Protein AF-A0A5J6WU95-F1 (afdb_monomer_lite)

InterPro domains:
  IPR020008 GlyGly-CTERM domain [TIGR03501] (547-567)
  IPR022562 Protein of unknown function DUF3466 [PF11949] (239-567)

Structure (mmCIF, N/CA/C/O backbone):
data_AF-A0A5J6WU95-F1
#
_entry.id   AF-A0A5J6WU95-F1
#
loop_
_atom_site.group_PDB
_atom_site.id
_atom_site.type_symbol
_atom_site.label_atom_id
_atom_site.label_alt_id
_atom_site.label_comp_id
_atom_site.label_asym_id
_atom_site.label_entity_id
_atom_site.label_seq_id
_atom_site.pdbx_PDB_ins_code
_atom_site.Cartn_x
_atom_site.Cartn_y
_atom_site.Cartn_z
_atom_site.occupancy
_atom_site.B_iso_or_equiv
_atom_site.auth_seq_id
_atom_site.auth_comp_id
_atom_site.auth_asym_id
_atom_site.auth_atom_id
_atom_site.pdbx_PDB_model_num
ATOM 1 N N . MET A 1 1 ? 29.292 -48.142 -57.812 1.00 42.19 1 MET A N 1
ATOM 2 C CA . MET A 1 1 ? 28.504 -47.772 -56.615 1.00 42.19 1 MET A CA 1
ATOM 3 C C . MET A 1 1 ? 29.332 -46.806 -55.778 1.00 42.19 1 MET A C 1
ATOM 5 O O . MET A 1 1 ? 30.226 -47.290 -55.110 1.00 42.19 1 MET A O 1
ATOM 9 N N . ASN A 1 2 ? 29.168 -45.477 -55.911 1.00 42.12 2 ASN A N 1
ATOM 10 C CA . ASN A 1 2 ? 29.930 -44.501 -55.095 1.00 42.12 2 ASN A CA 1
ATOM 11 C C . ASN A 1 2 ? 29.476 -43.021 -55.220 1.00 42.12 2 ASN A C 1
ATOM 13 O O . ASN A 1 2 ? 30.318 -42.137 -55.302 1.00 42.12 2 ASN A O 1
ATOM 17 N N . LYS A 1 3 ? 28.169 -42.704 -55.268 1.00 41.72 3 LYS A N 1
ATOM 18 C CA . LYS A 1 3 ? 27.701 -41.291 -55.313 1.00 41.72 3 LYS A CA 1
ATOM 19 C C . LYS A 1 3 ? 26.340 -41.020 -54.642 1.00 41.72 3 LYS A C 1
ATOM 21 O O . LYS A 1 3 ? 25.579 -40.197 -55.131 1.00 41.72 3 LYS A O 1
ATOM 26 N N . GLN A 1 4 ? 26.004 -41.691 -53.538 1.00 47.44 4 GLN A N 1
ATOM 27 C CA . GLN A 1 4 ? 24.741 -41.405 -52.822 1.00 47.44 4 GLN A CA 1
ATOM 28 C C . GLN A 1 4 ? 24.858 -41.199 -51.303 1.00 47.44 4 GLN A C 1
ATOM 30 O O . GLN A 1 4 ? 23.860 -40.893 -50.668 1.00 47.44 4 GLN A O 1
ATOM 35 N N . PHE A 1 5 ? 26.058 -41.253 -50.715 1.00 42.78 5 PHE A N 1
ATOM 36 C CA . PHE A 1 5 ? 26.224 -41.108 -49.258 1.00 42.78 5 PHE A CA 1
ATOM 37 C C . PHE A 1 5 ? 26.750 -39.745 -48.779 1.00 42.78 5 PHE A C 1
ATOM 39 O O . PHE A 1 5 ? 26.875 -39.534 -47.579 1.00 42.78 5 PHE A O 1
ATOM 46 N N . THR A 1 6 ? 27.009 -38.788 -49.673 1.00 45.12 6 THR A N 1
ATOM 47 C CA . THR A 1 6 ? 27.610 -37.494 -49.284 1.00 45.12 6 THR A CA 1
ATOM 48 C C . THR A 1 6 ? 26.589 -36.367 -49.082 1.00 45.12 6 THR A C 1
ATOM 50 O O . THR A 1 6 ? 26.927 -35.354 -48.483 1.00 45.12 6 THR A O 1
ATOM 53 N N . LEU A 1 7 ? 25.332 -36.530 -49.517 1.00 41.00 7 LEU A N 1
ATOM 54 C CA . LEU A 1 7 ? 24.309 -35.483 -49.353 1.00 41.00 7 LEU A CA 1
ATOM 55 C C . LEU A 1 7 ? 23.604 -35.530 -47.984 1.00 41.00 7 LEU A C 1
ATOM 57 O O . LEU A 1 7 ? 23.129 -34.504 -47.514 1.00 41.00 7 LEU A O 1
ATOM 61 N N . LEU A 1 8 ? 23.574 -36.690 -47.316 1.00 37.97 8 LEU A N 1
ATOM 62 C CA . LEU A 1 8 ? 22.889 -36.853 -46.027 1.00 37.97 8 LEU A CA 1
ATOM 63 C C . LEU A 1 8 ? 23.750 -36.401 -44.829 1.00 37.97 8 LEU A C 1
ATOM 65 O O . LEU A 1 8 ? 23.214 -35.981 -43.813 1.00 37.97 8 LEU A O 1
ATOM 69 N N . ALA A 1 9 ? 25.082 -36.407 -44.962 1.00 41.19 9 ALA A N 1
ATOM 70 C CA . ALA A 1 9 ? 26.002 -35.948 -43.913 1.00 41.19 9 ALA A CA 1
ATOM 71 C C . ALA A 1 9 ? 26.181 -34.414 -43.874 1.00 41.19 9 ALA A C 1
ATOM 73 O O . ALA A 1 9 ? 26.547 -33.864 -42.840 1.00 41.19 9 ALA A O 1
ATOM 74 N N . LEU A 1 10 ? 25.875 -33.710 -44.970 1.00 38.88 10 LEU A N 1
ATOM 75 C CA . LEU A 1 10 ? 25.912 -32.240 -45.046 1.00 38.88 10 LEU A CA 1
ATOM 76 C C . LEU A 1 10 ? 24.616 -31.567 -44.557 1.00 38.88 10 LEU A C 1
ATOM 78 O O . LEU A 1 10 ? 24.631 -30.379 -44.259 1.00 38.88 10 LEU A O 1
ATOM 82 N N . LEU A 1 11 ? 23.523 -32.322 -44.406 1.00 38.78 11 LEU A N 1
ATOM 83 C CA . LEU A 1 11 ? 22.258 -31.839 -43.832 1.00 38.78 11 LEU A CA 1
ATOM 84 C C . LEU A 1 11 ? 22.190 -31.963 -42.299 1.00 38.78 11 LEU A C 1
ATOM 86 O O . LEU A 1 11 ? 21.323 -31.354 -41.684 1.00 38.78 11 LEU A O 1
ATOM 90 N N . ILE A 1 12 ? 23.122 -32.691 -41.674 1.00 44.25 12 ILE A N 1
ATOM 91 C CA . ILE A 1 12 ? 23.209 -32.833 -40.207 1.00 44.25 12 ILE A CA 1
ATOM 92 C C . ILE A 1 12 ? 24.156 -31.778 -39.597 1.00 44.25 12 ILE A C 1
ATOM 94 O O . ILE A 1 12 ? 24.019 -31.418 -38.435 1.00 44.25 12 ILE A O 1
ATOM 98 N N . GLY A 1 13 ? 25.073 -31.206 -40.388 1.00 38.44 13 GLY A N 1
ATOM 99 C CA . GLY A 1 13 ? 25.975 -30.126 -39.955 1.00 38.44 13 GLY A CA 1
ATOM 100 C C . GLY A 1 13 ? 25.385 -28.711 -40.034 1.00 38.44 13 GLY A C 1
ATOM 101 O O . GLY A 1 13 ? 26.055 -27.756 -39.653 1.00 38.44 13 GLY A O 1
ATOM 102 N N . ALA A 1 14 ? 24.152 -28.573 -40.535 1.00 39.41 14 ALA A N 1
ATOM 103 C CA . ALA A 1 14 ? 23.441 -27.304 -40.698 1.00 39.41 14 ALA A CA 1
ATOM 104 C C . ALA A 1 14 ? 22.141 -27.231 -39.878 1.00 39.41 14 ALA A C 1
ATOM 106 O O . ALA A 1 14 ? 21.322 -26.343 -40.110 1.00 39.41 14 ALA A O 1
ATOM 107 N N . SER A 1 15 ? 21.970 -28.091 -38.865 1.00 40.69 15 SER A N 1
ATOM 108 C CA . SER A 1 15 ? 21.146 -27.717 -37.714 1.00 40.69 15 SER A CA 1
ATOM 109 C C . SER A 1 15 ? 21.925 -26.674 -36.907 1.00 40.69 15 SER A C 1
ATOM 111 O O . SER A 1 15 ? 22.449 -26.944 -35.824 1.00 40.69 15 SER A O 1
ATOM 113 N N . LEU A 1 16 ? 22.032 -25.467 -37.476 1.00 42.69 16 LEU A N 1
ATOM 114 C CA . LEU A 1 16 ? 22.088 -24.243 -36.687 1.00 42.69 16 LEU A CA 1
ATOM 115 C C . LEU A 1 16 ? 21.081 -24.431 -35.556 1.00 42.69 16 LEU A C 1
ATOM 117 O O . LEU A 1 16 ? 19.983 -24.927 -35.809 1.00 42.69 16 LEU A O 1
ATOM 121 N N . GLN A 1 17 ? 21.488 -24.128 -34.328 1.00 47.59 17 GLN A N 1
ATOM 122 C CA . GLN A 1 17 ? 20.632 -24.180 -33.150 1.00 47.59 17 GLN A CA 1
ATOM 123 C C . GLN A 1 17 ? 19.411 -23.280 -33.385 1.00 47.59 17 GLN A C 1
ATOM 125 O O . GLN A 1 17 ? 19.404 -22.117 -33.001 1.00 47.59 17 GLN A O 1
ATOM 130 N N . ALA A 1 18 ? 18.391 -23.805 -34.061 1.00 44.78 18 ALA A N 1
ATOM 131 C CA . ALA A 1 18 ? 17.072 -23.223 -34.130 1.00 44.78 18 ALA A CA 1
ATOM 132 C C . ALA A 1 18 ? 16.474 -23.486 -32.753 1.00 44.78 18 ALA A C 1
ATOM 134 O O . ALA A 1 18 ? 15.843 -24.513 -32.502 1.00 44.78 18 ALA A O 1
ATOM 135 N N . GLN A 1 19 ? 16.812 -22.611 -31.811 1.00 59.09 19 GLN A N 1
ATOM 136 C CA . GLN A 1 19 ? 16.093 -22.537 -30.561 1.00 59.09 19 GLN A CA 1
ATOM 137 C C . GLN A 1 19 ? 14.704 -22.020 -30.926 1.00 59.09 19 GLN A C 1
ATOM 139 O O . GLN A 1 19 ? 14.594 -20.963 -31.535 1.00 59.09 19 GLN A O 1
ATOM 144 N N . ALA A 1 20 ? 13.655 -22.777 -30.607 1.00 66.12 20 ALA A N 1
ATOM 145 C CA . ALA A 1 20 ? 12.297 -22.279 -30.780 1.00 66.12 20 ALA A CA 1
ATOM 146 C C . ALA A 1 20 ? 12.138 -20.960 -30.011 1.00 66.12 20 ALA A C 1
ATOM 148 O O . ALA A 1 20 ? 12.686 -20.834 -28.906 1.00 66.12 20 ALA A O 1
ATOM 149 N N . ALA A 1 21 ? 11.406 -20.004 -30.591 1.00 78.75 21 ALA A N 1
ATOM 150 C CA . ALA A 1 21 ? 11.033 -18.778 -29.909 1.00 78.75 21 ALA A CA 1
ATOM 151 C C . ALA A 1 21 ? 10.539 -19.093 -28.494 1.00 78.75 21 ALA A C 1
ATOM 153 O O . ALA A 1 21 ? 9.781 -20.034 -28.251 1.00 78.75 21 ALA A O 1
ATOM 154 N N . GLN A 1 22 ? 11.044 -18.316 -27.550 1.00 85.19 22 GLN A N 1
ATOM 155 C CA . GLN A 1 22 ? 10.749 -18.478 -26.147 1.00 85.19 22 GLN A CA 1
ATOM 156 C C . GLN A 1 22 ? 9.877 -17.313 -25.714 1.00 85.19 22 GLN A C 1
ATOM 158 O O . GLN A 1 22 ? 10.321 -16.164 -25.746 1.00 85.19 22 GLN A O 1
ATOM 163 N N . ASP A 1 23 ? 8.667 -17.620 -25.271 1.00 89.94 23 ASP A N 1
ATOM 164 C CA . ASP A 1 23 ? 7.753 -16.615 -24.750 1.00 89.94 23 ASP A CA 1
ATOM 165 C C . ASP A 1 23 ? 8.216 -16.067 -23.384 1.00 89.94 23 ASP A C 1
ATOM 167 O O . ASP A 1 23 ? 8.949 -16.747 -22.646 1.00 89.94 23 ASP A O 1
ATOM 171 N N . PRO A 1 24 ? 7.829 -14.822 -23.046 1.00 94.00 24 PRO A N 1
ATOM 172 C CA . PRO A 1 24 ? 8.043 -14.268 -21.713 1.00 94.00 24 PRO A CA 1
ATOM 173 C C . PRO A 1 24 ? 7.275 -15.060 -20.646 1.00 94.00 24 PRO A C 1
ATOM 175 O O . PRO A 1 24 ? 6.311 -15.765 -20.948 1.00 94.00 24 PRO A O 1
ATOM 178 N N . PHE A 1 25 ? 7.675 -14.925 -19.376 1.00 96.50 25 PHE A N 1
ATOM 179 C CA . PHE A 1 25 ? 6.909 -15.522 -18.278 1.00 96.50 25 PHE A CA 1
ATOM 180 C C . PHE A 1 25 ? 5.579 -14.807 -18.067 1.00 96.50 25 PHE A C 1
ATOM 182 O O . PHE A 1 25 ? 4.571 -15.457 -17.823 1.00 96.50 25 PHE A O 1
ATOM 189 N N . PHE A 1 26 ? 5.579 -13.476 -18.136 1.00 96.75 26 PHE A N 1
ATOM 190 C CA . PHE A 1 26 ? 4.377 -12.672 -17.976 1.00 96.75 26 PHE A CA 1
ATOM 191 C C . PHE A 1 26 ? 3.936 -12.082 -19.309 1.00 96.75 26 PHE A C 1
ATOM 193 O O . PHE A 1 26 ? 4.715 -11.441 -20.016 1.00 96.75 26 PHE A O 1
ATOM 200 N N . THR A 1 27 ? 2.649 -12.234 -19.600 1.00 95.00 27 THR A N 1
ATOM 201 C CA . THR A 1 27 ? 1.968 -11.456 -20.638 1.00 95.00 27 THR A CA 1
ATOM 202 C C . THR A 1 27 ? 1.384 -10.189 -20.022 1.00 95.00 27 THR A C 1
ATOM 204 O O . THR A 1 27 ? 0.921 -10.208 -18.882 1.00 95.00 27 THR A O 1
ATOM 207 N N . ILE A 1 28 ? 1.422 -9.078 -20.758 1.00 95.25 28 ILE A N 1
ATOM 208 C CA . ILE A 1 28 ? 0.926 -7.778 -20.293 1.00 95.25 28 ILE A CA 1
ATOM 209 C C . ILE A 1 28 ? -0.403 -7.475 -20.974 1.00 95.25 28 ILE A C 1
ATOM 211 O O . ILE A 1 28 ? -0.502 -7.511 -22.201 1.00 95.25 28 ILE A O 1
ATOM 215 N N . THR A 1 29 ? -1.402 -7.133 -20.168 1.00 93.38 29 THR A N 1
ATOM 216 C CA . THR A 1 29 ? -2.641 -6.497 -20.622 1.00 93.38 29 THR A CA 1
ATOM 217 C C . THR A 1 29 ? -2.743 -5.136 -19.950 1.00 93.38 29 THR A C 1
ATOM 219 O O . THR A 1 29 ? -2.647 -5.045 -18.727 1.00 93.38 29 THR A O 1
ATOM 222 N N . GLU A 1 30 ? -2.888 -4.077 -20.740 1.00 91.62 30 GLU A N 1
ATOM 223 C CA . GLU A 1 30 ? -3.185 -2.749 -20.205 1.00 91.62 30 GLU A CA 1
ATOM 224 C C . GLU A 1 30 ? -4.632 -2.689 -19.742 1.00 91.62 30 GLU A C 1
ATOM 226 O O . GLU A 1 30 ? -5.528 -3.175 -20.434 1.00 91.62 30 GLU A O 1
ATOM 231 N N . ASP A 1 31 ? -4.846 -2.076 -18.583 1.00 83.62 31 ASP A N 1
ATOM 232 C CA . ASP A 1 31 ? -6.186 -1.701 -18.171 1.00 83.62 31 ASP A CA 1
ATOM 233 C C . ASP A 1 31 ? -6.717 -0.635 -19.133 1.00 83.62 31 ASP A C 1
ATOM 235 O O . ASP A 1 31 ? -6.028 0.340 -19.447 1.00 83.62 31 ASP A O 1
ATOM 239 N N . SER A 1 32 ? -7.956 -0.790 -19.589 1.00 68.12 32 SER A N 1
ATOM 240 C CA . SER A 1 32 ? -8.625 0.202 -20.434 1.00 68.12 32 SER A CA 1
ATOM 241 C C . SER A 1 32 ? -9.152 1.397 -19.633 1.00 68.12 32 SER A C 1
ATOM 243 O O . SER A 1 32 ? -10.058 2.086 -20.104 1.00 68.12 32 SER A O 1
ATOM 245 N N . ALA A 1 33 ? -8.635 1.614 -18.417 1.00 63.84 33 ALA A N 1
ATOM 246 C CA . ALA A 1 33 ? -9.028 2.692 -17.526 1.00 63.84 33 ALA A CA 1
ATOM 247 C C . ALA A 1 33 ? -9.092 4.018 -18.296 1.00 63.84 33 ALA A C 1
ATOM 249 O O . ALA A 1 33 ? -8.127 4.443 -18.936 1.00 63.84 33 ALA A O 1
ATOM 250 N N . GLY A 1 34 ? -10.279 4.632 -18.288 1.00 59.97 34 GLY A N 1
ATOM 251 C CA . GLY A 1 34 ? -10.512 5.914 -18.942 1.00 59.97 34 GLY A CA 1
ATOM 252 C C . GLY A 1 34 ? -9.574 6.993 -18.402 1.00 59.97 34 GLY A C 1
ATOM 253 O O . GLY A 1 34 ? -8.997 6.864 -17.324 1.00 59.97 34 GLY A O 1
ATOM 254 N N . SER A 1 35 ? -9.414 8.081 -19.153 1.00 67.00 35 SER A N 1
ATOM 255 C CA . SER A 1 35 ? -8.710 9.255 -18.638 1.00 67.00 35 SER A CA 1
ATOM 256 C C . SER A 1 35 ? -9.425 9.783 -17.393 1.00 67.00 35 SER A C 1
ATOM 258 O O . SER A 1 35 ? -10.655 9.822 -17.373 1.00 67.00 35 SER A O 1
ATOM 260 N N . ALA A 1 36 ? -8.659 10.198 -16.382 1.00 68.44 36 ALA A N 1
ATOM 261 C CA . ALA A 1 36 ? -9.210 10.867 -15.211 1.00 68.44 36 ALA A CA 1
ATOM 262 C C . ALA A 1 36 ? -10.081 12.067 -15.608 1.00 68.44 36 ALA A C 1
ATOM 264 O O . ALA A 1 36 ? -9.833 12.733 -16.621 1.00 68.44 36 ALA A O 1
ATOM 265 N N . SER A 1 37 ? -11.095 12.350 -14.791 1.00 62.78 37 SER A N 1
ATOM 266 C CA . SER A 1 37 ? -12.013 13.474 -15.007 1.00 62.78 37 SER A CA 1
ATOM 267 C C . SER A 1 37 ? -11.312 14.838 -14.933 1.00 62.78 37 SER A C 1
ATOM 269 O O . SER A 1 37 ? -11.730 15.807 -15.575 1.00 62.78 37 SER A O 1
ATOM 271 N N . LYS A 1 38 ? -10.223 14.905 -14.164 1.00 60.62 38 LYS A N 1
ATOM 272 C CA . LYS A 1 38 ? -9.339 16.060 -13.971 1.00 60.62 38 LYS A CA 1
ATOM 273 C C . LYS A 1 38 ? -7.948 15.703 -14.505 1.00 60.62 38 LYS A C 1
ATOM 275 O O . LYS A 1 38 ? -7.667 14.536 -14.748 1.00 60.62 38 LYS A O 1
ATOM 280 N N . GLY A 1 39 ? -7.062 16.683 -14.701 1.00 60.88 39 GLY A N 1
ATOM 281 C CA . GLY A 1 39 ? -5.678 16.482 -15.178 1.00 60.88 39 GLY A CA 1
ATOM 282 C C . GLY A 1 39 ? -4.759 15.711 -14.212 1.00 60.88 39 GLY A C 1
ATOM 283 O O . GLY A 1 39 ? -3.584 16.040 -14.107 1.00 60.88 39 GLY A O 1
ATOM 284 N N . TYR A 1 40 ? -5.307 14.736 -13.489 1.00 73.50 40 TYR A N 1
ATOM 285 C CA . TYR A 1 40 ? -4.668 13.904 -12.490 1.00 73.50 40 TYR A CA 1
ATOM 286 C C . TYR A 1 40 ? -3.554 13.040 -13.090 1.00 73.50 40 TYR A C 1
ATOM 288 O O . TYR A 1 40 ? -3.674 12.496 -14.192 1.00 73.50 40 TYR A O 1
ATOM 296 N N . GLU A 1 41 ? -2.484 12.864 -12.317 1.00 82.25 41 GLU A N 1
ATOM 297 C CA . GLU A 1 41 ? -1.395 11.948 -12.637 1.00 82.25 41 GLU A CA 1
ATOM 298 C C . GLU A 1 41 ? -1.829 10.485 -12.428 1.00 82.25 41 GLU A C 1
ATOM 300 O O . GLU A 1 41 ? -2.692 10.181 -11.600 1.00 82.25 41 GLU A O 1
ATOM 305 N N . GLY A 1 42 ? -1.233 9.566 -13.190 1.00 85.06 42 GLY A N 1
ATOM 306 C CA . GLY A 1 42 ? -1.619 8.153 -13.259 1.00 85.06 42 GLY A CA 1
ATOM 307 C C . GLY A 1 42 ? -1.904 7.723 -14.702 1.00 85.06 42 GLY A C 1
ATOM 308 O O . GLY A 1 42 ? -1.522 8.440 -15.632 1.00 85.06 42 GLY A O 1
ATOM 309 N N . PRO A 1 43 ? -2.571 6.577 -14.925 1.00 91.19 43 PRO A N 1
ATOM 310 C CA . PRO A 1 43 ? -3.170 5.666 -13.938 1.00 91.19 43 PRO A CA 1
ATOM 311 C C . PRO A 1 43 ? -2.153 4.819 -13.151 1.00 91.19 43 PRO A C 1
ATOM 313 O O . PRO A 1 43 ? -1.274 4.184 -13.739 1.00 91.19 43 PRO A O 1
ATOM 316 N N . TRP A 1 44 ? -2.319 4.741 -11.829 1.00 93.06 44 TRP A N 1
ATOM 317 C CA . TRP A 1 44 ? -1.540 3.897 -10.918 1.00 93.06 44 TRP A CA 1
ATOM 318 C C . TRP A 1 44 ? -2.301 2.611 -10.567 1.00 93.06 44 TRP A C 1
ATOM 320 O O . TRP A 1 44 ? -3.405 2.683 -10.029 1.00 93.06 44 TRP A O 1
ATOM 330 N N . ALA A 1 45 ? -1.704 1.437 -10.783 1.00 94.31 45 ALA A N 1
ATOM 331 C CA . ALA A 1 45 ? -2.318 0.178 -10.370 1.00 94.31 45 ALA A CA 1
ATOM 332 C C . ALA A 1 45 ? -2.098 -0.002 -8.868 1.00 94.31 45 ALA A C 1
ATOM 334 O O . ALA A 1 45 ? -0.950 -0.096 -8.433 1.00 94.31 45 ALA A O 1
ATOM 335 N N . ILE A 1 46 ? -3.168 -0.052 -8.078 1.00 92.88 46 ILE A N 1
ATOM 336 C CA . ILE A 1 46 ? -3.096 -0.123 -6.610 1.00 92.88 46 ILE A CA 1
ATOM 337 C C . ILE A 1 46 ? -3.594 -1.454 -6.038 1.00 92.88 46 ILE A C 1
ATOM 339 O O . ILE A 1 46 ? -3.386 -1.713 -4.858 1.00 92.88 46 ILE A O 1
ATOM 343 N N . GLY A 1 47 ? -4.193 -2.325 -6.853 1.00 93.38 47 GLY A N 1
ATOM 344 C CA . GLY A 1 47 ? -4.643 -3.640 -6.400 1.00 93.38 47 GLY A CA 1
ATOM 345 C C . GLY A 1 47 ? -5.148 -4.542 -7.523 1.00 93.38 47 GLY A C 1
ATOM 346 O O . GLY A 1 47 ? -5.318 -4.108 -8.662 1.00 93.38 47 GLY A O 1
ATOM 347 N N . ILE A 1 48 ? -5.378 -5.809 -7.185 1.00 95.12 48 ILE A N 1
ATOM 348 C CA . ILE A 1 48 ? -6.006 -6.822 -8.040 1.00 95.12 48 ILE A CA 1
ATOM 349 C C . ILE A 1 48 ? -6.945 -7.672 -7.180 1.00 95.12 48 ILE A C 1
ATOM 351 O O . ILE A 1 48 ? -6.642 -7.896 -6.006 1.00 95.12 48 ILE A O 1
ATOM 355 N N . SER A 1 49 ? -8.063 -8.133 -7.739 1.00 94.62 49 SER A N 1
ATOM 356 C CA . SER A 1 49 ? -8.940 -9.095 -7.062 1.00 94.62 49 SER A CA 1
ATOM 357 C C . SER A 1 49 ? -8.212 -10.419 -6.814 1.00 94.62 49 SER A C 1
ATOM 359 O O . SER A 1 49 ? -7.257 -10.773 -7.520 1.00 94.62 49 SER A O 1
ATOM 361 N N . LYS A 1 50 ? -8.675 -11.199 -5.832 1.00 93.88 50 LYS A N 1
ATOM 362 C CA . LYS A 1 50 ? -8.067 -12.505 -5.526 1.00 93.88 50 LYS A CA 1
ATOM 363 C C . LYS A 1 50 ? -8.113 -13.467 -6.717 1.00 93.88 50 LYS A C 1
ATOM 365 O O . LYS A 1 50 ? -7.176 -14.244 -6.895 1.00 93.88 50 LYS A O 1
ATOM 370 N N . GLN A 1 51 ? -9.169 -13.399 -7.530 1.00 93.38 51 GLN A N 1
ATOM 371 C CA . GLN A 1 51 ? -9.327 -14.197 -8.754 1.00 93.38 51 GLN A CA 1
ATOM 372 C C . GLN A 1 51 ? -8.524 -13.657 -9.948 1.00 93.38 51 GLN A C 1
ATOM 374 O O . GLN A 1 51 ? -8.459 -14.305 -10.990 1.00 93.38 51 GLN A O 1
ATOM 379 N N . GLY A 1 52 ? -7.909 -12.479 -9.819 1.00 92.38 52 GLY A N 1
ATOM 380 C CA . GLY A 1 52 ? -7.104 -11.879 -10.877 1.00 92.38 52 GLY A CA 1
ATOM 381 C C . GLY A 1 52 ? -7.922 -11.278 -12.023 1.00 92.38 52 GLY A C 1
ATOM 382 O O . GLY A 1 52 ? -7.342 -10.865 -13.024 1.00 92.38 52 GLY A O 1
ATOM 383 N N . ASP A 1 53 ? -9.249 -11.240 -11.933 1.00 89.25 53 ASP A N 1
ATOM 384 C CA . ASP A 1 53 ? -10.152 -10.793 -13.000 1.00 89.25 53 ASP A CA 1
ATOM 385 C C . ASP A 1 53 ? -10.334 -9.267 -13.066 1.00 89.25 53 ASP A C 1
ATOM 387 O O . ASP A 1 53 ? -10.724 -8.752 -14.113 1.00 89.25 53 ASP A O 1
ATOM 391 N N . ALA A 1 54 ? -9.988 -8.540 -12.000 1.00 90.69 54 ALA A N 1
ATOM 392 C CA . ALA A 1 54 ? -10.180 -7.098 -11.908 1.00 90.69 54 ALA A CA 1
ATOM 393 C C . ALA A 1 54 ? -8.944 -6.380 -11.363 1.00 90.69 54 ALA A C 1
ATOM 395 O O . ALA A 1 54 ? -8.362 -6.787 -10.357 1.00 90.69 54 ALA A O 1
ATOM 396 N N . LEU A 1 55 ? -8.567 -5.284 -12.023 1.00 92.56 55 LEU A N 1
ATOM 397 C CA . LEU A 1 55 ? -7.551 -4.348 -11.555 1.00 92.56 55 LEU A CA 1
ATOM 398 C C . LEU A 1 55 ? -8.215 -3.170 -10.848 1.00 92.56 55 LEU A C 1
ATOM 400 O O . LEU A 1 55 ? -9.267 -2.691 -11.270 1.00 92.56 55 LEU A O 1
ATOM 404 N N . LEU A 1 56 ? -7.561 -2.679 -9.801 1.00 92.62 56 LEU A N 1
ATOM 405 C CA . LEU A 1 56 ? -7.920 -1.427 -9.156 1.00 92.62 56 LEU A CA 1
ATOM 406 C C . LEU A 1 56 ? -6.918 -0.344 -9.554 1.00 92.62 56 LEU A C 1
ATOM 408 O O . LEU A 1 56 ? -5.724 -0.448 -9.255 1.00 92.62 56 LEU A O 1
ATOM 412 N N . THR A 1 57 ? -7.434 0.699 -10.193 1.00 93.31 57 THR A N 1
ATOM 413 C CA . THR A 1 57 ? -6.657 1.809 -10.742 1.00 93.31 57 THR A CA 1
ATOM 414 C C . THR A 1 57 ? -6.963 3.106 -9.992 1.00 93.31 57 THR A C 1
ATOM 416 O O . THR A 1 57 ? -8.106 3.370 -9.611 1.00 93.31 57 THR A O 1
ATOM 419 N N . LEU A 1 58 ? -5.930 3.918 -9.762 1.00 92.38 58 LEU A N 1
ATOM 420 C CA . LEU A 1 58 ? -5.991 5.183 -9.036 1.00 92.38 58 LEU A CA 1
ATOM 421 C C . LEU A 1 58 ? -5.331 6.306 -9.835 1.00 92.38 58 LEU A C 1
ATOM 423 O O . LEU A 1 58 ? -4.229 6.145 -10.353 1.00 92.38 58 LEU A O 1
ATOM 427 N N . HIS A 1 59 ? -5.954 7.473 -9.839 1.00 92.06 59 HIS A N 1
ATOM 428 C CA . HIS A 1 59 ? -5.357 8.732 -10.258 1.00 92.06 59 HIS A CA 1
ATOM 429 C C . HIS A 1 59 ? -5.193 9.671 -9.063 1.00 92.06 59 HIS A C 1
ATOM 431 O O . HIS A 1 59 ? -5.972 9.617 -8.109 1.00 92.06 59 HIS A O 1
ATOM 437 N N . THR A 1 60 ? -4.175 10.526 -9.111 1.00 89.44 60 THR A N 1
ATOM 438 C CA . THR A 1 60 ? -3.833 11.472 -8.040 1.00 89.44 60 THR A CA 1
ATOM 439 C C . THR A 1 60 ? -3.767 12.896 -8.572 1.00 89.44 60 THR A C 1
ATOM 441 O O . THR A 1 60 ? -3.103 13.150 -9.573 1.00 89.44 60 THR A O 1
ATOM 444 N N . ASP A 1 61 ? -4.387 13.846 -7.874 1.00 87.38 61 ASP A N 1
ATOM 445 C CA . ASP A 1 61 ? -4.350 15.267 -8.259 1.00 87.38 61 ASP A CA 1
ATOM 446 C C . ASP A 1 61 ? -2.992 15.928 -8.081 1.00 87.38 61 ASP A C 1
ATOM 448 O O . ASP A 1 61 ? -2.695 16.971 -8.657 1.00 87.38 61 ASP A O 1
ATOM 452 N N . ASN A 1 62 ? -2.172 15.342 -7.224 1.00 85.50 62 ASN A N 1
ATOM 453 C CA . ASN A 1 62 ? -0.928 15.931 -6.795 1.00 85.50 62 ASN A CA 1
ATOM 454 C C . ASN A 1 62 ? 0.144 14.862 -6.622 1.00 85.50 62 ASN A C 1
ATOM 456 O O . ASN A 1 62 ? -0.121 13.752 -6.162 1.00 85.50 62 ASN A O 1
ATOM 460 N N . ASP A 1 63 ? 1.380 15.242 -6.930 1.00 83.69 63 ASP A N 1
ATOM 461 C CA . ASP A 1 63 ? 2.561 14.412 -6.701 1.00 83.69 63 ASP A CA 1
ATOM 462 C C . ASP A 1 63 ? 3.188 14.708 -5.329 1.00 83.69 63 ASP A C 1
ATOM 464 O O . ASP A 1 63 ? 4.318 15.193 -5.208 1.00 83.69 63 ASP A O 1
ATOM 468 N N . ALA A 1 64 ? 2.430 14.456 -4.257 1.00 87.12 64 ALA A N 1
ATOM 469 C CA . ALA A 1 64 ? 2.972 14.543 -2.899 1.00 87.12 64 ALA A CA 1
ATOM 470 C C . ALA A 1 64 ? 3.994 13.423 -2.617 1.00 87.12 64 ALA A C 1
ATOM 472 O O . ALA A 1 64 ? 4.932 13.613 -1.836 1.00 87.12 64 ALA A O 1
ATOM 473 N N . GLY A 1 65 ? 3.845 12.272 -3.288 1.00 89.75 65 GLY A N 1
ATOM 474 C CA . GLY A 1 65 ? 4.750 11.122 -3.208 1.00 89.75 65 GLY A CA 1
ATOM 475 C C . GLY A 1 65 ? 6.206 11.490 -3.434 1.00 89.75 65 GLY A C 1
ATOM 476 O O . GLY A 1 65 ? 7.052 11.196 -2.582 1.00 89.75 65 GLY A O 1
ATOM 477 N N . SER A 1 66 ? 6.497 12.201 -4.522 1.00 87.62 66 SER A N 1
ATOM 478 C CA . SER A 1 66 ? 7.873 12.552 -4.867 1.00 87.62 66 SER A CA 1
ATOM 479 C C . SER A 1 66 ? 8.567 13.435 -3.828 1.00 87.62 66 SER A C 1
ATOM 481 O O . SER A 1 66 ? 9.761 13.243 -3.583 1.00 87.62 66 SER A O 1
ATOM 483 N N . TYR A 1 67 ? 7.852 14.346 -3.161 1.00 88.31 67 TYR A N 1
ATOM 484 C CA . TYR A 1 67 ? 8.429 15.177 -2.094 1.00 88.31 67 TYR A CA 1
ATOM 485 C C . TYR A 1 67 ? 8.852 14.359 -0.872 1.00 88.31 67 TYR A C 1
ATOM 487 O O . TYR A 1 67 ? 9.902 14.619 -0.287 1.00 88.31 67 TYR A O 1
ATOM 495 N N . PHE A 1 68 ? 8.057 13.352 -0.502 1.00 89.94 68 PHE A N 1
ATOM 496 C CA . PHE A 1 68 ? 8.339 12.478 0.640 1.00 89.94 68 PHE A CA 1
ATOM 497 C C . PHE A 1 68 ? 9.198 11.257 0.275 1.00 89.94 68 PHE A C 1
ATOM 499 O O . PHE A 1 68 ? 9.385 10.368 1.107 1.00 89.94 68 PHE A O 1
ATOM 506 N N . SER A 1 69 ? 9.707 11.186 -0.963 1.00 89.44 69 SER A N 1
ATOM 507 C CA . SER A 1 69 ? 10.404 10.008 -1.498 1.00 89.44 69 SER A CA 1
ATOM 508 C C . SER A 1 69 ? 9.580 8.717 -1.334 1.00 89.44 69 SER A C 1
ATOM 510 O O . SER A 1 69 ? 10.096 7.657 -0.968 1.00 89.44 69 SER A O 1
ATOM 512 N N . ARG A 1 70 ? 8.271 8.817 -1.594 1.00 91.00 70 ARG A N 1
ATOM 513 C CA . ARG A 1 70 ? 7.291 7.722 -1.601 1.00 91.00 70 ARG A CA 1
ATOM 514 C C . ARG A 1 70 ? 6.765 7.470 -3.010 1.00 91.00 70 ARG A C 1
ATOM 516 O O . ARG A 1 70 ? 7.026 8.236 -3.932 1.00 91.00 70 ARG A O 1
ATOM 523 N N . ALA A 1 71 ? 6.028 6.374 -3.174 1.00 91.25 71 ALA A N 1
ATOM 524 C CA . ALA A 1 71 ? 5.306 6.128 -4.413 1.00 91.25 71 ALA A CA 1
ATOM 525 C C . ALA A 1 71 ? 4.254 7.239 -4.649 1.00 91.25 71 ALA A C 1
ATOM 527 O O . ALA A 1 71 ? 3.650 7.689 -3.670 1.00 91.25 71 ALA A O 1
ATOM 528 N N . PRO A 1 72 ? 3.998 7.660 -5.903 1.00 88.38 72 PRO A N 1
ATOM 529 C CA . PRO A 1 72 ? 3.038 8.731 -6.210 1.00 88.38 72 PRO A CA 1
ATOM 530 C C . PRO A 1 72 ? 1.619 8.478 -5.675 1.00 88.38 72 PRO A C 1
ATOM 532 O O . PRO A 1 72 ? 0.930 9.399 -5.255 1.00 88.38 72 PRO A O 1
ATOM 535 N N . PHE A 1 73 ? 1.215 7.210 -5.601 1.00 88.56 73 PHE A N 1
ATOM 536 C CA . PHE A 1 73 ? -0.094 6.760 -5.117 1.00 88.56 73 PHE A CA 1
ATOM 537 C C . PHE A 1 73 ? -0.146 6.469 -3.603 1.00 88.56 73 PHE A C 1
ATOM 539 O O . PHE A 1 73 ? -1.131 5.910 -3.119 1.00 88.56 73 PHE A O 1
ATOM 546 N N . ALA A 1 74 ? 0.902 6.789 -2.833 1.00 88.12 74 ALA A N 1
ATOM 547 C CA . ALA A 1 74 ? 0.959 6.459 -1.408 1.00 88.12 74 ALA A CA 1
ATOM 548 C C . ALA A 1 74 ? -0.204 7.081 -0.615 1.00 88.12 74 ALA A C 1
ATOM 550 O O . ALA A 1 74 ? -0.590 8.230 -0.835 1.00 88.12 74 ALA A O 1
ATOM 551 N N . ASN A 1 75 ? -0.762 6.339 0.348 1.00 85.56 75 ASN A N 1
ATOM 552 C CA . ASN A 1 75 ? -1.813 6.853 1.221 1.00 85.56 75 ASN A CA 1
ATOM 553 C C . ASN A 1 75 ? -1.232 7.726 2.344 1.00 85.56 75 ASN A C 1
ATOM 555 O O . ASN A 1 75 ? -0.416 7.261 3.135 1.00 85.56 75 ASN A O 1
ATOM 559 N N . PHE A 1 76 ? -1.648 8.993 2.426 1.00 85.31 76 PHE A N 1
ATOM 560 C CA . PHE A 1 76 ? -1.155 9.948 3.430 1.00 85.31 76 PHE A CA 1
ATOM 561 C C . PHE A 1 76 ? -2.198 10.302 4.494 1.00 85.31 76 PHE A C 1
ATOM 563 O O . PHE A 1 76 ? -2.013 11.254 5.246 1.00 85.31 76 PHE A O 1
ATOM 570 N N . LEU A 1 77 ? -3.308 9.564 4.566 1.00 84.69 77 LEU A N 1
ATOM 571 C CA . LEU A 1 77 ? -4.372 9.878 5.516 1.00 84.69 77 LEU A CA 1
ATOM 572 C C . LEU A 1 77 ? -4.003 9.511 6.955 1.00 84.69 77 LEU A C 1
ATOM 574 O O . LEU A 1 77 ? -4.136 10.340 7.846 1.00 84.69 77 LEU A O 1
ATOM 578 N N . VAL A 1 78 ? -3.535 8.282 7.172 1.00 85.31 78 VAL A N 1
ATOM 579 C CA . VAL A 1 78 ? -3.299 7.686 8.506 1.00 85.31 78 VAL A CA 1
ATOM 580 C C . VAL A 1 78 ? -1.889 7.146 8.686 1.00 85.31 78 VAL A C 1
ATOM 582 O O . VAL A 1 78 ? -1.373 7.110 9.804 1.00 85.31 78 VAL A O 1
ATOM 585 N N . ASP A 1 79 ? -1.241 6.785 7.582 1.00 89.62 79 ASP A N 1
ATOM 586 C CA . ASP A 1 79 ? 0.095 6.209 7.551 1.00 89.62 79 ASP A CA 1
ATOM 587 C C . ASP A 1 79 ? 1.147 7.303 7.729 1.00 89.62 79 ASP A C 1
ATOM 589 O O . ASP A 1 79 ? 1.863 7.686 6.803 1.00 89.62 79 ASP A O 1
ATOM 593 N N . ARG A 1 80 ? 1.237 7.839 8.948 1.00 86.56 80 ARG A N 1
ATOM 594 C CA . ARG A 1 80 ? 2.121 8.959 9.289 1.00 86.56 80 ARG A CA 1
ATOM 595 C C . ARG A 1 80 ? 3.567 8.728 8.848 1.00 86.56 80 ARG A C 1
ATOM 597 O O . ARG A 1 80 ? 4.224 9.651 8.376 1.00 86.56 80 ARG A O 1
ATOM 604 N N . PHE A 1 81 ? 4.049 7.490 8.924 1.00 89.00 81 PHE A N 1
ATOM 605 C CA . PHE A 1 81 ? 5.390 7.111 8.471 1.00 89.00 81 PHE A CA 1
ATOM 606 C C . PHE A 1 81 ? 5.657 7.391 6.979 1.00 89.00 81 PHE A C 1
ATOM 608 O O . PHE A 1 81 ? 6.825 7.473 6.586 1.00 89.00 81 PHE A O 1
ATOM 615 N N . ASN A 1 82 ? 4.625 7.568 6.146 1.00 89.19 82 ASN A N 1
ATOM 616 C CA . ASN A 1 82 ? 4.786 7.911 4.736 1.00 89.19 82 ASN A CA 1
ATOM 617 C C . ASN A 1 82 ? 5.276 9.350 4.535 1.00 89.19 82 ASN A C 1
ATOM 619 O O . ASN A 1 82 ? 6.096 9.568 3.648 1.00 89.19 82 ASN A O 1
ATOM 623 N N . PHE A 1 83 ? 4.841 10.301 5.365 1.00 87.50 83 PHE A N 1
ATOM 624 C CA . PHE A 1 83 ? 5.080 11.737 5.153 1.00 87.50 83 PHE A CA 1
ATOM 625 C C . PHE A 1 83 ? 5.805 12.441 6.311 1.00 87.50 83 PHE A C 1
ATOM 627 O O . PHE A 1 83 ? 6.417 13.491 6.124 1.00 87.50 83 PHE A O 1
ATOM 634 N N . GLU A 1 84 ? 5.775 11.877 7.518 1.00 87.56 84 GLU A N 1
ATOM 635 C CA . GLU A 1 84 ? 6.369 12.468 8.724 1.00 87.56 84 GLU A CA 1
ATOM 636 C C . GLU A 1 84 ? 7.859 12.823 8.613 1.00 87.56 84 GLU A C 1
ATOM 638 O O . GLU A 1 84 ? 8.233 13.864 9.157 1.00 87.56 84 GLU A O 1
ATOM 643 N N . PRO A 1 85 ? 8.711 12.061 7.895 1.00 85.81 85 PRO A N 1
ATOM 644 C CA . PRO A 1 85 ? 10.113 12.435 7.718 1.00 85.81 85 PRO A CA 1
ATOM 645 C C . PRO A 1 85 ? 10.334 13.759 6.970 1.00 85.81 85 PRO A C 1
ATOM 647 O O . PRO A 1 85 ? 11.436 14.305 7.047 1.00 85.81 85 PRO A O 1
ATOM 650 N N . GLY A 1 86 ? 9.322 14.266 6.256 1.00 88.38 86 GLY A N 1
ATOM 651 C CA . GLY A 1 86 ? 9.456 15.412 5.361 1.00 88.38 86 GLY A CA 1
ATOM 652 C C . GLY A 1 86 ? 10.324 15.106 4.136 1.00 88.38 86 GLY A C 1
ATOM 653 O O . GLY A 1 86 ? 10.616 13.950 3.829 1.00 88.38 86 GLY A O 1
ATOM 654 N N . CYS A 1 87 ? 10.744 16.157 3.431 1.00 89.38 87 CYS A N 1
ATOM 655 C CA . CYS A 1 87 ? 11.617 16.018 2.271 1.00 89.38 87 CYS A CA 1
ATOM 656 C C . CYS A 1 87 ? 13.082 15.832 2.684 1.00 89.38 87 CYS A C 1
ATOM 658 O O . CYS A 1 87 ? 13.648 16.642 3.419 1.00 89.38 87 CYS A O 1
ATOM 660 N N . LEU A 1 88 ? 13.705 14.762 2.181 1.00 90.00 88 LEU A N 1
ATOM 661 C CA . LEU A 1 88 ? 15.124 14.445 2.398 1.00 90.00 88 LEU A CA 1
ATOM 662 C C . LEU A 1 88 ? 16.013 14.849 1.209 1.00 90.00 88 LEU A C 1
ATOM 664 O O . LEU A 1 88 ? 17.226 14.642 1.244 1.00 90.00 88 LEU A O 1
ATOM 668 N N . LEU A 1 89 ? 15.421 15.394 0.147 1.00 89.75 89 LEU A N 1
ATOM 669 C CA . LEU A 1 89 ? 16.089 15.725 -1.110 1.00 89.75 89 LEU A CA 1
ATOM 670 C C . LEU A 1 89 ? 16.913 17.020 -1.000 1.00 89.75 89 LEU A C 1
ATOM 672 O O . LEU A 1 89 ? 17.014 17.636 0.062 1.00 89.75 89 LEU A O 1
ATOM 676 N N . ALA A 1 90 ? 17.568 17.420 -2.091 1.00 89.69 90 ALA A N 1
ATOM 677 C CA . ALA A 1 90 ? 18.221 18.726 -2.158 1.00 89.69 90 ALA A CA 1
ATOM 678 C C . ALA A 1 90 ? 17.203 19.845 -1.897 1.00 89.69 90 ALA A C 1
ATOM 680 O O . ALA A 1 90 ? 16.068 19.763 -2.354 1.00 89.69 90 ALA A O 1
ATOM 681 N N . SER A 1 91 ? 17.610 20.920 -1.215 1.00 88.69 91 SER A N 1
ATOM 682 C CA . SER A 1 91 ? 16.697 22.016 -0.865 1.00 88.69 91 SER A CA 1
ATOM 683 C C . SER A 1 91 ? 16.017 22.638 -2.087 1.00 88.69 91 SER A C 1
ATOM 685 O O . SER A 1 91 ? 14.825 22.898 -2.038 1.00 88.69 91 SER A O 1
ATOM 687 N N . SER A 1 92 ? 16.721 22.786 -3.214 1.00 87.69 92 SER A N 1
ATOM 688 C CA . SER A 1 92 ? 16.113 23.236 -4.476 1.00 87.69 92 SER A CA 1
ATOM 689 C C . SER A 1 92 ? 15.036 22.281 -4.998 1.00 87.69 92 SER A C 1
ATOM 691 O O . SER A 1 92 ? 14.029 22.728 -5.537 1.00 87.69 92 SER A O 1
ATOM 693 N N . VAL A 1 93 ? 15.222 20.972 -4.810 1.00 87.88 93 VAL A N 1
ATOM 694 C CA . VAL A 1 93 ? 14.245 19.945 -5.191 1.00 87.88 93 VAL A CA 1
ATOM 695 C C . VAL A 1 93 ? 13.048 19.991 -4.245 1.00 87.88 93 VAL A C 1
ATOM 697 O O . VAL A 1 93 ? 11.916 20.069 -4.711 1.00 87.88 93 VAL A O 1
ATOM 700 N N . CYS A 1 94 ? 13.275 20.029 -2.930 1.00 87.88 94 CYS A N 1
ATOM 701 C CA . CYS A 1 94 ? 12.199 20.159 -1.945 1.00 87.88 94 CYS A CA 1
ATOM 702 C C . CYS A 1 94 ? 11.357 21.422 -2.179 1.00 87.88 94 CYS A C 1
ATOM 704 O O . CYS A 1 94 ? 10.132 21.331 -2.185 1.00 87.88 94 CYS A O 1
ATOM 706 N N . ASN A 1 95 ? 12.001 22.565 -2.435 1.00 86.00 95 ASN A N 1
ATOM 707 C CA . ASN A 1 95 ? 11.314 23.824 -2.722 1.00 86.00 95 ASN A CA 1
ATOM 708 C C . ASN A 1 95 ? 10.528 23.741 -4.036 1.00 86.00 95 ASN A C 1
ATOM 710 O O . ASN A 1 95 ? 9.390 24.180 -4.081 1.00 86.00 95 ASN A O 1
ATOM 714 N N . SER A 1 96 ? 11.054 23.088 -5.081 1.00 84.38 96 SER A N 1
ATOM 715 C CA . SER A 1 96 ? 10.313 22.936 -6.347 1.00 84.38 96 SER A CA 1
ATOM 716 C C . SER A 1 96 ? 8.997 22.155 -6.208 1.00 84.38 96 SER A C 1
ATOM 718 O O . SER A 1 96 ? 8.046 22.410 -6.943 1.00 84.38 96 SER A O 1
ATOM 720 N N . TYR A 1 97 ? 8.925 21.231 -5.246 1.00 84.00 97 TYR A N 1
ATOM 721 C CA . TYR A 1 97 ? 7.702 20.499 -4.910 1.00 84.00 97 TYR A CA 1
ATOM 722 C C . TYR A 1 97 ? 6.791 21.257 -3.924 1.00 84.00 97 TYR A C 1
ATOM 724 O O . TYR A 1 97 ? 5.612 20.920 -3.814 1.00 84.00 97 TYR A O 1
ATOM 732 N N . TRP A 1 98 ? 7.313 22.238 -3.179 1.00 84.19 98 TRP A N 1
ATOM 733 C CA . TRP A 1 98 ? 6.567 22.941 -2.129 1.00 84.19 98 TRP A CA 1
ATOM 734 C C . TRP A 1 98 ? 6.137 24.359 -2.532 1.00 84.19 98 TRP A C 1
ATOM 736 O O . TRP A 1 98 ? 4.978 24.697 -2.367 1.00 84.19 98 TRP A O 1
ATOM 746 N N . ASP A 1 99 ? 7.017 25.193 -3.078 1.00 73.81 99 ASP A N 1
ATOM 747 C CA . ASP A 1 99 ? 6.774 26.640 -3.164 1.00 73.81 99 ASP A CA 1
ATOM 748 C C . ASP A 1 99 ? 6.100 27.101 -4.478 1.00 73.81 99 ASP A C 1
ATOM 750 O O . ASP A 1 99 ? 5.402 28.110 -4.470 1.00 73.81 99 ASP A O 1
ATOM 754 N N . ASP A 1 100 ? 6.250 26.377 -5.599 1.00 56.88 100 ASP A N 1
ATOM 755 C CA . ASP A 1 100 ? 6.175 27.034 -6.922 1.00 56.88 100 ASP A CA 1
ATOM 756 C C . ASP A 1 100 ? 5.297 26.366 -8.006 1.00 56.88 100 ASP A C 1
ATOM 758 O O . ASP A 1 100 ? 5.403 26.735 -9.181 1.00 56.88 100 ASP A O 1
ATOM 762 N N . GLN A 1 101 ? 4.458 25.364 -7.705 1.00 61.72 101 GLN A N 1
ATOM 763 C CA . GLN A 1 101 ? 3.777 24.597 -8.768 1.00 61.72 101 GLN A CA 1
ATOM 764 C C . GLN A 1 101 ? 2.389 24.052 -8.379 1.00 61.72 101 GLN A C 1
ATOM 766 O O . GLN A 1 101 ? 2.199 23.475 -7.306 1.00 61.72 101 GLN A O 1
ATOM 771 N N . VAL A 1 102 ? 1.439 24.161 -9.315 1.00 67.56 102 VAL A N 1
ATOM 772 C CA . VAL A 1 102 ? 0.138 23.463 -9.286 1.00 67.56 102 VAL A CA 1
ATOM 773 C C . VAL A 1 102 ? 0.383 21.942 -9.314 1.00 67.56 102 VAL A C 1
ATOM 775 O O . VAL A 1 102 ? 1.372 21.493 -9.894 1.00 67.56 102 VAL A O 1
ATOM 778 N N . HIS A 1 103 ? -0.493 21.148 -8.687 1.00 72.19 103 HIS A N 1
ATOM 779 C CA . HIS A 1 103 ? -0.417 19.674 -8.653 1.00 72.19 103 HIS A CA 1
ATOM 780 C C . HIS A 1 103 ? 0.817 19.092 -7.925 1.00 72.19 103 HIS A C 1
ATOM 782 O O . HIS A 1 103 ? 1.258 17.976 -8.201 1.00 72.19 103 HIS A O 1
ATOM 788 N N . ARG A 1 104 ? 1.392 19.824 -6.959 1.00 83.94 104 ARG A N 1
ATOM 789 C CA . ARG A 1 104 ? 2.490 19.343 -6.091 1.00 83.94 104 ARG A CA 1
ATOM 790 C C . ARG A 1 104 ? 2.088 19.249 -4.616 1.00 83.94 104 ARG A C 1
ATOM 792 O O . ARG A 1 104 ? 0.917 19.372 -4.266 1.00 83.94 104 ARG A O 1
ATOM 799 N N . THR A 1 105 ? 3.060 19.028 -3.733 1.00 85.88 105 THR A N 1
ATOM 800 C CA . THR A 1 105 ? 2.856 18.764 -2.299 1.00 85.88 105 THR A CA 1
ATOM 801 C C . THR A 1 105 ? 2.194 19.909 -1.544 1.00 85.88 105 THR A C 1
ATOM 803 O O . THR A 1 105 ? 1.428 19.664 -0.613 1.00 85.88 105 THR A O 1
ATOM 806 N N . TYR A 1 106 ? 2.453 21.163 -1.912 1.00 84.25 106 TYR A N 1
ATOM 807 C CA . TYR A 1 106 ? 1.729 22.269 -1.287 1.00 84.25 106 TYR A CA 1
ATOM 808 C C . TYR A 1 106 ? 0.251 22.255 -1.667 1.00 84.25 106 TYR A C 1
ATOM 810 O O . TYR A 1 106 ? -0.592 22.330 -0.777 1.00 84.25 106 TYR A O 1
ATOM 818 N N . GLN A 1 107 ? -0.071 22.035 -2.946 1.00 84.62 107 GLN A N 1
ATOM 819 C CA . GLN A 1 107 ? -1.457 21.883 -3.390 1.00 84.62 107 GLN A CA 1
ATOM 820 C C . GLN A 1 107 ? -2.132 20.694 -2.693 1.00 84.62 107 GLN A C 1
ATOM 822 O O . GLN A 1 107 ? -3.204 20.863 -2.123 1.00 84.62 107 GLN A O 1
ATOM 827 N N . TRP A 1 108 ? -1.445 19.549 -2.577 1.00 87.81 108 TRP A N 1
ATOM 828 C CA . TRP A 1 108 ? -1.899 18.428 -1.745 1.00 87.81 108 TRP A CA 1
ATOM 829 C C . TRP A 1 108 ? -2.266 18.867 -0.322 1.00 87.81 108 TRP A C 1
ATOM 831 O O . TRP A 1 108 ? -3.310 18.492 0.213 1.00 87.81 108 TRP A O 1
ATOM 841 N N . ARG A 1 109 ? -1.416 19.666 0.324 1.00 86.44 109 ARG A N 1
ATOM 842 C CA . ARG A 1 109 ? -1.682 20.121 1.688 1.00 86.44 109 ARG A CA 1
ATOM 843 C C . ARG A 1 109 ? -2.893 21.056 1.745 1.00 86.44 109 ARG A C 1
ATOM 845 O O . ARG A 1 109 ? -3.694 20.938 2.673 1.00 86.44 109 ARG A O 1
ATOM 852 N N . ILE A 1 110 ? -3.023 21.961 0.780 1.00 83.56 110 ILE A N 1
ATOM 853 C CA . ILE A 1 110 ? -4.158 22.882 0.666 1.00 83.56 110 ILE A CA 1
ATOM 854 C C . ILE A 1 110 ? -5.461 22.116 0.428 1.00 83.56 110 ILE A C 1
ATOM 856 O O . ILE A 1 110 ? -6.431 22.340 1.148 1.00 83.56 110 ILE A O 1
ATOM 860 N N . ASP A 1 111 ? -5.481 21.169 -0.505 1.00 84.44 111 ASP A N 1
ATOM 861 C CA . ASP A 1 111 ? -6.675 20.381 -0.819 1.00 84.44 111 ASP A CA 1
ATOM 862 C C . ASP A 1 111 ? -7.085 19.499 0.356 1.00 84.44 111 ASP A C 1
ATOM 864 O O . ASP A 1 111 ? -8.263 19.429 0.690 1.00 84.44 111 ASP A O 1
ATOM 868 N N . ASN A 1 112 ? -6.119 18.901 1.060 1.00 85.56 112 ASN A N 1
ATOM 869 C CA . ASN A 1 112 ? -6.401 18.124 2.265 1.00 85.56 112 ASN A CA 1
AT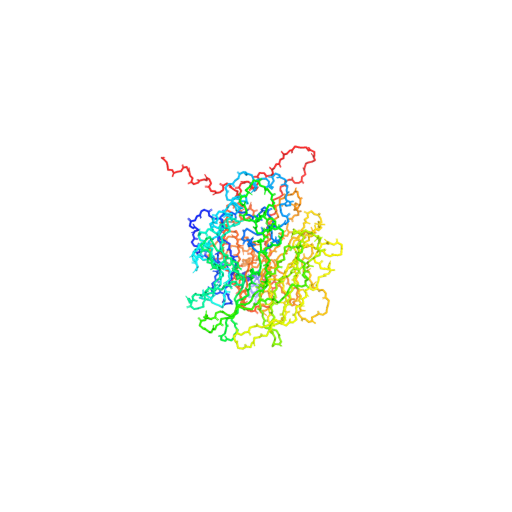OM 870 C C . ASN A 1 112 ? -7.084 18.964 3.360 1.00 85.56 112 ASN A C 1
ATOM 872 O O . ASN A 1 112 ? -7.952 18.449 4.065 1.00 85.56 112 ASN A O 1
ATOM 876 N N . LEU A 1 113 ? -6.700 20.241 3.490 1.00 83.19 113 LEU A N 1
ATOM 877 C CA . LEU A 1 113 ? -7.319 21.191 4.416 1.00 83.19 113 LEU A CA 1
ATOM 878 C C . LEU A 1 113 ? -8.675 21.698 3.926 1.00 83.19 113 LEU A C 1
ATOM 880 O O . LEU A 1 113 ? -9.556 21.912 4.742 1.00 83.19 113 LEU A O 1
ATOM 884 N N . ASN A 1 114 ? -8.843 21.910 2.625 1.00 83.19 114 ASN A N 1
ATOM 885 C CA . ASN A 1 114 ? -10.061 22.493 2.059 1.00 83.19 114 ASN A CA 1
ATOM 886 C C . ASN A 1 114 ? -11.109 21.446 1.646 1.00 83.19 114 ASN A C 1
ATOM 888 O O . ASN A 1 114 ? -12.188 21.821 1.189 1.00 83.19 114 ASN A O 1
ATOM 892 N N . GLY A 1 115 ? -10.781 20.155 1.750 1.00 81.94 115 GLY A N 1
ATOM 893 C CA . GLY A 1 115 ? -11.628 19.058 1.277 1.00 81.94 115 GLY A CA 1
ATOM 894 C C . GLY A 1 115 ? -11.671 18.937 -0.236 1.00 81.94 115 GLY A C 1
ATOM 895 O O . GLY A 1 115 ? -12.662 18.464 -0.788 1.00 81.94 115 GLY A O 1
ATOM 896 N N . GLY A 1 116 ? -10.617 19.383 -0.919 1.00 86.75 116 GLY A N 1
ATOM 897 C CA . GLY A 1 116 ? -10.428 19.077 -2.328 1.00 86.75 116 GLY A CA 1
ATOM 898 C C . GLY A 1 116 ? -10.191 17.580 -2.484 1.00 86.75 116 GLY A C 1
ATOM 899 O O . GLY A 1 116 ? -9.325 17.022 -1.809 1.00 86.75 116 GLY A O 1
ATOM 900 N N . SER A 1 117 ? -10.966 16.922 -3.350 1.00 88.19 117 SER A N 1
ATOM 901 C CA . SER A 1 117 ? -10.712 15.518 -3.663 1.00 88.19 117 SER A CA 1
ATOM 902 C C . SER A 1 117 ? -9.371 15.378 -4.375 1.00 88.19 117 SER A C 1
ATOM 904 O O . SER A 1 117 ? -9.116 16.037 -5.387 1.00 88.19 117 SER A O 1
ATOM 906 N N . GLN A 1 118 ? -8.524 14.510 -3.835 1.00 87.94 118 GLN A N 1
ATOM 907 C CA . GLN A 1 118 ? -7.138 14.340 -4.261 1.00 87.94 118 GLN A CA 1
ATOM 908 C C . GLN A 1 118 ? -6.945 13.104 -5.130 1.00 87.94 118 GLN A C 1
ATOM 910 O O . GLN A 1 118 ? -5.831 12.846 -5.594 1.00 87.94 118 GLN A O 1
ATOM 915 N N . ARG A 1 119 ? -7.987 12.280 -5.255 1.00 91.69 119 ARG A N 1
ATOM 916 C CA . ARG A 1 119 ? -7.896 10.932 -5.797 1.00 91.69 119 ARG A CA 1
ATOM 917 C C . ARG A 1 119 ? -9.177 10.523 -6.493 1.00 91.69 119 ARG A C 1
ATOM 919 O O . ARG A 1 119 ? -10.262 10.860 -6.032 1.00 91.69 119 ARG A O 1
ATOM 926 N N . GLU A 1 120 ? -9.019 9.734 -7.544 1.00 92.62 120 GLU A N 1
ATOM 927 C CA . GLU A 1 120 ? -10.119 9.192 -8.339 1.00 92.62 120 GLU A CA 1
ATOM 928 C C . GLU A 1 120 ? -9.788 7.762 -8.769 1.00 92.62 120 GLU A C 1
ATOM 930 O O . GLU A 1 120 ? -8.672 7.495 -9.222 1.00 92.62 120 GLU A O 1
ATOM 935 N N . ASN A 1 121 ? -10.745 6.841 -8.637 1.00 92.25 121 ASN A N 1
ATOM 936 C CA . ASN A 1 121 ? -10.662 5.566 -9.347 1.00 92.25 121 ASN A CA 1
ATOM 937 C C . ASN A 1 121 ? -11.188 5.721 -10.774 1.00 92.25 121 ASN A C 1
ATOM 939 O O . ASN A 1 121 ? -12.141 6.461 -11.012 1.00 92.25 121 ASN A O 1
ATOM 943 N N . THR A 1 122 ? -10.593 4.982 -11.705 1.00 86.50 122 THR A N 1
ATOM 944 C CA . THR A 1 122 ? -11.060 4.844 -13.090 1.00 86.50 122 THR A CA 1
ATOM 945 C C . THR A 1 122 ? -11.056 3.368 -13.498 1.00 86.50 122 THR A C 1
ATOM 947 O O . THR A 1 122 ? -10.452 2.524 -12.833 1.00 86.50 122 THR A O 1
ATOM 950 N N . GLY A 1 123 ? -11.735 3.037 -14.601 1.00 78.69 123 GLY A N 1
ATOM 951 C CA . GLY A 1 123 ? -11.848 1.658 -15.088 1.00 78.69 123 GLY A CA 1
ATOM 952 C C . GLY A 1 123 ? -13.078 0.952 -14.523 1.00 78.69 123 GLY A C 1
ATOM 953 O O . GLY A 1 123 ? -14.192 1.434 -14.719 1.00 78.69 123 GLY A O 1
ATOM 954 N N . ALA A 1 124 ? -12.884 -0.189 -13.851 1.00 72.56 124 ALA A N 1
ATOM 955 C CA . ALA A 1 124 ? -13.974 -0.980 -13.260 1.00 72.56 124 ALA A CA 1
ATOM 956 C C . ALA A 1 124 ? -14.766 -0.212 -12.183 1.00 72.56 124 ALA A C 1
ATOM 958 O O . ALA A 1 124 ? -15.938 -0.499 -11.952 1.00 72.56 124 ALA A O 1
ATOM 959 N N . PHE A 1 125 ? -14.139 0.796 -11.575 1.00 83.94 125 PHE A N 1
ATOM 960 C CA . PHE A 1 125 ? -14.759 1.718 -10.632 1.00 83.94 125 PHE A CA 1
ATOM 961 C C . PHE A 1 125 ? -14.490 3.144 -11.088 1.00 83.94 125 PHE A C 1
ATOM 963 O O . PHE A 1 125 ? -13.395 3.450 -11.556 1.00 83.94 125 PHE A O 1
ATOM 970 N N . SER A 1 126 ? -15.472 4.024 -10.922 1.00 86.44 126 SER A N 1
ATOM 971 C CA . SER A 1 126 ? -15.329 5.447 -11.217 1.00 86.44 126 SER A CA 1
ATOM 972 C C . SER A 1 126 ? -15.908 6.275 -10.082 1.00 86.44 126 SER A C 1
ATOM 974 O O . SER A 1 126 ? -17.093 6.133 -9.776 1.00 86.44 126 SER A O 1
ATOM 976 N N . GLY A 1 127 ? -15.090 7.133 -9.483 1.00 89.56 127 GLY A N 1
ATOM 977 C CA . GLY A 1 127 ? -15.513 8.011 -8.397 1.00 89.56 127 GLY A CA 1
ATOM 978 C C . GLY A 1 127 ? -14.331 8.708 -7.742 1.00 89.56 127 GLY A C 1
ATOM 979 O O . GLY A 1 127 ? -13.234 8.141 -7.659 1.00 89.56 127 GLY A O 1
ATOM 980 N N . ASP A 1 128 ? -14.555 9.943 -7.299 1.00 92.06 128 ASP A N 1
ATOM 981 C CA . ASP A 1 128 ? -13.594 10.677 -6.479 1.00 92.06 128 ASP A CA 1
ATOM 982 C C . ASP A 1 128 ? -13.831 10.424 -4.977 1.00 92.06 128 ASP A C 1
ATOM 984 O O . ASP A 1 128 ? -14.704 9.648 -4.582 1.00 92.06 128 ASP A O 1
ATOM 988 N N . GLU A 1 129 ? -13.032 11.032 -4.101 1.00 92.25 129 GLU A N 1
ATOM 989 C CA . GLU A 1 129 ? -13.178 10.826 -2.650 1.00 92.25 129 GLU A CA 1
ATOM 990 C C . GLU A 1 129 ? -14.568 11.205 -2.106 1.00 92.25 129 GLU A C 1
ATOM 992 O O . GLU A 1 129 ? -14.959 10.664 -1.074 1.00 92.25 129 GLU A O 1
ATOM 997 N N . ASN A 1 130 ? -15.321 12.098 -2.757 1.00 91.56 130 ASN A N 1
ATOM 998 C CA . ASN A 1 130 ? -16.682 12.450 -2.338 1.00 91.56 130 ASN A CA 1
ATOM 999 C C . ASN A 1 130 ? -17.701 11.381 -2.756 1.00 91.56 130 ASN A C 1
ATOM 1001 O O . ASN A 1 130 ? -18.605 11.060 -1.981 1.00 91.56 130 ASN A O 1
ATOM 1005 N N . ASP A 1 131 ? -17.550 10.822 -3.960 1.00 91.62 131 ASP A N 1
ATOM 1006 C CA . ASP A 1 131 ? -18.409 9.741 -4.465 1.00 91.62 131 ASP A CA 1
ATOM 1007 C C . ASP A 1 131 ? -18.143 8.426 -3.712 1.00 91.62 131 ASP A C 1
ATOM 1009 O O . ASP A 1 131 ? -19.061 7.664 -3.375 1.00 91.62 131 ASP A O 1
ATOM 1013 N N . GLY A 1 132 ? -16.868 8.203 -3.397 1.00 93.69 132 GLY A N 1
ATOM 1014 C CA . GLY A 1 132 ? -16.326 7.028 -2.741 1.00 93.69 132 GLY A CA 1
ATOM 1015 C C . GLY A 1 132 ? -15.190 6.433 -3.548 1.00 93.69 132 GLY A C 1
ATOM 1016 O O . GLY A 1 132 ? -15.369 6.060 -4.703 1.00 93.69 132 GLY A O 1
ATOM 1017 N N . ILE A 1 133 ? -14.036 6.296 -2.901 1.00 94.25 133 ILE A N 1
ATOM 1018 C CA . ILE A 1 133 ? -12.853 5.703 -3.508 1.00 94.25 133 ILE A CA 1
ATOM 1019 C C . ILE A 1 133 ? -12.605 4.310 -2.944 1.00 94.25 133 ILE A C 1
ATOM 1021 O O . ILE A 1 133 ? -12.586 4.112 -1.729 1.00 94.25 133 ILE A O 1
ATOM 1025 N N . VAL A 1 134 ? -12.418 3.346 -3.832 1.00 95.50 134 VAL A N 1
ATOM 1026 C CA . VAL A 1 134 ? -12.064 1.962 -3.540 1.00 95.50 134 VAL A CA 1
ATOM 1027 C C . VAL A 1 134 ? -10.564 1.875 -3.257 1.00 95.50 134 VAL A C 1
ATOM 1029 O O . VAL A 1 134 ? -9.733 2.367 -4.025 1.00 95.50 134 VAL A O 1
ATOM 1032 N N . THR A 1 135 ? -10.216 1.249 -2.133 1.00 94.50 135 THR A N 1
ATOM 1033 C CA . THR A 1 135 ? -8.833 1.076 -1.664 1.00 94.50 135 THR A CA 1
ATOM 1034 C C . THR A 1 135 ? -8.345 -0.362 -1.779 1.00 94.50 135 THR A C 1
ATOM 1036 O O . THR A 1 135 ? -7.141 -0.570 -1.911 1.00 94.50 135 THR A O 1
ATOM 1039 N N . ALA A 1 136 ? -9.250 -1.344 -1.763 1.00 95.25 136 ALA A N 1
ATOM 1040 C CA . ALA A 1 136 ? -8.912 -2.748 -1.961 1.00 95.25 136 ALA A CA 1
ATOM 1041 C C . ALA A 1 136 ? -10.086 -3.545 -2.542 1.00 95.25 136 ALA A C 1
ATOM 1043 O O . ALA A 1 136 ? -11.254 -3.242 -2.287 1.00 95.25 136 ALA A O 1
ATOM 1044 N N . LEU A 1 137 ? -9.741 -4.592 -3.290 1.00 95.25 137 LEU A N 1
ATOM 1045 C CA . LEU A 1 137 ? -10.674 -5.584 -3.819 1.00 95.25 137 LEU A CA 1
ATOM 1046 C C . LEU A 1 137 ? -10.673 -6.833 -2.932 1.00 95.25 137 LEU A C 1
ATOM 1048 O O . LEU A 1 137 ? -9.673 -7.143 -2.281 1.00 95.25 137 LEU A O 1
ATOM 1052 N N . GLY A 1 138 ? -11.802 -7.530 -2.916 1.00 94.44 138 GLY A N 1
ATOM 1053 C CA . GLY A 1 138 ? -11.975 -8.846 -2.324 1.00 94.44 138 GLY A CA 1
ATOM 1054 C C . GLY A 1 138 ? -11.722 -9.951 -3.350 1.00 94.44 138 GLY A C 1
ATOM 1055 O O . GLY A 1 138 ? -10.778 -9.901 -4.145 1.00 94.44 138 GLY A O 1
ATOM 1056 N N . ASP A 1 139 ? -12.574 -10.976 -3.327 1.00 92.12 139 ASP A N 1
ATOM 1057 C CA . ASP A 1 139 ? -12.411 -12.133 -4.208 1.00 92.12 139 ASP A CA 1
ATOM 1058 C C . ASP A 1 139 ? -12.680 -11.796 -5.681 1.00 92.12 139 ASP A C 1
ATOM 1060 O O . ASP A 1 139 ? -11.971 -12.290 -6.559 1.00 92.12 139 ASP A O 1
ATOM 1064 N N . THR A 1 140 ? -13.673 -10.940 -5.930 1.00 90.88 140 THR A N 1
ATOM 1065 C CA . THR A 1 140 ? -14.150 -10.515 -7.256 1.00 90.88 140 THR A CA 1
ATOM 1066 C C . THR A 1 140 ? -14.152 -8.986 -7.367 1.00 90.88 140 THR A C 1
ATOM 1068 O O . THR A 1 140 ? -13.792 -8.290 -6.418 1.00 90.88 140 THR A O 1
ATOM 1071 N N . SER A 1 141 ? -14.575 -8.447 -8.514 1.00 89.56 141 SER A N 1
ATOM 1072 C CA . SER A 1 141 ? -14.824 -7.005 -8.680 1.00 89.56 141 SER A CA 1
ATOM 1073 C C . SER A 1 141 ? -16.055 -6.483 -7.929 1.00 89.56 141 SER A C 1
ATOM 1075 O O . SER A 1 141 ? -16.111 -5.292 -7.650 1.00 89.56 141 SER A O 1
ATOM 1077 N N . ASP A 1 142 ? -17.018 -7.323 -7.552 1.00 91.00 142 ASP A N 1
ATOM 1078 C CA . ASP A 1 142 ? -18.224 -6.857 -6.843 1.00 91.00 142 ASP A CA 1
ATOM 1079 C C . ASP A 1 142 ? -18.030 -6.765 -5.319 1.00 91.00 142 ASP A C 1
ATOM 1081 O O . ASP A 1 142 ? -18.828 -6.132 -4.616 1.00 91.00 142 ASP A O 1
ATOM 1085 N N . ASP A 1 143 ? -16.949 -7.374 -4.824 1.00 93.44 143 ASP A N 1
ATOM 1086 C CA . ASP A 1 143 ? -16.548 -7.388 -3.423 1.00 93.44 143 ASP A CA 1
ATOM 1087 C C . ASP A 1 143 ? -15.377 -6.419 -3.234 1.00 93.44 143 ASP A C 1
ATOM 1089 O O . ASP A 1 143 ? -14.269 -6.668 -3.709 1.00 93.44 143 ASP A O 1
ATOM 1093 N N . TYR A 1 144 ? -15.597 -5.292 -2.562 1.00 95.62 144 TYR A N 1
ATOM 1094 C CA . TYR A 1 144 ? -14.573 -4.257 -2.417 1.00 95.62 144 TYR A CA 1
ATOM 1095 C C . TYR A 1 144 ? -14.783 -3.383 -1.184 1.00 95.62 144 TYR A C 1
ATOM 1097 O O . TYR A 1 144 ? -15.849 -3.353 -0.571 1.00 95.62 144 TYR A O 1
ATOM 1105 N N . VAL A 1 145 ? -13.743 -2.645 -0.808 1.00 97.44 145 VAL A N 1
ATOM 1106 C CA . VAL A 1 145 ? -13.780 -1.694 0.308 1.00 97.44 145 VAL A CA 1
ATOM 1107 C C . VAL A 1 145 ? -13.180 -0.365 -0.094 1.00 97.44 145 VAL A C 1
ATOM 1109 O O . VAL A 1 145 ? -12.297 -0.288 -0.949 1.00 97.44 145 VAL A O 1
ATOM 1112 N N . GLY A 1 146 ? -13.656 0.693 0.543 1.00 96.88 146 GLY A N 1
ATOM 1113 C CA . GLY A 1 146 ? -13.233 2.045 0.232 1.00 96.88 146 GLY A CA 1
ATOM 1114 C C . GLY A 1 146 ? -13.609 3.043 1.309 1.00 96.88 146 GLY A C 1
ATOM 1115 O O . GLY A 1 146 ? -14.051 2.669 2.393 1.00 96.88 146 GLY A O 1
ATOM 1116 N N . TYR A 1 147 ? -13.436 4.329 1.031 1.00 96.69 147 TYR A N 1
ATOM 1117 C CA . TYR A 1 147 ? -13.912 5.387 1.916 1.00 96.69 147 TYR A CA 1
ATOM 1118 C C . TYR A 1 147 ? -14.560 6.531 1.146 1.00 96.69 147 TYR A C 1
ATOM 1120 O O . TYR A 1 147 ? -14.251 6.777 -0.019 1.00 96.69 147 TYR A O 1
ATOM 1128 N N . LYS A 1 148 ? -15.454 7.243 1.832 1.00 95.62 148 LYS A N 1
ATOM 1129 C CA . LYS A 1 148 ? -16.094 8.477 1.375 1.00 95.62 148 LYS A CA 1
ATOM 1130 C C . LYS A 1 148 ? -15.666 9.632 2.258 1.00 95.62 148 LYS A C 1
ATOM 1132 O O . LYS A 1 148 ? -15.648 9.512 3.484 1.00 95.62 148 LYS A O 1
ATOM 1137 N N . MET A 1 149 ? -15.325 10.743 1.631 1.00 93.56 149 MET A N 1
ATOM 1138 C CA . MET A 1 149 ? -15.045 12.014 2.269 1.00 93.56 149 MET A CA 1
ATOM 1139 C C . MET A 1 149 ? -16.314 12.866 2.275 1.00 93.56 149 MET A C 1
ATOM 1141 O O . MET A 1 149 ? -16.995 13.008 1.264 1.00 93.56 149 MET A O 1
ATOM 1145 N N . ALA A 1 150 ? -16.636 13.456 3.422 1.00 88.88 150 ALA A N 1
ATOM 1146 C CA . ALA A 1 150 ? -17.739 14.397 3.517 1.00 88.88 150 ALA A CA 1
ATOM 1147 C C . ALA A 1 150 ? -17.410 15.704 2.780 1.00 88.88 150 ALA A C 1
ATOM 1149 O O . ALA A 1 150 ? -16.364 16.324 2.999 1.00 88.88 150 ALA A O 1
ATOM 1150 N N . THR A 1 151 ? -18.360 16.167 1.969 1.00 79.31 151 THR A N 1
ATOM 1151 C CA . THR A 1 151 ? -18.248 17.415 1.199 1.00 79.31 151 THR A CA 1
ATOM 1152 C C . THR A 1 151 ? -18.203 18.658 2.089 1.00 79.31 151 THR A C 1
ATOM 1154 O O . THR A 1 151 ? -17.559 19.647 1.748 1.00 79.31 151 THR A O 1
ATOM 1157 N N . ALA A 1 152 ? -18.860 18.620 3.252 1.00 77.50 152 ALA A N 1
ATOM 1158 C CA . ALA A 1 152 ? -18.827 19.699 4.231 1.00 77.50 152 ALA A CA 1
ATOM 1159 C C . ALA A 1 152 ? -17.785 19.416 5.329 1.00 77.50 152 ALA A C 1
ATOM 1161 O O . ALA A 1 152 ? -17.815 18.333 5.922 1.00 77.50 152 ALA A O 1
ATOM 1162 N N . PRO A 1 153 ? -16.904 20.382 5.655 1.00 75.62 153 PRO A N 1
ATOM 1163 C CA . PRO A 1 153 ? -15.980 20.223 6.765 1.00 75.62 153 PRO A CA 1
ATOM 1164 C C . PRO A 1 153 ? -16.718 20.261 8.103 1.00 75.62 153 PRO A C 1
ATOM 1166 O O . PRO A 1 153 ? -17.678 21.010 8.302 1.00 75.62 153 PRO A O 1
ATOM 1169 N N . TYR A 1 154 ? -16.185 19.508 9.051 1.00 74.94 154 TYR A N 1
ATOM 1170 C CA . TYR A 1 154 ? -16.383 19.677 10.477 1.00 74.94 154 TYR A CA 1
ATOM 1171 C C . TYR A 1 154 ? -15.648 20.935 10.958 1.00 74.94 154 TYR A C 1
ATOM 1173 O O . TYR A 1 154 ? -14.434 21.024 10.775 1.00 74.94 154 TYR A O 1
ATOM 1181 N N . LYS A 1 155 ? -16.370 21.888 11.569 1.00 65.50 155 LYS A N 1
ATOM 1182 C CA . LYS A 1 155 ? -15.879 23.255 11.818 1.00 65.50 155 LYS A CA 1
ATOM 1183 C C . LYS A 1 155 ? -15.548 23.609 13.268 1.00 65.50 155 LYS A C 1
ATOM 1185 O O . LYS A 1 155 ? -14.927 24.651 13.467 1.00 65.50 155 LYS A O 1
ATOM 1190 N N . SER A 1 156 ? -15.894 22.788 14.267 1.00 60.34 156 SER A N 1
ATOM 1191 C CA . SER A 1 156 ? -15.721 23.202 15.674 1.00 60.34 156 SER A CA 1
ATOM 1192 C C . SER A 1 156 ? -14.266 23.537 16.034 1.00 60.34 156 SER A C 1
ATOM 1194 O O . SER A 1 156 ? -14.044 24.410 16.864 1.00 60.34 156 SER A O 1
ATOM 1196 N N . ASP A 1 157 ? -13.285 22.883 15.391 1.00 60.19 157 ASP A N 1
ATOM 1197 C CA . ASP A 1 157 ? -11.853 23.008 15.716 1.00 60.19 157 ASP A CA 1
ATOM 1198 C C . ASP A 1 157 ? -10.905 22.941 14.494 1.00 60.19 157 ASP A C 1
ATOM 1200 O O . ASP A 1 157 ? -9.695 22.747 14.649 1.00 60.19 157 ASP A O 1
ATOM 1204 N N . GLY A 1 158 ? -11.418 23.099 13.267 1.00 67.62 158 GLY A N 1
ATOM 1205 C CA . GLY A 1 158 ? -10.607 23.046 12.042 1.00 67.62 158 GLY A CA 1
ATOM 1206 C C . GLY A 1 158 ? -11.425 22.923 10.755 1.00 67.62 158 GLY A C 1
ATOM 1207 O O . GLY A 1 158 ? -12.619 23.191 10.753 1.00 67.62 158 GLY A O 1
ATOM 1208 N N . TYR A 1 159 ? -10.771 22.515 9.667 1.00 78.69 159 TYR A N 1
ATOM 1209 C CA . TYR A 1 159 ? -11.394 22.183 8.378 1.00 78.69 159 TYR A CA 1
ATOM 1210 C C . TYR A 1 159 ? -11.334 20.670 8.121 1.00 78.69 159 TYR A C 1
ATOM 1212 O O . TYR A 1 159 ? -10.840 20.202 7.099 1.00 78.69 159 TYR A O 1
ATOM 1220 N N . TYR A 1 160 ? -11.746 19.865 9.102 1.00 86.62 160 TYR A N 1
ATOM 1221 C CA . TYR A 1 160 ? -11.651 18.414 8.954 1.00 86.62 160 TYR A CA 1
ATOM 1222 C C . TYR A 1 160 ? -12.782 17.877 8.080 1.00 86.62 160 TYR A C 1
ATOM 1224 O O . TYR A 1 160 ? -13.951 18.064 8.396 1.00 86.62 160 TYR A O 1
ATOM 1232 N N . HIS A 1 161 ? -12.448 17.138 7.029 1.00 88.69 161 HIS A N 1
ATOM 1233 C CA . HIS A 1 161 ? -13.427 16.415 6.224 1.00 88.69 161 HIS A CA 1
ATOM 1234 C C . HIS A 1 161 ? -13.525 14.972 6.715 1.00 88.69 161 HIS A C 1
ATOM 1236 O O . HIS A 1 161 ? -12.554 14.212 6.618 1.00 88.69 161 HIS A O 1
ATOM 1242 N N . VAL A 1 162 ? -14.694 14.627 7.268 1.00 91.19 162 VAL A N 1
ATOM 1243 C CA . VAL A 1 162 ? -15.006 13.290 7.797 1.00 91.19 162 VAL A CA 1
ATOM 1244 C C . VAL A 1 162 ? -14.734 12.248 6.726 1.00 91.19 162 VAL A C 1
ATOM 1246 O O . VAL A 1 162 ? -15.132 12.431 5.578 1.00 91.19 162 VAL A O 1
ATOM 1249 N N . ARG A 1 163 ? -14.059 11.162 7.105 1.00 93.62 163 ARG A N 1
ATOM 1250 C CA . ARG A 1 163 ? -13.791 10.033 6.212 1.00 93.62 163 ARG A CA 1
ATOM 1251 C C . ARG A 1 163 ? -14.415 8.777 6.788 1.00 93.62 163 ARG A C 1
ATOM 1253 O O . ARG A 1 163 ? -14.048 8.348 7.882 1.00 93.62 163 ARG A O 1
ATOM 1260 N N . THR A 1 164 ? -15.358 8.217 6.043 1.00 96.31 164 THR A N 1
ATOM 1261 C CA . THR A 1 164 ? -16.129 7.043 6.441 1.00 96.31 164 THR A CA 1
ATOM 1262 C C . THR A 1 164 ? -15.813 5.897 5.502 1.00 96.31 164 THR A C 1
ATOM 1264 O O . THR A 1 164 ? -16.046 5.992 4.298 1.00 96.31 164 THR A O 1
ATOM 1267 N N . ALA A 1 165 ? -15.270 4.821 6.058 1.00 97.88 165 ALA A N 1
ATOM 1268 C CA . ALA A 1 165 ? -15.074 3.571 5.347 1.00 97.88 165 ALA A CA 1
ATOM 1269 C C . ALA A 1 165 ? -16.419 2.974 4.903 1.00 97.88 165 ALA A C 1
ATOM 1271 O O . ALA A 1 165 ? -17.435 3.159 5.569 1.00 97.88 165 ALA A O 1
ATOM 1272 N N . PHE A 1 166 ? -16.412 2.215 3.815 1.00 97.75 166 PHE A N 1
ATOM 1273 C CA . PHE A 1 166 ? -17.530 1.399 3.360 1.00 97.75 166 PHE A CA 1
ATOM 1274 C C . PHE A 1 166 ? -17.024 0.046 2.846 1.00 97.75 166 PHE A C 1
ATOM 1276 O O . PHE A 1 166 ? -15.862 -0.091 2.448 1.00 97.75 166 PHE A O 1
ATOM 1283 N N . ALA A 1 167 ? -17.912 -0.941 2.834 1.00 97.75 167 ALA A N 1
ATOM 1284 C CA . ALA A 1 167 ? -17.739 -2.208 2.131 1.00 97.75 167 ALA A CA 1
ATOM 1285 C C . ALA A 1 167 ? -18.849 -2.362 1.096 1.00 97.75 167 ALA A C 1
ATOM 1287 O O . ALA A 1 167 ? -19.967 -1.916 1.337 1.00 97.75 167 ALA A O 1
ATOM 1288 N N . SER A 1 168 ? -18.538 -2.998 -0.024 1.00 95.31 168 SER A N 1
ATOM 1289 C CA . SER A 1 168 ? -19.498 -3.505 -0.993 1.00 95.31 168 SER A CA 1
ATOM 1290 C C . SER A 1 168 ? -19.323 -5.008 -1.115 1.00 95.31 168 SER A C 1
ATOM 1292 O O . SER A 1 168 ? -18.195 -5.476 -1.255 1.00 95.31 168 SER A O 1
ATOM 1294 N N . VAL A 1 169 ? -20.423 -5.749 -1.056 1.00 93.94 169 VAL A N 1
ATOM 1295 C CA . VAL A 1 169 ? -20.457 -7.194 -1.300 1.00 93.94 169 VAL A CA 1
ATOM 1296 C C . VAL A 1 169 ? -21.573 -7.464 -2.289 1.00 93.94 169 VAL A C 1
ATOM 1298 O O . VAL A 1 169 ? -22.711 -7.054 -2.053 1.00 93.94 169 VAL A O 1
ATOM 1301 N N . ALA A 1 170 ? -21.254 -8.125 -3.402 1.00 88.69 170 ALA A N 1
ATOM 1302 C CA . ALA A 1 170 ? -22.206 -8.345 -4.496 1.00 88.69 170 ALA A CA 1
ATOM 1303 C C . ALA A 1 170 ? -22.961 -7.054 -4.919 1.00 88.69 170 ALA A C 1
ATOM 1305 O O . ALA A 1 170 ? -24.156 -7.083 -5.222 1.00 88.69 170 ALA A O 1
ATOM 1306 N N . GLY A 1 171 ? -22.275 -5.904 -4.873 1.00 83.44 171 GLY A N 1
ATOM 1307 C CA . GLY A 1 171 ? -22.830 -4.580 -5.189 1.00 83.44 171 GLY A CA 1
ATOM 1308 C C . GLY A 1 171 ? -23.686 -3.918 -4.096 1.00 83.44 171 GLY A C 1
ATOM 1309 O O . GLY A 1 171 ? -24.134 -2.785 -4.288 1.00 83.44 171 GLY A O 1
ATOM 1310 N N . ASN A 1 172 ? -23.922 -4.573 -2.953 1.00 90.44 172 ASN A N 1
ATOM 1311 C CA . ASN A 1 172 ? -24.586 -3.962 -1.800 1.00 90.44 172 ASN A CA 1
ATOM 1312 C C . ASN A 1 172 ? -23.566 -3.231 -0.922 1.00 90.44 172 ASN A C 1
ATOM 1314 O O . ASN A 1 172 ? -22.662 -3.865 -0.380 1.00 90.44 172 ASN A O 1
ATOM 1318 N N . GLN A 1 173 ? -23.723 -1.913 -0.769 1.00 94.50 173 GLN A N 1
ATOM 1319 C CA . GLN A 1 173 ? -22.774 -1.073 -0.044 1.00 94.50 173 GLN A CA 1
ATOM 1320 C C . GLN A 1 173 ? -23.263 -0.728 1.370 1.00 94.50 173 GLN A C 1
ATOM 1322 O O . GLN A 1 173 ? -24.369 -0.211 1.535 1.00 94.50 173 GLN A O 1
ATOM 1327 N N . VAL A 1 174 ? -22.396 -0.892 2.373 1.00 96.56 174 VAL A N 1
ATOM 1328 C CA . VAL A 1 174 ? -22.666 -0.522 3.772 1.00 96.56 174 VAL A CA 1
ATOM 1329 C C . VAL A 1 174 ? -21.548 0.329 4.367 1.00 96.56 174 VAL A C 1
ATOM 1331 O O . VAL A 1 174 ? -20.370 0.140 4.059 1.00 96.56 174 VAL A O 1
ATOM 1334 N N . ASP A 1 175 ? -21.911 1.251 5.258 1.00 97.19 175 ASP A N 1
ATOM 1335 C CA . ASP A 1 175 ? -20.949 2.099 5.961 1.00 97.19 175 ASP A CA 1
ATOM 1336 C C . ASP A 1 175 ? -20.261 1.346 7.110 1.00 97.19 175 ASP A C 1
ATOM 1338 O O . ASP A 1 175 ? -20.887 0.670 7.929 1.00 97.19 175 ASP A O 1
ATOM 1342 N N . LEU A 1 176 ? -18.951 1.536 7.215 1.00 97.50 176 LEU A N 1
ATOM 1343 C CA . LEU A 1 176 ? -18.077 0.982 8.240 1.00 97.50 176 LEU A CA 1
ATOM 1344 C C . LEU A 1 176 ? -17.650 2.106 9.193 1.00 97.50 176 LEU A C 1
ATOM 1346 O O . LEU A 1 176 ? -16.570 2.694 9.085 1.00 97.50 176 LEU A O 1
ATOM 1350 N N . ASN A 1 177 ? -18.536 2.448 10.125 1.00 95.00 177 ASN A N 1
ATOM 1351 C CA . ASN A 1 177 ? -18.318 3.558 11.054 1.00 95.00 177 ASN A CA 1
ATOM 1352 C C . ASN A 1 177 ? -17.159 3.302 12.031 1.00 95.00 177 ASN A C 1
ATOM 1354 O O . ASN A 1 177 ? -16.844 2.157 12.372 1.00 95.00 177 ASN A O 1
ATOM 1358 N N . ALA A 1 178 ? -16.537 4.387 12.495 1.00 92.00 178 ALA A N 1
ATOM 1359 C CA . ALA A 1 178 ? -15.537 4.366 13.553 1.00 92.00 178 ALA A CA 1
ATOM 1360 C C . ALA A 1 178 ? -16.179 4.193 14.940 1.00 92.00 178 ALA A C 1
ATOM 1362 O O . ALA A 1 178 ? -17.382 4.374 15.129 1.00 92.00 178 ALA A O 1
ATOM 1363 N N . LYS A 1 179 ? -15.344 3.897 15.944 1.00 88.12 179 LYS A N 1
ATOM 1364 C CA . LYS A 1 179 ? -15.769 3.877 17.353 1.00 88.12 179 LYS A CA 1
ATOM 1365 C C . LYS A 1 179 ? -15.954 5.290 17.914 1.00 88.12 179 LYS A C 1
ATOM 1367 O O . LYS A 1 179 ? -16.841 5.518 18.731 1.00 88.12 179 LYS A O 1
ATOM 1372 N N . PHE A 1 180 ? -15.081 6.213 17.520 1.00 92.94 180 PHE A N 1
ATOM 1373 C CA . PHE A 1 180 ? -15.116 7.604 17.955 1.00 92.94 180 PHE A CA 1
ATOM 1374 C C . PHE A 1 180 ? -16.008 8.442 17.037 1.00 92.94 180 PHE A C 1
ATOM 1376 O O . PHE A 1 180 ? -15.947 8.317 15.814 1.00 92.94 180 PHE A O 1
ATOM 1383 N N . THR A 1 181 ? -16.793 9.340 17.621 1.00 91.75 181 THR A N 1
ATOM 1384 C CA . THR A 1 181 ? -17.636 10.293 16.893 1.00 91.75 181 THR A CA 1
ATOM 1385 C C . THR A 1 181 ? -17.245 11.719 17.242 1.00 91.75 181 THR A C 1
ATOM 1387 O O . THR A 1 181 ? -16.944 12.019 18.398 1.00 91.75 181 THR A O 1
ATOM 1390 N N . LEU A 1 182 ? -17.308 12.610 16.259 1.00 87.69 182 LEU A N 1
ATOM 1391 C CA . LEU A 1 182 ? -17.200 14.052 16.465 1.00 87.69 182 LEU A CA 1
ATOM 1392 C C . LEU A 1 182 ? -18.592 14.650 16.714 1.00 87.69 182 LEU A C 1
ATOM 1394 O O . LEU A 1 182 ? -19.597 14.040 16.359 1.00 87.69 182 LEU A O 1
ATOM 1398 N N . THR A 1 183 ? -18.669 15.841 17.312 1.00 85.44 183 THR A N 1
ATOM 1399 C CA . THR A 1 183 ? -19.944 16.555 17.532 1.00 85.44 183 THR A CA 1
ATOM 1400 C C . THR A 1 183 ? -19.978 17.803 16.668 1.00 85.44 183 THR A C 1
ATOM 1402 O O . THR A 1 183 ? -19.218 18.733 16.914 1.00 85.44 183 THR A O 1
ATOM 1405 N N . ASN A 1 184 ? -20.799 17.812 15.620 1.00 80.69 184 ASN A N 1
ATOM 1406 C CA . ASN A 1 184 ? -20.832 18.917 14.661 1.00 80.69 184 ASN A CA 1
ATOM 1407 C C . ASN A 1 184 ? -21.404 20.218 15.271 1.00 80.69 184 ASN A C 1
ATOM 1409 O O . ASN A 1 184 ? -21.905 20.229 16.395 1.00 80.69 184 ASN A O 1
ATOM 1413 N N . ASP A 1 185 ? -21.389 21.311 14.500 1.00 78.38 185 ASP A N 1
ATOM 1414 C CA . ASP A 1 185 ? -21.880 22.628 14.943 1.00 78.38 185 ASP A CA 1
ATOM 1415 C C . ASP A 1 185 ? -23.367 22.629 15.355 1.00 78.38 185 ASP A C 1
ATOM 1417 O O . ASP A 1 185 ? -23.797 23.486 16.127 1.00 78.38 185 ASP A O 1
ATOM 1421 N N . SER A 1 186 ? -24.164 21.670 14.865 1.00 82.12 186 SER A N 1
ATOM 1422 C CA . SER A 1 186 ? -25.565 21.482 15.263 1.00 82.12 186 SER A CA 1
ATOM 1423 C C . SER A 1 186 ? -25.737 20.580 16.492 1.00 82.12 186 SER A C 1
ATOM 1425 O O . SER A 1 186 ? -26.861 20.198 16.816 1.00 82.12 186 SER A O 1
ATOM 1427 N N . GLY A 1 187 ? -24.648 20.196 17.165 1.00 81.94 187 GLY A N 1
ATOM 1428 C CA . GLY A 1 187 ? -24.657 19.325 18.343 1.00 81.94 187 GLY A CA 1
ATOM 1429 C C . GLY A 1 187 ? -24.932 17.847 18.043 1.00 81.94 187 GLY A C 1
ATOM 1430 O O . GLY A 1 187 ? -25.198 17.076 18.960 1.00 81.94 187 GLY A O 1
ATOM 1431 N N . SER A 1 188 ? -24.907 17.438 16.773 1.00 85.25 188 SER A N 1
ATOM 1432 C CA . SER A 1 188 ? -25.163 16.061 16.337 1.00 85.25 188 SER A CA 1
ATOM 1433 C C . SER A 1 188 ? -23.866 15.263 16.228 1.00 85.25 188 SER A C 1
ATOM 1435 O O . SER A 1 188 ? -22.853 15.764 15.736 1.00 85.25 188 SER A O 1
ATOM 1437 N N . ALA A 1 189 ? -23.906 14.002 16.659 1.00 87.62 189 ALA A N 1
ATOM 1438 C CA . ALA A 1 189 ? -22.786 13.085 16.498 1.00 87.62 189 ALA A CA 1
ATOM 1439 C C . ALA A 1 189 ? -22.605 12.715 15.017 1.00 87.62 189 ALA A C 1
ATOM 1441 O O . ALA A 1 189 ? -23.561 12.331 14.345 1.00 87.62 189 ALA A O 1
ATOM 1442 N N . VAL A 1 190 ? -21.374 12.813 14.524 1.00 87.88 190 VAL A N 1
ATOM 1443 C CA . VAL A 1 190 ? -20.964 12.395 13.178 1.00 87.88 190 VAL A CA 1
ATOM 1444 C C . VAL A 1 190 ? -19.785 11.433 13.281 1.00 87.88 190 VAL A C 1
ATOM 1446 O O . VAL A 1 190 ? -19.034 11.468 14.260 1.00 87.88 190 VAL A O 1
ATOM 1449 N N . ASN A 1 191 ? -19.609 10.567 12.281 1.00 91.12 191 ASN A N 1
ATOM 1450 C CA . ASN A 1 191 ? -18.425 9.714 12.208 1.00 91.12 191 ASN A CA 1
ATOM 1451 C C . ASN A 1 191 ? -17.143 10.569 12.268 1.00 91.12 191 ASN A C 1
ATOM 1453 O O . ASN A 1 191 ? -17.139 11.729 11.853 1.00 91.12 191 ASN A O 1
ATOM 1457 N N . SER A 1 192 ? -16.063 10.008 12.809 1.00 91.25 192 SER A N 1
ATOM 1458 C CA . SER A 1 192 ? -14.755 10.667 12.815 1.00 91.25 192 SER A CA 1
ATOM 1459 C C . SER A 1 192 ? -13.926 10.214 11.611 1.00 91.25 192 SER A C 1
ATOM 1461 O O . SER A 1 192 ? -14.063 10.771 10.525 1.00 91.25 192 SER A O 1
ATOM 1463 N N . LEU A 1 193 ? -13.104 9.184 11.800 1.00 94.50 193 LEU A N 1
ATOM 1464 C CA . LEU A 1 193 ? -12.211 8.608 10.808 1.00 94.50 193 LEU A CA 1
ATOM 1465 C C . LEU A 1 193 ? -12.311 7.084 10.851 1.00 94.50 193 LEU A C 1
ATOM 1467 O O . LEU A 1 193 ? -11.967 6.468 11.863 1.00 94.50 193 LEU A O 1
ATOM 1471 N N . SER A 1 194 ? -12.712 6.483 9.738 1.00 97.38 194 SER A N 1
ATOM 1472 C CA . SER A 1 194 ? -12.554 5.055 9.470 1.00 97.38 194 SER A CA 1
ATOM 1473 C C . SER A 1 194 ? -12.020 4.858 8.056 1.00 97.38 194 SER A C 1
ATOM 1475 O O . SER A 1 194 ? -12.486 5.506 7.122 1.00 97.38 194 SER A O 1
ATOM 1477 N N . LEU A 1 195 ? -11.024 3.983 7.897 1.00 97.06 195 LEU A N 1
ATOM 1478 C CA . LEU A 1 195 ? -10.429 3.648 6.599 1.00 97.06 195 LEU A CA 1
ATOM 1479 C C . LEU A 1 195 ? -10.194 2.136 6.499 1.00 97.06 195 LEU A C 1
ATOM 1481 O O . LEU A 1 195 ? -9.610 1.566 7.428 1.00 97.06 195 LEU A O 1
ATOM 1485 N N . PRO A 1 196 ? -10.591 1.484 5.394 1.00 97.31 196 PRO A N 1
ATOM 1486 C CA . PRO A 1 196 ? -10.291 0.081 5.169 1.00 97.31 196 PRO A CA 1
ATOM 1487 C C . PRO A 1 196 ? -8.998 -0.087 4.362 1.00 97.31 196 PRO A C 1
ATOM 1489 O O . PRO A 1 196 ? -8.687 0.711 3.472 1.00 97.31 196 PRO A O 1
ATOM 1492 N N . ASN A 1 197 ? -8.268 -1.158 4.659 1.00 96.25 197 ASN A N 1
ATOM 1493 C CA . ASN A 1 197 ? -7.024 -1.528 3.983 1.00 96.25 197 ASN A CA 1
ATOM 1494 C C . ASN A 1 197 ? -7.159 -2.820 3.173 1.00 96.25 197 ASN A C 1
ATOM 1496 O O . ASN A 1 197 ? -6.483 -2.972 2.162 1.00 96.25 197 ASN A O 1
ATOM 1500 N N . SER A 1 198 ? -8.009 -3.755 3.605 1.00 96.44 198 SER A N 1
ATOM 1501 C CA . SER A 1 198 ? -8.252 -5.004 2.879 1.00 96.44 198 SER A CA 1
ATOM 1502 C C . SER A 1 198 ? -9.591 -5.629 3.244 1.00 96.44 198 SER A C 1
ATOM 1504 O O . SER A 1 198 ? -10.171 -5.339 4.293 1.00 96.44 198 SER A O 1
ATOM 1506 N N . MET A 1 199 ? -10.062 -6.509 2.365 1.00 96.25 199 MET A N 1
ATOM 1507 C CA . MET A 1 199 ? -11.231 -7.353 2.562 1.00 96.25 199 MET A CA 1
ATOM 1508 C C . MET A 1 199 ? -10.830 -8.808 2.340 1.00 96.25 199 MET A C 1
ATOM 1510 O O . MET A 1 199 ? -10.064 -9.127 1.433 1.00 96.25 199 MET A O 1
ATOM 1514 N N . THR A 1 200 ? -11.338 -9.705 3.172 1.00 94.50 200 THR A N 1
ATOM 1515 C CA . THR A 1 200 ? -11.113 -11.143 3.035 1.00 94.50 200 THR A CA 1
ATOM 1516 C C . THR A 1 200 ? -12.416 -11.869 3.290 1.00 94.50 200 THR A C 1
ATOM 1518 O O . THR A 1 200 ? -13.066 -11.649 4.314 1.00 94.50 200 THR A O 1
ATOM 1521 N N . LYS A 1 201 ? -12.793 -12.745 2.361 1.00 92.75 201 LYS A N 1
ATOM 1522 C CA . LYS A 1 201 ? -13.888 -13.679 2.570 1.00 92.75 201 LYS A CA 1
ATOM 1523 C C . LYS A 1 201 ? -13.394 -14.865 3.394 1.00 92.75 201 LYS A C 1
ATOM 1525 O O . LYS A 1 201 ? -12.371 -15.464 3.062 1.00 92.75 201 LYS A O 1
ATOM 1530 N N . LEU A 1 202 ? -14.108 -15.180 4.467 1.00 90.12 202 LEU A N 1
ATOM 1531 C CA . LEU A 1 202 ? -13.862 -16.342 5.311 1.00 90.12 202 LEU A CA 1
ATOM 1532 C C . LEU A 1 202 ? -15.184 -17.086 5.498 1.00 90.12 202 LEU A C 1
ATOM 1534 O O . LEU A 1 202 ? -16.101 -16.575 6.141 1.00 90.12 202 LEU A O 1
ATOM 1538 N N . ASP A 1 203 ? -15.283 -18.268 4.891 1.00 85.62 203 ASP A N 1
ATOM 1539 C CA . ASP A 1 203 ? -16.528 -19.023 4.738 1.00 85.62 203 ASP A CA 1
ATOM 1540 C C . ASP A 1 203 ? -17.668 -18.137 4.185 1.00 85.62 203 ASP A C 1
ATOM 1542 O O . ASP A 1 203 ? -17.544 -17.528 3.119 1.00 85.62 203 ASP A O 1
ATOM 1546 N N . ASP A 1 204 ? -18.770 -18.027 4.928 1.00 87.75 204 ASP A N 1
ATOM 1547 C CA . ASP A 1 204 ? -19.947 -17.227 4.587 1.00 87.75 204 ASP A CA 1
ATOM 1548 C C . ASP A 1 204 ? -19.849 -15.776 5.095 1.00 87.75 204 ASP A C 1
ATOM 1550 O O . ASP A 1 204 ? -20.866 -15.101 5.227 1.00 87.75 204 ASP A O 1
ATOM 1554 N N . ARG A 1 205 ? -18.657 -15.284 5.456 1.00 92.31 205 ARG A N 1
ATOM 1555 C CA . ARG A 1 205 ? -18.457 -13.958 6.067 1.00 92.31 205 ARG A CA 1
ATOM 1556 C C . ARG A 1 205 ? -17.434 -13.139 5.303 1.00 92.31 205 ARG A C 1
ATOM 1558 O O . ARG A 1 205 ? -16.519 -13.680 4.688 1.00 92.31 205 ARG A O 1
ATOM 1565 N N . TYR A 1 206 ? -17.528 -11.825 5.456 1.00 95.44 206 TYR A N 1
ATOM 1566 C CA . TYR A 1 206 ? -16.497 -10.895 5.010 1.00 95.44 206 TYR A CA 1
ATOM 1567 C C . TYR A 1 206 ? -15.865 -10.222 6.222 1.00 95.44 206 TYR A C 1
ATOM 1569 O O . TYR A 1 206 ? -16.565 -9.747 7.118 1.00 95.44 206 TYR A O 1
ATOM 1577 N N . ILE A 1 207 ? -14.537 -10.190 6.260 1.00 96.94 207 ILE A N 1
ATOM 1578 C CA . ILE A 1 207 ? -13.767 -9.479 7.276 1.00 96.94 207 ILE A CA 1
ATOM 1579 C C . ILE A 1 207 ? -13.009 -8.358 6.581 1.00 96.94 207 ILE A C 1
ATOM 1581 O O . ILE A 1 207 ? -12.227 -8.598 5.661 1.00 96.94 207 ILE A O 1
ATOM 1585 N N . VAL A 1 208 ? -13.233 -7.132 7.035 1.00 98.25 208 VAL A N 1
ATOM 1586 C CA . VAL A 1 208 ? -12.535 -5.941 6.553 1.00 98.25 208 VAL A CA 1
ATOM 1587 C C . VAL A 1 208 ? -11.524 -5.521 7.602 1.00 98.25 208 VAL A C 1
ATOM 1589 O O . VAL A 1 208 ? -11.908 -5.222 8.730 1.00 98.25 208 VAL A O 1
ATOM 1592 N N . ALA A 1 209 ? -10.243 -5.494 7.242 1.00 98.19 209 ALA A N 1
ATOM 1593 C CA . ALA A 1 209 ? -9.186 -4.954 8.088 1.00 98.19 209 ALA A CA 1
ATOM 1594 C C . ALA A 1 209 ? -8.960 -3.476 7.767 1.00 98.19 209 ALA A C 1
ATOM 1596 O O . ALA A 1 209 ? -8.989 -3.064 6.605 1.00 98.19 209 ALA A O 1
ATOM 1597 N N . GLY A 1 210 ? -8.699 -2.667 8.789 1.00 97.81 210 GLY A N 1
ATOM 1598 C CA . GLY A 1 210 ? -8.409 -1.256 8.589 1.00 97.81 210 GLY A CA 1
ATOM 1599 C C . GLY A 1 210 ? -7.996 -0.522 9.853 1.00 97.81 210 GLY A C 1
ATOM 1600 O O . GLY A 1 210 ? -7.372 -1.077 10.767 1.00 97.81 210 GLY A O 1
ATOM 1601 N N . THR A 1 211 ? -8.337 0.759 9.890 1.00 97.75 211 THR A N 1
ATOM 1602 C CA . THR A 1 211 ? -8.044 1.657 11.004 1.00 97.75 211 THR A CA 1
ATOM 1603 C C . THR A 1 211 ? -9.241 2.539 11.331 1.00 97.75 211 THR A C 1
ATOM 1605 O O . THR A 1 211 ? -10.015 2.927 10.451 1.00 97.75 211 THR A O 1
ATOM 1608 N N . VAL A 1 212 ? -9.391 2.855 12.615 1.00 97.62 212 VAL A N 1
ATOM 1609 C CA . VAL A 1 212 ? -10.404 3.788 13.115 1.00 97.62 212 VAL A CA 1
ATOM 1610 C C . VAL A 1 212 ? -9.791 4.754 14.110 1.00 97.62 212 VAL A C 1
ATOM 1612 O O . VAL A 1 212 ? -8.916 4.375 14.891 1.00 97.62 212 VAL A O 1
ATOM 1615 N N . ALA A 1 213 ? -10.295 5.984 14.144 1.00 95.81 213 ALA A N 1
ATOM 1616 C CA . ALA A 1 213 ? -10.037 6.874 15.265 1.00 95.81 213 ALA A CA 1
ATOM 1617 C C . ALA A 1 213 ? -10.724 6.350 16.535 1.00 95.81 213 ALA A C 1
ATOM 1619 O O . ALA A 1 213 ? -11.866 5.873 16.512 1.00 95.81 213 ALA A O 1
ATOM 1620 N N . VAL A 1 214 ? -10.012 6.463 17.655 1.00 94.38 214 VAL A N 1
ATOM 1621 C CA . VAL A 1 214 ? -10.535 6.160 18.996 1.00 94.38 214 VAL A CA 1
ATOM 1622 C C . VAL A 1 214 ? -10.670 7.408 19.860 1.00 94.38 214 VAL A C 1
ATOM 1624 O O . VAL A 1 214 ? -11.555 7.451 20.713 1.00 94.38 214 VAL A O 1
ATOM 1627 N N . THR A 1 215 ? -9.858 8.429 19.590 1.00 92.62 215 THR A N 1
ATOM 1628 C CA . THR A 1 215 ? -9.904 9.758 20.210 1.00 92.62 215 THR A CA 1
ATOM 1629 C C . THR A 1 215 ? -9.299 10.794 19.260 1.00 92.62 215 THR A C 1
ATOM 1631 O O . THR A 1 215 ? -8.563 10.459 18.328 1.00 92.62 215 THR A O 1
ATOM 1634 N N . ALA A 1 216 ? -9.580 12.077 19.500 1.00 88.31 216 ALA A N 1
ATOM 1635 C CA . ALA A 1 216 ? -8.737 13.143 18.961 1.00 88.31 216 ALA A CA 1
ATOM 1636 C C . ALA A 1 216 ? -7.311 13.006 19.526 1.00 88.31 216 ALA A C 1
ATOM 1638 O O . ALA A 1 216 ? -7.153 12.631 20.687 1.00 88.31 216 ALA A O 1
ATOM 1639 N N . GLY A 1 217 ? -6.294 13.299 18.713 1.00 83.56 217 GLY A N 1
ATOM 1640 C CA . GLY A 1 217 ? -4.898 13.138 19.122 1.00 83.56 217 GLY A CA 1
ATOM 1641 C C . GLY A 1 217 ? -4.464 14.140 20.199 1.00 83.56 217 GLY A C 1
ATOM 1642 O O . GLY A 1 217 ? -5.007 15.248 20.292 1.00 83.56 217 GLY A O 1
ATOM 1643 N N . SER A 1 218 ? -3.444 13.760 20.970 1.00 79.50 218 SER A N 1
ATOM 1644 C CA . SER A 1 218 ? -2.830 14.538 22.062 1.00 79.50 218 SER A CA 1
ATOM 1645 C C . SER A 1 218 ? -2.289 15.922 21.639 1.00 79.50 218 SER A C 1
ATOM 1647 O O . SER A 1 218 ? -2.137 16.215 20.453 1.00 79.50 218 SER A O 1
ATOM 1649 N N . ASP A 1 219 ? -2.056 16.819 22.610 1.00 75.50 219 ASP A N 1
ATOM 1650 C CA . ASP A 1 219 ? -1.488 18.180 22.466 1.00 75.50 219 ASP A CA 1
ATOM 1651 C C . ASP A 1 219 ? -1.980 19.011 21.265 1.00 75.50 219 ASP A C 1
ATOM 1653 O O . ASP A 1 219 ? -1.202 19.645 20.546 1.00 75.50 219 ASP A O 1
ATOM 1657 N N . SER A 1 220 ? -3.294 19.058 21.040 1.00 83.56 220 SER A N 1
ATOM 1658 C CA . SER A 1 220 ? -3.884 19.779 19.900 1.00 83.56 220 SER A CA 1
ATOM 1659 C C . SER A 1 220 ? -3.478 19.220 18.526 1.00 83.56 220 SER A C 1
ATOM 1661 O O . SER A 1 220 ? -3.583 19.942 17.537 1.00 83.56 220 SER A O 1
ATOM 1663 N N . SER A 1 221 ? -3.056 17.952 18.420 1.00 87.50 221 SER A N 1
ATOM 1664 C CA . SER A 1 221 ? -2.716 17.296 17.143 1.00 87.50 221 SER A CA 1
ATOM 1665 C C . SER A 1 221 ? -3.809 17.457 16.101 1.00 87.50 221 SER A C 1
ATOM 1667 O O . SER A 1 221 ? -3.523 17.838 14.968 1.00 87.50 221 SER A O 1
ATOM 1669 N N . PHE A 1 222 ? -5.062 17.227 16.503 1.00 88.25 222 PHE A N 1
ATOM 1670 C CA . PHE A 1 222 ? -6.224 17.415 15.641 1.00 88.25 222 PHE A CA 1
ATOM 1671 C C . PHE A 1 222 ? -6.259 18.836 15.067 1.00 88.25 222 PHE A C 1
ATOM 1673 O O . PHE A 1 222 ? -6.227 19.039 13.854 1.00 88.25 222 PHE A O 1
ATOM 1680 N N . LYS A 1 223 ? -6.209 19.836 15.951 1.00 85.50 223 LYS A N 1
ATOM 1681 C CA . LYS A 1 223 ? -6.199 21.248 15.572 1.00 85.50 223 LYS A CA 1
ATOM 1682 C C . LYS A 1 223 ? -4.966 21.624 14.748 1.00 85.50 223 LYS A C 1
ATOM 1684 O O . LYS A 1 223 ? -5.076 22.437 13.848 1.00 85.50 223 LYS A O 1
ATOM 1689 N N . ASN A 1 224 ? -3.790 21.061 14.998 1.00 86.12 224 ASN A N 1
ATOM 1690 C CA . ASN A 1 224 ? -2.594 21.380 14.213 1.00 86.12 224 ASN A CA 1
ATOM 1691 C C . ASN A 1 224 ? -2.640 20.743 12.817 1.00 86.12 224 ASN A C 1
ATOM 1693 O O . ASN A 1 224 ? -2.251 21.390 11.841 1.00 86.12 224 ASN A O 1
ATOM 1697 N N . CYS A 1 225 ? -3.176 19.523 12.706 1.00 88.12 225 CYS A N 1
ATOM 1698 C CA . CYS A 1 225 ? -3.397 18.861 11.423 1.00 88.12 225 CYS A CA 1
ATOM 1699 C C . CYS A 1 225 ? -4.466 19.591 10.586 1.00 88.12 225 CYS A C 1
ATOM 1701 O O . CYS A 1 225 ? -4.259 19.773 9.385 1.00 88.12 225 CYS A O 1
ATOM 1703 N N . TYR A 1 226 ? -5.548 20.097 11.197 1.00 86.62 226 TYR A N 1
ATOM 1704 C CA . TYR A 1 226 ? -6.707 20.659 10.473 1.00 86.62 226 TYR A CA 1
ATOM 1705 C C . TYR A 1 226 ? -6.948 22.172 10.655 1.00 86.62 226 TYR A C 1
ATOM 1707 O O . TYR A 1 226 ? -7.897 22.719 10.101 1.00 86.62 226 TYR A O 1
ATOM 1715 N N . GLY A 1 227 ? -6.098 22.883 11.398 1.00 76.81 227 GLY A N 1
ATOM 1716 C CA . GLY A 1 227 ? -6.313 24.270 11.851 1.00 76.81 227 GLY A CA 1
ATOM 1717 C C . GLY A 1 227 ? -5.993 25.377 10.847 1.00 76.81 227 GLY A C 1
ATOM 1718 O O . GLY A 1 227 ? -5.781 26.516 11.255 1.00 76.81 227 GLY A O 1
ATOM 1719 N N . GLY A 1 228 ? -5.929 25.062 9.552 1.00 59.88 228 GLY A N 1
ATOM 1720 C CA . GLY A 1 228 ? -6.026 26.052 8.473 1.00 59.88 228 GLY A CA 1
ATOM 1721 C C . GLY A 1 228 ? -4.865 27.034 8.271 1.00 59.88 228 GLY A C 1
ATOM 1722 O O . GLY A 1 228 ? -4.998 27.922 7.439 1.00 59.88 228 GLY A O 1
ATOM 1723 N N . ASN A 1 229 ? -3.731 26.919 8.976 1.00 58.38 229 ASN A N 1
ATOM 1724 C CA . ASN A 1 229 ? -2.542 27.708 8.627 1.00 58.38 229 ASN A CA 1
ATOM 1725 C C . ASN A 1 229 ? -1.730 26.976 7.546 1.00 58.38 229 ASN A C 1
ATOM 1727 O O . ASN A 1 229 ? -0.995 26.031 7.845 1.00 58.38 229 ASN A O 1
ATOM 1731 N N . SER A 1 230 ? -1.905 27.409 6.298 1.00 55.91 230 SER A N 1
ATOM 1732 C CA . SER A 1 230 ? -1.201 26.923 5.105 1.00 55.91 230 SER A CA 1
ATOM 1733 C C . SER A 1 230 ? 0.276 27.310 5.054 1.00 55.91 230 SER A C 1
ATOM 1735 O O . SER A 1 230 ? 1.053 26.649 4.371 1.00 55.91 230 SER A O 1
ATOM 1737 N N . ASP A 1 231 ? 0.674 28.352 5.784 1.00 54.78 231 ASP A N 1
ATOM 1738 C CA . ASP A 1 231 ? 1.954 29.044 5.580 1.00 54.78 231 ASP A CA 1
ATOM 1739 C C . ASP A 1 231 ? 3.082 28.470 6.453 1.00 54.78 231 ASP A C 1
ATOM 1741 O O . ASP A 1 231 ? 4.209 28.965 6.454 1.00 54.78 231 ASP A O 1
ATOM 1745 N N . LYS A 1 232 ? 2.790 27.422 7.234 1.00 55.50 232 LYS A N 1
ATOM 1746 C CA . LYS A 1 232 ? 3.756 26.767 8.123 1.00 55.50 232 LYS A CA 1
ATOM 1747 C C . LYS A 1 232 ? 4.102 25.369 7.624 1.00 55.50 232 LYS A C 1
ATOM 1749 O O . LYS A 1 232 ? 3.380 24.400 7.881 1.00 55.50 232 LYS A O 1
ATOM 1754 N N . SER A 1 233 ? 5.258 25.256 6.970 1.00 59.75 233 SER A N 1
ATOM 1755 C CA . SER A 1 233 ? 5.909 23.980 6.663 1.00 59.75 233 SER A CA 1
ATOM 1756 C C . SER A 1 233 ? 5.969 23.110 7.927 1.00 59.75 233 SER A C 1
ATOM 1758 O O . SER A 1 233 ? 6.494 23.531 8.956 1.00 59.75 233 SER A O 1
ATOM 1760 N N . GLY A 1 234 ? 5.401 21.901 7.873 1.00 63.66 234 GLY A N 1
ATOM 1761 C CA . GLY A 1 234 ? 5.517 20.908 8.949 1.00 63.66 234 GLY A CA 1
ATOM 1762 C C . GLY A 1 234 ? 4.261 20.631 9.779 1.00 63.66 234 GLY A C 1
ATOM 1763 O O . GLY A 1 234 ? 4.250 19.642 10.507 1.00 63.66 234 GLY A O 1
ATOM 1764 N N . HIS A 1 235 ? 3.167 21.391 9.645 1.00 80.94 235 HIS A N 1
ATOM 1765 C CA . HIS A 1 235 ? 1.913 21.063 10.355 1.00 80.94 235 HIS A CA 1
ATOM 1766 C C . HIS A 1 235 ? 1.308 19.711 9.931 1.00 80.94 235 HIS A C 1
ATOM 1768 O O . HIS A 1 235 ? 0.619 19.065 10.717 1.00 80.94 235 HIS A O 1
ATOM 1774 N N . PHE A 1 236 ? 1.639 19.229 8.728 1.00 84.56 236 PHE A N 1
ATOM 1775 C CA . PHE A 1 236 ? 1.278 17.882 8.281 1.00 84.56 236 PHE A CA 1
ATOM 1776 C C . PHE A 1 236 ? 1.832 16.781 9.201 1.00 84.56 236 PHE A C 1
ATOM 1778 O O . PHE A 1 236 ? 1.247 15.711 9.276 1.00 84.56 236 PHE A O 1
ATOM 1785 N N . THR A 1 237 ? 2.922 17.021 9.944 1.00 86.94 237 THR A N 1
ATOM 1786 C CA . THR A 1 237 ? 3.521 16.011 10.841 1.00 86.94 237 THR A CA 1
ATOM 1787 C C . THR A 1 237 ? 2.624 15.632 12.024 1.00 86.94 237 THR A C 1
ATOM 1789 O O . THR A 1 237 ? 2.861 14.587 12.635 1.00 86.94 237 THR A O 1
ATOM 1792 N N . TYR A 1 238 ? 1.596 16.440 12.315 1.00 88.12 238 TYR A N 1
ATOM 1793 C CA . TYR A 1 238 ? 0.551 16.163 13.305 1.00 88.12 238 TYR A CA 1
ATOM 1794 C C . TYR A 1 238 ? -0.600 15.312 12.749 1.00 88.12 238 TYR A C 1
ATOM 1796 O O . TYR A 1 238 ? -1.476 14.906 13.509 1.00 88.12 238 TYR A O 1
ATOM 1804 N N . CYS A 1 239 ? -0.634 15.043 11.443 1.00 89.12 239 CYS A N 1
ATOM 1805 C CA . CYS A 1 239 ? -1.654 14.189 10.844 1.00 89.12 239 CYS A CA 1
ATOM 1806 C C . CYS A 1 239 ? -1.380 12.700 11.154 1.00 89.12 239 CYS A C 1
ATOM 1808 O O . CYS A 1 239 ? -0.210 12.314 11.253 1.00 89.12 239 CYS A O 1
ATOM 1810 N N . PRO A 1 240 ? -2.418 11.857 11.360 1.00 90.56 240 PRO A N 1
ATOM 1811 C CA . PRO A 1 240 ? -3.849 12.082 11.080 1.00 90.56 240 PRO A CA 1
ATOM 1812 C C . PRO A 1 240 ? -4.597 13.020 12.042 1.00 90.56 240 PRO A C 1
ATOM 1814 O O . PRO A 1 240 ? -5.775 13.292 11.826 1.00 90.56 240 PRO A O 1
ATOM 1817 N N . GLY A 1 241 ? -3.970 13.497 13.119 1.00 90.62 241 GLY A N 1
ATOM 1818 C CA . GLY A 1 241 ? -4.638 14.326 14.125 1.00 90.62 241 GLY A CA 1
ATOM 1819 C C . GLY A 1 241 ? -5.556 13.534 15.063 1.00 90.62 241 GLY A C 1
ATOM 1820 O O . GLY A 1 241 ? -6.212 14.125 15.916 1.00 90.62 241 GLY A O 1
ATOM 1821 N N . PHE A 1 242 ? -5.579 12.209 14.927 1.00 92.56 242 PHE A N 1
ATOM 1822 C CA . PHE A 1 242 ? -6.332 11.271 15.750 1.00 92.56 242 PHE A CA 1
ATOM 1823 C C . PHE A 1 242 ? -5.400 10.211 16.310 1.00 92.56 242 PHE A C 1
ATOM 1825 O O . PHE A 1 242 ? -4.492 9.763 15.602 1.00 92.56 242 PHE A O 1
ATOM 1832 N N . ASP A 1 243 ? -5.695 9.753 17.521 1.00 94.00 243 ASP A N 1
ATOM 1833 C CA . ASP A 1 243 ? -5.186 8.458 17.939 1.00 94.00 243 ASP A CA 1
ATOM 1834 C C . ASP A 1 243 ? -6.017 7.381 17.238 1.00 94.00 243 ASP A C 1
ATOM 1836 O O . ASP A 1 243 ? -7.256 7.428 17.228 1.00 94.00 243 ASP A O 1
ATOM 1840 N N . THR A 1 244 ? -5.337 6.435 16.596 1.00 96.06 244 THR A N 1
ATOM 1841 C CA . THR A 1 244 ? -5.970 5.431 15.729 1.00 96.06 244 THR A CA 1
ATOM 1842 C C . THR A 1 244 ? -5.638 4.025 16.181 1.00 96.06 244 THR A C 1
ATOM 1844 O O . THR A 1 244 ? -4.512 3.756 16.579 1.00 96.06 244 THR A O 1
ATOM 1847 N N . GLN A 1 245 ? -6.601 3.113 16.080 1.00 97.00 245 GLN A N 1
ATOM 1848 C CA . GLN A 1 245 ? -6.417 1.706 16.416 1.00 97.00 245 GLN A CA 1
ATOM 1849 C C . GLN A 1 245 ? -6.649 0.800 15.210 1.00 97.00 245 GLN A C 1
ATOM 1851 O O . GLN A 1 245 ? -7.456 1.103 14.327 1.00 97.00 245 GLN A O 1
ATOM 1856 N N . ALA A 1 246 ? -5.978 -0.353 15.221 1.00 97.75 246 ALA A N 1
ATOM 1857 C CA . ALA A 1 246 ? -6.284 -1.439 14.301 1.00 97.75 246 ALA A CA 1
ATOM 1858 C C . ALA A 1 246 ? -7.736 -1.896 14.495 1.00 97.75 246 ALA A C 1
ATOM 1860 O O . ALA A 1 246 ? -8.189 -2.095 15.628 1.00 97.75 246 ALA A O 1
ATOM 1861 N N . ALA A 1 247 ? -8.458 -2.047 13.390 1.00 97.75 247 ALA A N 1
ATOM 1862 C CA . ALA A 1 247 ? -9.879 -2.353 13.386 1.00 97.75 247 ALA A CA 1
ATOM 1863 C C . ALA A 1 247 ? -10.199 -3.496 12.430 1.00 97.75 247 ALA A C 1
ATOM 1865 O O . ALA A 1 247 ? -9.576 -3.630 11.375 1.00 97.75 247 ALA A O 1
ATOM 1866 N N . PHE A 1 248 ? -11.206 -4.276 12.807 1.00 98.00 248 PHE A N 1
ATOM 1867 C CA . PHE A 1 248 ? -11.823 -5.286 11.965 1.00 98.00 248 PHE A CA 1
ATOM 1868 C C . PHE A 1 248 ? -13.335 -5.088 11.962 1.00 98.00 248 PHE A C 1
ATOM 1870 O O . PHE A 1 248 ? -13.938 -4.990 13.032 1.00 98.00 248 PHE A O 1
ATOM 1877 N N . TRP A 1 249 ? -13.946 -5.065 10.781 1.00 97.88 249 TRP A N 1
ATOM 1878 C CA . TRP A 1 249 ? -15.395 -5.165 10.629 1.00 97.88 249 TRP A CA 1
ATOM 1879 C C . TRP A 1 249 ? -15.747 -6.551 10.107 1.00 97.88 249 TRP A C 1
ATOM 1881 O O . TRP A 1 249 ? -15.187 -6.989 9.105 1.00 97.88 249 TRP A O 1
ATOM 1891 N N . VAL A 1 250 ? -16.671 -7.236 10.775 1.00 97.19 250 VAL A N 1
ATOM 1892 C CA . VAL A 1 250 ? -17.228 -8.507 10.302 1.00 97.19 250 VAL A CA 1
ATOM 1893 C C . VAL A 1 250 ? -18.605 -8.244 9.715 1.00 97.19 250 VAL A C 1
ATOM 1895 O O . VAL A 1 250 ? -19.490 -7.756 10.418 1.00 97.19 250 VAL A O 1
ATOM 1898 N N . LEU A 1 251 ? -18.788 -8.594 8.448 1.00 95.56 251 LEU A N 1
ATOM 1899 C CA . LEU A 1 251 ? -20.070 -8.545 7.754 1.00 95.56 251 LEU A CA 1
ATOM 1900 C C . LEU A 1 251 ? -20.653 -9.958 7.631 1.00 95.56 251 LEU A C 1
ATOM 1902 O O . LEU A 1 251 ? -19.938 -10.959 7.774 1.00 95.56 251 LEU A O 1
ATOM 1906 N N . ASP A 1 252 ? -21.967 -10.055 7.457 1.00 92.00 252 ASP A N 1
ATOM 1907 C CA . ASP A 1 252 ? -22.631 -11.322 7.128 1.00 92.00 252 ASP A CA 1
ATOM 1908 C C . ASP A 1 252 ? -22.441 -11.728 5.655 1.00 92.00 252 ASP A C 1
ATOM 1910 O O . ASP A 1 252 ? -21.688 -11.091 4.918 1.00 92.00 252 ASP A O 1
ATOM 1914 N N . SER A 1 253 ? -23.071 -12.829 5.238 1.00 88.62 253 SER A N 1
ATOM 1915 C CA . SER A 1 253 ? -22.932 -13.378 3.881 1.00 88.62 253 SER A CA 1
ATOM 1916 C C . SER A 1 253 ? -23.495 -12.469 2.792 1.00 88.62 253 SER A C 1
ATOM 1918 O O . SER A 1 253 ? -23.064 -12.564 1.646 1.00 88.62 253 SER A O 1
ATOM 1920 N N . SER A 1 254 ? -24.431 -11.586 3.148 1.00 88.31 254 SER A N 1
ATOM 1921 C CA . SER A 1 254 ? -24.975 -10.531 2.285 1.00 88.31 254 SER A CA 1
ATOM 1922 C C . SER A 1 254 ? -24.144 -9.245 2.302 1.00 88.31 254 SER A C 1
ATOM 1924 O O . SER A 1 254 ? -24.462 -8.312 1.568 1.00 88.31 254 SER A O 1
ATOM 1926 N N . GLY A 1 255 ? -23.095 -9.179 3.128 1.00 88.94 255 GLY A N 1
ATOM 1927 C CA . GLY A 1 255 ? -22.310 -7.964 3.331 1.00 88.94 255 GLY A CA 1
ATOM 1928 C C . GLY A 1 255 ? -23.007 -6.910 4.183 1.00 88.94 255 GLY A C 1
ATOM 1929 O O . GLY A 1 255 ? -22.632 -5.745 4.121 1.00 88.94 255 GLY A O 1
ATOM 1930 N N . ASP A 1 256 ? -23.992 -7.302 4.987 1.00 91.50 256 ASP A N 1
ATOM 1931 C CA . ASP A 1 256 ? -24.729 -6.408 5.873 1.00 91.50 256 ASP A CA 1
ATOM 1932 C C . ASP A 1 256 ? -24.244 -6.518 7.329 1.00 91.50 256 ASP A C 1
ATOM 1934 O O . ASP A 1 256 ? -23.361 -7.307 7.690 1.00 91.50 256 ASP A O 1
ATOM 1938 N N . ASN A 1 257 ? -24.851 -5.693 8.189 1.00 91.75 257 ASN A N 1
ATOM 1939 C CA . ASN A 1 257 ? -24.719 -5.733 9.647 1.00 91.75 257 ASN A CA 1
ATOM 1940 C C . ASN A 1 257 ? -23.266 -5.667 10.162 1.00 91.75 257 ASN A C 1
ATOM 1942 O O . ASN A 1 257 ? -22.888 -6.493 11.005 1.00 91.75 257 ASN A O 1
ATOM 1946 N N . PRO A 1 258 ? -22.455 -4.686 9.717 1.00 95.38 258 PRO A N 1
ATOM 1947 C CA . PRO A 1 258 ? -21.038 -4.627 10.054 1.00 95.38 258 PRO A CA 1
ATOM 1948 C C . PRO A 1 258 ? -20.824 -4.546 11.571 1.00 95.38 258 PRO A C 1
ATOM 1950 O O . PRO A 1 258 ? -21.291 -3.620 12.237 1.00 95.38 258 PRO A O 1
ATOM 1953 N N . GLN A 1 259 ? -20.090 -5.514 12.120 1.00 96.38 259 GLN A N 1
ATOM 1954 C CA . GLN A 1 259 ? -19.701 -5.553 13.530 1.00 96.38 259 GLN A CA 1
ATOM 1955 C C . GLN A 1 259 ?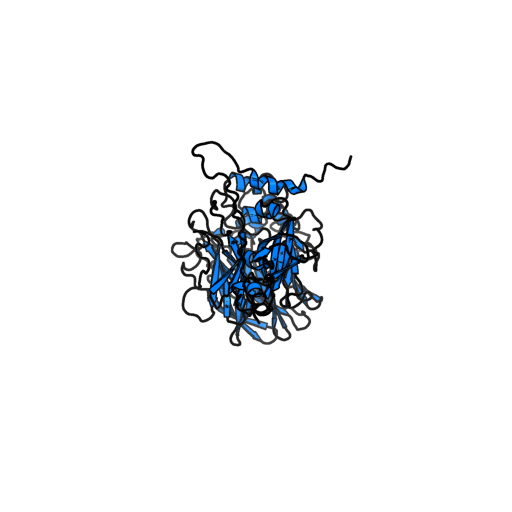 -18.247 -5.116 13.683 1.00 96.38 259 GLN A C 1
ATOM 1957 O O . GLN A 1 259 ? -17.339 -5.817 13.240 1.00 96.38 259 GLN A O 1
ATOM 1962 N N . LEU A 1 260 ? -18.027 -3.959 14.310 1.00 96.94 260 LEU A N 1
ATOM 1963 C CA . LEU A 1 260 ? -16.692 -3.415 14.557 1.00 96.94 260 LEU A CA 1
ATOM 1964 C C . LEU A 1 260 ? -16.059 -4.020 15.820 1.00 96.94 260 LEU A C 1
ATOM 1966 O O . LEU A 1 260 ? -16.593 -3.880 16.921 1.00 96.94 260 LEU A O 1
ATOM 1970 N N . THR A 1 261 ? -14.844 -4.544 15.672 1.00 97.25 261 THR A N 1
ATOM 1971 C CA . THR A 1 261 ? -13.917 -4.837 16.770 1.00 97.25 261 THR A CA 1
ATOM 1972 C C . THR A 1 261 ? -12.651 -3.997 16.609 1.00 97.25 261 THR A C 1
ATOM 1974 O O . THR A 1 261 ? -12.035 -3.965 15.547 1.00 97.25 261 THR A O 1
ATOM 1977 N N . VAL A 1 262 ? -12.227 -3.338 17.688 1.00 97.06 262 VAL A N 1
ATOM 1978 C CA . VAL A 1 262 ? -11.022 -2.494 17.731 1.00 97.06 262 VAL A CA 1
ATOM 1979 C C . VAL A 1 262 ? -9.980 -3.122 18.652 1.00 97.06 262 VAL A C 1
ATOM 1981 O O . VAL A 1 262 ? -10.343 -3.671 19.696 1.00 97.06 262 VAL A O 1
ATOM 1984 N N . ALA A 1 263 ? -8.701 -3.026 18.286 1.00 96.50 263 ALA A N 1
ATOM 1985 C CA . ALA A 1 263 ? -7.603 -3.487 19.126 1.00 96.50 263 ALA A CA 1
ATOM 1986 C C . ALA A 1 263 ? -7.680 -2.833 20.521 1.00 96.50 263 ALA A C 1
ATOM 1988 O O . ALA A 1 263 ? -7.908 -1.624 20.625 1.00 96.50 263 ALA A O 1
ATOM 1989 N N . PRO A 1 264 ? -7.511 -3.608 21.608 1.00 94.25 264 PRO A N 1
ATOM 1990 C CA . PRO A 1 264 ? -7.731 -3.101 22.961 1.00 94.25 264 PRO A CA 1
ATOM 1991 C C . PRO A 1 264 ? -6.616 -2.168 23.447 1.00 94.25 264 PRO A C 1
ATOM 1993 O O . PRO A 1 264 ? -6.835 -1.386 24.370 1.00 94.25 264 PRO A O 1
ATOM 1996 N N . SER A 1 265 ? -5.421 -2.260 22.861 1.00 92.69 265 SER A N 1
ATOM 1997 C CA . SER A 1 265 ? -4.263 -1.456 23.236 1.00 92.69 265 SER A CA 1
ATOM 1998 C C . SER A 1 265 ? -3.255 -1.353 22.097 1.00 92.69 265 SER A C 1
ATOM 2000 O O . SER A 1 265 ? -3.232 -2.173 21.179 1.00 92.69 265 SER A O 1
ATOM 2002 N N . TYR A 1 266 ? -2.353 -0.383 22.223 1.00 94.94 266 TYR A N 1
ATOM 2003 C CA . TYR A 1 266 ? -1.118 -0.348 21.452 1.00 94.94 266 TYR A CA 1
ATOM 2004 C C . TYR A 1 266 ? -0.122 -1.404 21.945 1.00 94.94 266 TYR A C 1
ATOM 2006 O O . TYR A 1 266 ? -0.208 -1.875 23.080 1.00 94.94 266 TYR A O 1
ATOM 2014 N N . TYR A 1 267 ? 0.862 -1.736 21.108 1.00 94.81 267 TYR A N 1
ATOM 2015 C CA . TYR A 1 267 ? 2.024 -2.537 21.491 1.00 94.81 267 TYR A CA 1
ATOM 2016 C C . TYR A 1 267 ? 2.756 -1.920 22.689 1.00 94.81 267 TYR A C 1
ATOM 2018 O O . TYR A 1 267 ? 3.083 -2.622 23.646 1.00 94.81 267 TYR A O 1
ATOM 2026 N N . ARG A 1 268 ? 2.968 -0.599 22.663 1.00 91.81 268 ARG A N 1
ATOM 2027 C CA . ARG A 1 268 ? 3.350 0.196 23.837 1.00 91.81 268 ARG A CA 1
ATOM 2028 C C . ARG A 1 268 ? 2.610 1.525 23.784 1.00 91.81 268 ARG A C 1
ATOM 2030 O O . ARG A 1 268 ? 2.839 2.300 22.860 1.00 91.81 268 ARG A O 1
ATOM 2037 N N . ALA A 1 269 ? 1.731 1.743 24.754 1.00 89.31 269 ALA A N 1
ATOM 2038 C CA . ALA A 1 269 ? 0.975 2.980 24.857 1.00 89.31 269 ALA A CA 1
ATOM 2039 C C . ALA A 1 269 ? 1.819 4.102 25.486 1.00 89.31 269 ALA A C 1
ATOM 2041 O O . ALA A 1 269 ? 2.510 3.860 26.480 1.00 89.31 269 ALA A O 1
ATOM 2042 N N . ASP A 1 270 ? 1.725 5.310 24.940 1.00 87.94 270 ASP A N 1
ATOM 2043 C CA . ASP A 1 270 ? 2.232 6.550 25.529 1.00 87.94 270 ASP A CA 1
ATOM 2044 C C . ASP A 1 270 ? 1.315 7.724 25.159 1.00 87.94 270 ASP A C 1
ATOM 2046 O O . ASP A 1 270 ? 1.310 8.214 24.032 1.00 87.94 270 ASP A O 1
ATOM 2050 N N . ASN A 1 271 ? 0.588 8.233 26.151 1.00 84.38 271 ASN A N 1
ATOM 2051 C CA . ASN A 1 271 ? -0.362 9.330 25.969 1.00 84.38 271 ASN A CA 1
ATOM 2052 C C . ASN A 1 271 ? 0.311 10.688 25.666 1.00 84.38 271 ASN A C 1
ATOM 2054 O O . ASN A 1 271 ? -0.391 11.673 25.439 1.00 84.38 271 ASN A O 1
ATOM 2058 N N . SER A 1 272 ? 1.646 10.777 25.711 1.00 84.62 272 SER A N 1
ATOM 2059 C CA . SER A 1 272 ? 2.407 11.984 25.354 1.00 84.62 272 SER A CA 1
ATOM 2060 C C . SER A 1 272 ? 2.764 12.072 23.866 1.00 84.62 272 SER A C 1
ATOM 2062 O O . SER A 1 272 ? 3.315 13.084 23.421 1.00 84.62 272 SER A O 1
ATOM 2064 N N . VAL A 1 273 ? 2.464 11.027 23.087 1.00 88.44 273 VAL A N 1
ATOM 2065 C CA . VAL A 1 273 ? 2.708 10.990 21.643 1.00 88.44 273 VAL A CA 1
ATOM 2066 C C . VAL A 1 273 ? 1.401 10.854 20.860 1.00 88.44 273 VAL A C 1
ATOM 2068 O O . VAL A 1 273 ? 0.376 10.482 21.420 1.00 88.44 273 VAL A O 1
ATOM 2071 N N . LEU A 1 274 ? 1.425 11.161 19.559 1.00 89.56 274 LEU A N 1
ATOM 2072 C CA . LEU A 1 274 ? 0.333 10.792 18.656 1.00 89.56 274 LEU A CA 1
ATOM 2073 C C . LEU A 1 274 ? 0.417 9.291 18.361 1.00 89.56 274 LEU A C 1
ATOM 2075 O O . LEU A 1 274 ? 1.381 8.831 17.729 1.00 89.56 274 LEU A O 1
ATOM 2079 N N . GLU A 1 275 ? -0.580 8.531 18.806 1.00 92.56 275 GLU A N 1
ATOM 2080 C CA . GLU A 1 275 ? -0.551 7.073 18.750 1.00 92.56 275 GLU A CA 1
ATOM 2081 C C . GLU A 1 275 ? -1.301 6.548 17.530 1.00 92.56 275 GLU A C 1
ATOM 2083 O O . GLU A 1 275 ? -2.469 6.846 17.299 1.00 92.56 275 GLU A O 1
ATOM 2088 N N . THR A 1 276 ? -0.623 5.749 16.706 1.00 94.38 276 THR A N 1
ATOM 2089 C CA . THR A 1 276 ? -1.224 5.231 15.474 1.00 94.38 276 THR A CA 1
ATOM 2090 C C . THR A 1 276 ? -1.067 3.726 15.347 1.00 94.38 276 THR A C 1
ATOM 2092 O O . THR A 1 276 ? -0.010 3.153 15.642 1.00 94.38 276 THR A O 1
ATOM 2095 N N . ALA A 1 277 ? -2.136 3.084 14.889 1.00 96.50 277 ALA A N 1
ATOM 2096 C CA . ALA A 1 277 ? -2.186 1.665 14.589 1.00 96.50 277 ALA A CA 1
ATOM 2097 C C . ALA A 1 277 ? -3.216 1.380 13.487 1.00 96.50 277 ALA A C 1
ATOM 2099 O O . ALA A 1 277 ? -4.237 2.062 13.362 1.00 96.50 277 ALA A O 1
ATOM 2100 N N . ALA A 1 278 ? -2.949 0.346 12.697 1.00 97.81 278 ALA A N 1
ATOM 2101 C CA . ALA A 1 278 ? -3.851 -0.136 11.659 1.00 97.81 278 ALA A CA 1
ATOM 2102 C C . ALA A 1 278 ? -3.656 -1.636 11.445 1.00 97.81 278 ALA A C 1
ATOM 2104 O O . ALA A 1 278 ? -2.544 -2.143 11.608 1.00 97.81 278 ALA A O 1
ATOM 2105 N N . ALA A 1 279 ? -4.725 -2.321 11.042 1.00 98.25 279 ALA A N 1
ATOM 2106 C CA . ALA A 1 279 ? -4.647 -3.644 10.439 1.00 98.25 279 ALA A CA 1
ATOM 2107 C C . ALA A 1 279 ? -4.618 -3.491 8.912 1.00 98.25 279 ALA A C 1
ATOM 2109 O O . ALA A 1 279 ? -5.395 -2.721 8.350 1.00 98.25 279 ALA A O 1
ATOM 2110 N N . THR A 1 280 ? -3.707 -4.192 8.247 1.00 97.06 280 THR A N 1
ATOM 2111 C CA . THR A 1 280 ? -3.484 -4.117 6.793 1.00 97.06 280 THR A CA 1
ATOM 2112 C C . THR A 1 280 ? -3.951 -5.374 6.072 1.00 97.06 280 THR A C 1
ATOM 2114 O O . THR A 1 280 ? -4.391 -5.294 4.930 1.00 97.06 280 THR A O 1
ATOM 2117 N N . GLY A 1 281 ? -3.944 -6.522 6.747 1.00 96.12 281 GLY A N 1
ATOM 2118 C CA . GLY A 1 281 ? -4.374 -7.793 6.176 1.00 96.12 281 GLY A CA 1
ATOM 2119 C C . GLY A 1 281 ? -4.657 -8.845 7.234 1.00 96.12 281 GLY A C 1
ATOM 2120 O O . GLY A 1 281 ? -4.340 -8.663 8.415 1.00 96.12 281 GLY A O 1
ATOM 2121 N N . LEU A 1 282 ? -5.242 -9.956 6.796 1.00 96.50 282 LEU A N 1
ATOM 2122 C CA . LEU A 1 282 ? -5.487 -11.130 7.620 1.00 96.50 282 LEU A CA 1
ATOM 2123 C C . LEU A 1 282 ? -5.404 -12.418 6.795 1.00 96.50 282 LEU A C 1
ATOM 2125 O O . LEU A 1 282 ? -5.653 -12.401 5.593 1.00 96.50 282 LEU A O 1
ATOM 2129 N N . ALA A 1 283 ? -5.062 -13.527 7.445 1.00 96.25 283 ALA A N 1
ATOM 2130 C CA . ALA A 1 283 ? -5.096 -14.860 6.851 1.00 96.25 283 ALA A CA 1
ATOM 2131 C C . ALA A 1 283 ? -5.241 -15.933 7.932 1.00 96.25 283 ALA A C 1
ATOM 2133 O O . ALA A 1 283 ? -4.895 -15.718 9.097 1.00 96.25 283 ALA A O 1
ATOM 2134 N N . GLU A 1 284 ? -5.718 -17.109 7.537 1.00 95.88 284 GLU A N 1
ATOM 2135 C CA . GLU A 1 284 ? -5.704 -18.291 8.393 1.00 95.88 284 GLU A CA 1
ATOM 2136 C C . GLU A 1 284 ? -4.398 -19.066 8.254 1.00 95.88 284 GLU A C 1
ATOM 2138 O O . GLU A 1 284 ? -3.983 -19.402 7.151 1.00 95.88 284 GLU A O 1
ATOM 2143 N N . TYR A 1 285 ? -3.772 -19.414 9.375 1.00 95.81 285 TYR A N 1
ATOM 2144 C CA . TYR A 1 285 ? -2.587 -20.266 9.423 1.00 95.81 285 TYR A CA 1
ATOM 2145 C C . TYR A 1 285 ? -2.731 -21.286 10.554 1.00 95.81 285 TYR A C 1
ATOM 2147 O O . TYR A 1 285 ? -2.998 -20.928 11.701 1.00 95.81 285 TYR A O 1
ATOM 2155 N N . ASN A 1 286 ? -2.562 -22.574 10.239 1.00 94.25 286 ASN A N 1
ATOM 2156 C CA . ASN A 1 286 ? -2.735 -23.687 11.184 1.00 94.25 286 ASN A CA 1
ATOM 2157 C C . ASN A 1 286 ? -4.073 -23.640 11.957 1.00 94.25 286 ASN A C 1
ATOM 2159 O O . ASN A 1 286 ? -4.109 -23.888 13.164 1.00 94.25 286 ASN A O 1
ATOM 2163 N N . GLY A 1 287 ? -5.167 -23.300 11.265 1.00 91.25 287 GLY A N 1
ATOM 2164 C CA . GLY A 1 287 ? -6.513 -23.225 11.850 1.00 91.25 287 GLY A CA 1
ATOM 2165 C C . GLY A 1 287 ? -6.725 -22.058 12.819 1.00 91.25 287 GLY A C 1
ATOM 2166 O O . GLY A 1 287 ? -7.665 -22.084 13.610 1.00 91.25 287 GLY A O 1
ATOM 2167 N N . LYS A 1 288 ? -5.839 -21.055 12.804 1.00 94.50 288 LYS A N 1
ATOM 2168 C CA . LYS A 1 288 ? -5.977 -19.811 13.564 1.00 94.50 288 LYS A CA 1
ATOM 2169 C C . LYS A 1 288 ? -5.978 -18.617 12.627 1.00 94.50 288 LYS A C 1
ATOM 2171 O O . LYS A 1 288 ? -5.185 -18.567 11.689 1.00 94.50 288 LYS A O 1
ATOM 2176 N N . LEU A 1 289 ? -6.818 -17.636 12.931 1.00 96.88 289 LEU A N 1
ATOM 2177 C CA . LEU A 1 289 ? -6.866 -16.381 12.200 1.00 96.88 289 LEU A CA 1
ATOM 2178 C C . LEU A 1 289 ? -5.786 -15.431 12.726 1.00 96.88 289 LEU A C 1
ATOM 2180 O O . LEU A 1 289 ? -5.685 -15.208 13.933 1.00 96.88 289 LEU A O 1
ATOM 2184 N N . TYR A 1 290 ? -5.003 -14.853 11.822 1.00 98.00 290 TYR A N 1
ATOM 2185 C CA . TYR A 1 290 ? -3.984 -13.862 12.142 1.00 98.00 290 TYR A CA 1
ATOM 2186 C C . TYR A 1 290 ? -4.261 -12.567 11.395 1.00 98.00 290 TYR A C 1
ATOM 2188 O O . TYR A 1 290 ? -4.380 -12.573 10.174 1.00 98.00 290 TYR A O 1
ATOM 2196 N N . GLY A 1 291 ? -4.322 -11.456 12.126 1.00 98.06 291 GLY A N 1
ATOM 2197 C CA . GLY A 1 291 ? -4.290 -10.113 11.549 1.00 98.06 291 GLY A CA 1
ATOM 2198 C C . GLY A 1 291 ? -2.877 -9.547 11.597 1.00 98.06 291 GLY A C 1
ATOM 2199 O O . GLY A 1 291 ? -2.133 -9.835 12.535 1.00 98.06 291 GLY A O 1
ATOM 2200 N N . VAL A 1 292 ? -2.504 -8.709 10.635 1.00 98.62 292 VAL A N 1
ATOM 2201 C CA . VAL A 1 292 ? -1.205 -8.018 10.619 1.00 98.62 292 VAL A CA 1
ATOM 2202 C C . VAL A 1 292 ? -1.362 -6.531 10.366 1.00 98.62 292 VAL A C 1
ATOM 2204 O O . VAL A 1 292 ? -2.380 -6.081 9.845 1.00 98.62 292 VAL A O 1
ATOM 2207 N N . GLY A 1 293 ? -0.353 -5.759 10.757 1.00 98.38 293 GLY A N 1
ATOM 2208 C CA . GLY A 1 293 ? -0.310 -4.328 10.500 1.00 98.38 293 GLY A CA 1
ATOM 2209 C C . GLY A 1 293 ? 0.792 -3.639 11.286 1.00 98.38 293 GLY A C 1
ATOM 2210 O O . GLY A 1 293 ? 1.932 -4.115 11.340 1.00 98.38 293 GLY A O 1
ATOM 2211 N N . TYR A 1 294 ? 0.465 -2.509 11.900 1.00 98.06 294 TYR A N 1
ATOM 2212 C CA . TYR A 1 294 ? 1.398 -1.758 12.733 1.00 98.06 294 TYR A CA 1
ATOM 2213 C C . TYR A 1 294 ? 0.727 -1.199 13.986 1.00 98.06 294 TYR A C 1
ATOM 2215 O O . TYR A 1 294 ? -0.486 -0.998 14.023 1.00 98.06 294 TYR A O 1
ATOM 2223 N N . SER A 1 295 ? 1.532 -0.925 15.012 1.00 96.81 295 SER A N 1
ATOM 2224 C CA . SER A 1 295 ? 1.076 -0.317 16.263 1.00 96.81 295 SER A CA 1
ATOM 2225 C C . SER A 1 295 ? 2.118 0.626 16.863 1.00 96.81 295 SER A C 1
ATOM 2227 O O . SER A 1 295 ? 3.317 0.425 16.676 1.00 96.81 295 SER A O 1
ATOM 2229 N N . SER A 1 296 ? 1.661 1.625 17.628 1.00 94.31 296 SER A N 1
ATOM 2230 C CA . SER A 1 296 ? 2.508 2.567 18.376 1.00 94.31 296 SER A CA 1
ATOM 2231 C C . SER A 1 296 ? 3.508 1.869 19.316 1.00 94.31 296 SER A C 1
ATOM 2233 O O . SER A 1 296 ? 3.172 0.854 19.938 1.00 94.31 296 SER A O 1
ATOM 2235 N N . THR A 1 297 ? 4.732 2.411 19.410 1.00 89.25 297 THR A N 1
ATOM 2236 C CA . THR A 1 297 ? 5.798 1.966 20.335 1.00 89.25 297 THR A CA 1
ATOM 2237 C C . THR A 1 297 ? 6.076 2.925 21.497 1.00 89.25 297 THR A C 1
ATOM 2239 O O . THR A 1 297 ? 6.898 2.591 22.349 1.00 89.25 297 THR A O 1
ATOM 2242 N N . GLY A 1 298 ? 5.444 4.101 21.531 1.00 70.81 298 GLY A N 1
ATOM 2243 C CA . GLY A 1 298 ? 5.460 5.031 22.666 1.00 70.81 298 GLY A CA 1
ATOM 2244 C C . GLY A 1 298 ? 6.806 5.619 23.131 1.00 70.81 298 GLY A C 1
ATOM 2245 O O . GLY A 1 298 ? 6.825 6.245 24.172 1.00 70.81 298 GLY A O 1
ATOM 2246 N N . GLU A 1 299 ? 7.956 5.422 22.459 1.00 63.44 299 GLU A N 1
ATOM 2247 C CA . GLU A 1 299 ? 9.254 5.660 23.144 1.00 63.44 299 GLU A CA 1
ATOM 2248 C C . GLU A 1 299 ? 10.343 6.467 22.415 1.00 63.44 299 GLU A C 1
ATOM 2250 O O . GLU A 1 299 ? 11.469 6.561 22.910 1.00 63.44 299 GLU A O 1
ATOM 2255 N N . ALA A 1 300 ? 10.075 7.121 21.279 1.00 64.44 300 ALA A N 1
ATOM 2256 C CA . ALA A 1 300 ? 11.146 7.910 20.645 1.00 64.44 300 ALA A CA 1
ATOM 2257 C C . ALA A 1 300 ? 11.468 9.239 21.366 1.00 64.44 300 ALA A C 1
ATOM 2259 O O . ALA A 1 300 ? 12.561 9.787 21.152 1.00 64.44 300 ALA A O 1
ATOM 2260 N N . GLY A 1 301 ? 10.564 9.733 22.223 1.00 70.00 301 GLY A N 1
ATOM 2261 C CA . GLY A 1 301 ? 10.682 10.970 23.005 1.00 70.00 301 GLY A CA 1
ATOM 2262 C C . GLY A 1 301 ? 9.331 11.433 23.569 1.00 70.00 301 GLY A C 1
ATOM 2263 O O . GLY A 1 301 ? 8.313 10.838 23.259 1.00 70.00 301 GLY A O 1
ATOM 2264 N N . SER A 1 302 ? 9.313 12.535 24.323 1.00 71.25 302 SER A N 1
ATOM 2265 C CA . SER A 1 302 ? 8.139 13.031 25.070 1.00 71.25 302 SER A CA 1
ATOM 2266 C C . SER A 1 302 ? 7.335 14.116 24.338 1.00 71.25 302 SER A C 1
ATOM 2268 O O . SER A 1 302 ? 6.889 15.083 24.952 1.00 71.25 302 SER A O 1
ATOM 2270 N N . SER A 1 303 ? 7.273 14.050 23.009 1.00 83.44 303 SER A N 1
ATOM 2271 C CA . SER A 1 303 ? 6.521 15.022 22.212 1.00 83.44 303 SER A CA 1
ATOM 2272 C C . SER A 1 303 ? 5.496 14.288 21.377 1.00 83.44 303 SER A C 1
ATOM 2274 O O . SER A 1 303 ? 5.787 13.200 20.886 1.00 83.44 303 SER A O 1
ATOM 2276 N N . THR A 1 304 ? 4.372 14.935 21.099 1.00 80.75 304 THR A N 1
ATOM 2277 C CA . THR A 1 304 ? 3.354 14.440 20.168 1.00 80.75 304 THR A CA 1
ATOM 2278 C C . THR A 1 304 ? 3.945 13.893 18.852 1.00 80.75 304 THR A C 1
ATOM 2280 O O . THR A 1 304 ? 3.526 12.853 18.344 1.00 80.75 304 THR A O 1
ATOM 2283 N N . LEU A 1 305 ? 5.001 14.524 18.323 1.00 85.06 305 LEU A N 1
ATOM 2284 C CA . LEU A 1 305 ? 5.649 14.121 17.068 1.00 85.06 305 LEU A CA 1
ATOM 2285 C C . LEU A 1 305 ? 6.598 12.912 17.204 1.00 85.06 305 LEU A C 1
ATOM 2287 O O . LEU A 1 305 ? 7.106 12.379 16.208 1.00 85.06 305 LEU A O 1
ATOM 2291 N N . SER A 1 306 ? 6.828 12.439 18.422 1.00 87.69 306 SER A N 1
ATOM 2292 C CA . SER A 1 306 ? 7.722 11.326 18.736 1.00 87.69 306 SER A CA 1
ATOM 2293 C C . SER A 1 306 ? 7.078 9.950 18.552 1.00 87.69 306 SER A C 1
ATOM 2295 O O . SER A 1 306 ? 7.780 8.950 18.670 1.00 87.69 306 SER A O 1
ATOM 2297 N N . GLY A 1 307 ? 5.788 9.863 18.211 1.00 88.00 307 GLY A N 1
ATOM 2298 C CA . GLY A 1 307 ? 5.137 8.577 17.939 1.00 88.00 307 GLY A CA 1
ATOM 2299 C C . GLY A 1 307 ? 5.875 7.787 16.850 1.00 88.00 307 GLY A C 1
ATOM 2300 O O . GLY A 1 307 ? 6.246 8.358 15.817 1.00 88.00 307 GLY A O 1
ATOM 2301 N N . ARG A 1 308 ? 6.130 6.496 17.093 1.00 92.56 308 ARG A N 1
ATOM 2302 C CA . ARG A 1 308 ? 6.719 5.538 16.138 1.00 92.56 308 ARG A CA 1
ATOM 2303 C C . ARG A 1 308 ? 5.858 4.292 16.066 1.00 92.56 308 ARG A C 1
ATOM 2305 O O . ARG A 1 308 ? 5.130 3.997 17.006 1.00 92.56 308 ARG A O 1
ATOM 2312 N N . ASN A 1 309 ? 5.973 3.560 14.965 1.00 94.62 309 ASN A N 1
ATOM 2313 C CA . ASN A 1 309 ? 5.192 2.351 14.732 1.00 94.62 309 ASN A CA 1
ATOM 2314 C C . ASN A 1 309 ? 6.112 1.151 14.586 1.00 94.62 309 ASN A C 1
ATOM 2316 O O . ASN A 1 309 ? 7.188 1.274 14.000 1.00 94.62 309 ASN A O 1
ATOM 2320 N N . VAL A 1 310 ? 5.664 0.008 15.089 1.00 96.38 310 VAL A N 1
ATOM 2321 C CA . VAL A 1 310 ? 6.290 -1.294 14.876 1.00 96.38 310 VAL A CA 1
ATOM 2322 C C . VAL A 1 310 ? 5.326 -2.216 14.147 1.00 96.38 310 VAL A C 1
ATOM 2324 O O . VAL A 1 310 ? 4.122 -2.188 14.404 1.00 96.38 310 VAL A O 1
ATOM 2327 N N . ALA A 1 311 ? 5.867 -3.046 13.261 1.00 98.25 311 ALA A N 1
ATOM 2328 C CA . ALA A 1 311 ? 5.137 -4.131 12.632 1.00 98.25 311 ALA A CA 1
ATOM 2329 C C . ALA A 1 311 ? 4.669 -5.137 13.689 1.00 98.25 311 ALA A C 1
ATOM 2331 O O . ALA A 1 311 ? 5.455 -5.586 14.532 1.00 98.25 311 ALA A O 1
ATOM 2332 N N . VAL A 1 312 ? 3.394 -5.506 13.626 1.00 98.25 312 VAL A N 1
ATOM 2333 C CA . VAL A 1 312 ? 2.763 -6.414 14.585 1.00 98.25 312 VAL A CA 1
ATOM 2334 C C . VAL A 1 312 ? 1.864 -7.426 13.891 1.00 98.25 312 VAL A C 1
ATOM 2336 O O . VAL A 1 312 ? 1.451 -7.230 12.746 1.00 98.25 312 VAL A O 1
ATOM 2339 N N . TYR A 1 313 ? 1.550 -8.492 14.618 1.00 98.12 313 TYR A N 1
ATOM 2340 C CA . TYR A 1 313 ? 0.485 -9.425 14.293 1.00 98.12 313 TYR A CA 1
ATOM 2341 C C . TYR A 1 313 ? -0.354 -9.734 15.536 1.00 98.12 313 TYR A C 1
ATOM 2343 O O . TYR A 1 313 ? 0.147 -9.703 16.666 1.00 98.12 313 TYR A O 1
ATOM 2351 N N . TRP A 1 314 ? -1.633 -10.017 15.313 1.00 97.88 314 TRP A N 1
ATOM 2352 C CA . TRP A 1 314 ? -2.603 -10.381 16.337 1.00 97.88 314 TRP A CA 1
ATOM 2353 C C . TRP A 1 314 ? -3.122 -11.788 16.079 1.00 97.88 314 TRP A C 1
ATOM 2355 O O . TRP A 1 314 ? -3.518 -12.100 14.956 1.00 97.88 314 TRP A O 1
ATOM 2365 N N . ASP A 1 315 ? -3.189 -12.600 17.128 1.00 96.12 315 ASP A N 1
ATOM 2366 C CA . ASP A 1 315 ? -4.047 -13.784 17.132 1.00 96.12 315 ASP A CA 1
ATOM 2367 C C . ASP A 1 315 ? -5.497 -13.295 17.176 1.00 96.12 315 ASP A C 1
ATOM 2369 O O . ASP A 1 315 ? -5.845 -12.473 18.026 1.00 96.12 315 ASP A O 1
ATOM 2373 N N . LEU A 1 316 ? -6.345 -13.781 16.278 1.00 97.00 316 LEU A N 1
ATOM 2374 C CA . LEU A 1 316 ? -7.753 -13.411 16.204 1.00 97.00 316 LEU A CA 1
ATOM 2375 C C . LEU A 1 316 ? -8.624 -14.652 16.392 1.00 97.00 316 LEU A C 1
ATOM 2377 O O . LEU A 1 316 ? -8.251 -15.775 16.053 1.00 97.00 316 LEU A O 1
ATOM 2381 N N . THR A 1 317 ? -9.809 -14.459 16.955 1.00 96.06 317 THR A N 1
ATOM 2382 C CA . THR A 1 317 ? -10.822 -15.512 17.062 1.00 96.06 317 THR A CA 1
ATOM 2383 C C . THR A 1 317 ? -12.134 -14.975 16.532 1.00 96.06 317 THR A C 1
ATOM 2385 O O . THR A 1 317 ? -12.598 -13.932 16.988 1.00 96.06 317 THR A O 1
ATOM 2388 N N . LEU A 1 318 ? -12.715 -15.686 15.569 1.00 93.75 318 LEU A N 1
ATOM 2389 C CA . LEU A 1 318 ? -14.050 -15.417 15.059 1.00 93.75 318 LEU A CA 1
ATOM 2390 C C . LEU A 1 318 ? -15.041 -16.352 15.758 1.00 93.75 318 LEU A C 1
ATOM 2392 O O . LEU A 1 318 ? -14.900 -17.571 15.697 1.00 93.75 318 LEU A O 1
ATOM 2396 N N . SER A 1 319 ? -16.032 -15.779 16.438 1.00 91.00 319 SER A N 1
ATOM 2397 C CA . SER A 1 319 ? -17.135 -16.516 17.058 1.00 91.00 319 SER A CA 1
ATOM 2398 C C . SER A 1 319 ? -18.455 -15.888 16.625 1.00 91.00 319 SER A C 1
ATOM 2400 O O . SER A 1 319 ? -18.795 -14.772 17.028 1.00 91.00 319 SER A O 1
ATOM 2402 N N . GLY A 1 320 ? -19.182 -16.578 15.744 1.00 85.88 320 GLY A N 1
ATOM 2403 C CA . GLY A 1 320 ? -20.346 -16.007 15.065 1.00 85.88 320 GLY A CA 1
ATOM 2404 C C . GLY A 1 320 ? -19.960 -14.767 14.249 1.00 85.88 320 GLY A C 1
ATOM 2405 O O . GLY A 1 320 ? -19.103 -14.838 13.375 1.00 85.88 320 GLY A O 1
ATOM 2406 N N . ASN A 1 321 ? -20.577 -13.623 14.557 1.00 85.31 321 ASN A N 1
ATOM 2407 C CA . ASN A 1 321 ? -20.341 -12.343 13.872 1.00 85.31 321 ASN A CA 1
ATOM 2408 C C . ASN A 1 321 ? -19.312 -11.467 14.598 1.00 85.31 321 ASN A C 1
ATOM 2410 O O . ASN A 1 321 ? -19.148 -10.300 14.253 1.00 85.31 321 ASN A O 1
ATOM 2414 N N . THR A 1 322 ? -18.682 -11.976 15.655 1.00 89.19 322 THR A N 1
ATOM 2415 C CA . THR A 1 322 ? -17.815 -11.176 16.515 1.00 89.19 322 THR A CA 1
ATOM 2416 C C . THR A 1 322 ? -16.394 -11.689 16.430 1.00 89.19 322 THR A C 1
ATOM 2418 O O . THR A 1 322 ? -16.112 -12.858 16.692 1.00 89.19 322 THR A O 1
ATOM 2421 N N . LEU A 1 323 ? -15.493 -10.778 16.088 1.00 94.75 323 LEU A N 1
ATOM 2422 C CA . LEU A 1 323 ? -14.062 -11.007 16.124 1.00 94.75 323 LEU A CA 1
ATOM 2423 C C . LEU A 1 323 ? -13.515 -10.526 17.469 1.00 94.75 323 LEU A C 1
ATOM 2425 O O . LEU A 1 323 ? -13.922 -9.475 17.964 1.00 94.75 323 LEU A O 1
ATOM 2429 N N . SER A 1 324 ? -12.594 -11.274 18.065 1.00 95.44 324 SER A N 1
ATOM 2430 C CA . SER A 1 324 ? -11.899 -10.884 19.294 1.00 95.44 324 SER A CA 1
ATOM 2431 C C . SER A 1 324 ? -10.388 -10.958 19.125 1.00 95.44 324 SER A C 1
ATOM 2433 O O . SER A 1 324 ? -9.875 -11.878 18.486 1.00 95.44 324 SER A O 1
ATOM 2435 N N . PHE A 1 325 ? -9.685 -10.016 19.751 1.00 96.06 325 PHE A N 1
ATOM 2436 C CA . PHE A 1 325 ? -8.228 -9.989 19.808 1.00 96.06 325 PHE A CA 1
ATOM 2437 C C . PHE A 1 325 ? -7.700 -10.940 20.890 1.00 96.06 325 PHE A C 1
ATOM 2439 O O . PHE A 1 325 ? -8.121 -10.877 22.045 1.00 96.06 325 PHE A O 1
ATOM 2446 N N . GLY A 1 326 ? -6.759 -11.794 20.505 1.00 93.69 326 GLY A N 1
ATOM 2447 C CA . GLY A 1 326 ? -5.900 -12.581 21.382 1.00 93.69 326 GLY A CA 1
ATOM 2448 C C . GLY A 1 326 ? -4.573 -11.864 21.654 1.00 93.69 326 GLY A C 1
ATOM 2449 O O . GLY A 1 326 ? -4.537 -10.672 21.964 1.00 93.69 326 GLY A O 1
ATOM 2450 N N . SER A 1 327 ? -3.458 -12.591 21.555 1.00 92.75 327 SER A N 1
ATOM 2451 C CA . SER A 1 327 ? -2.125 -12.028 21.778 1.00 92.75 327 SER A CA 1
ATOM 2452 C C . SER A 1 327 ? -1.716 -11.042 20.689 1.00 92.75 327 SER A C 1
ATOM 2454 O O . SER A 1 327 ? -1.800 -11.348 19.502 1.00 92.75 327 SER A O 1
ATOM 2456 N N . LEU A 1 328 ? -1.189 -9.894 21.116 1.00 96.31 328 LEU A N 1
ATOM 2457 C CA . LEU A 1 328 ? -0.473 -8.945 20.271 1.00 96.31 328 LEU A CA 1
ATOM 2458 C C . LEU A 1 328 ? 1.027 -9.248 20.316 1.00 96.31 328 LEU A C 1
ATOM 2460 O O . LEU A 1 328 ? 1.644 -9.200 21.382 1.00 96.31 328 LEU A O 1
ATOM 2464 N N . SER A 1 329 ? 1.613 -9.506 19.152 1.00 96.19 329 SER A N 1
ATOM 2465 C CA . SER A 1 329 ? 3.033 -9.812 19.000 1.00 96.19 329 SER A CA 1
ATOM 2466 C C . SER A 1 329 ? 3.709 -8.830 18.051 1.00 96.19 329 SER A C 1
ATOM 2468 O O . SER A 1 329 ? 3.180 -8.505 16.990 1.00 96.19 329 SER A O 1
ATOM 2470 N N . LYS A 1 330 ? 4.918 -8.377 18.397 1.00 96.00 330 LYS A N 1
ATOM 2471 C CA . LYS A 1 330 ? 5.774 -7.652 17.447 1.00 96.00 330 LYS A CA 1
ATOM 2472 C C . LYS A 1 330 ? 6.394 -8.609 16.436 1.00 96.00 330 LYS A C 1
ATOM 2474 O O . LYS A 1 330 ? 6.767 -9.730 16.786 1.00 96.00 330 LYS A O 1
ATOM 2479 N N . VAL A 1 331 ? 6.615 -8.125 15.219 1.00 97.62 331 VAL A N 1
ATOM 2480 C CA . VAL A 1 331 ? 7.565 -8.755 14.302 1.00 97.62 331 VAL A CA 1
ATOM 2481 C C . VAL A 1 331 ? 8.983 -8.408 14.778 1.00 97.62 331 VAL A C 1
ATOM 2483 O O . VAL A 1 331 ? 9.325 -7.225 14.867 1.00 97.62 331 VAL A O 1
ATOM 2486 N N . PRO A 1 332 ? 9.820 -9.396 15.134 1.00 95.94 332 PRO A N 1
ATOM 2487 C CA . PRO A 1 332 ? 11.172 -9.131 15.612 1.00 95.94 332 PRO A CA 1
ATOM 2488 C C . PRO A 1 332 ? 12.071 -8.664 14.460 1.00 95.94 332 PRO A C 1
ATOM 2490 O O . PRO A 1 332 ? 12.195 -9.349 13.451 1.00 95.94 332 PRO A O 1
ATOM 2493 N N . LEU A 1 333 ? 12.729 -7.515 14.615 1.00 94.38 333 LEU A N 1
ATOM 2494 C CA . LEU A 1 333 ? 13.691 -6.975 13.647 1.00 94.38 333 LEU A CA 1
ATOM 2495 C C . LEU A 1 333 ? 15.104 -7.001 14.231 1.00 94.38 333 LEU A C 1
ATOM 2497 O O . LEU A 1 333 ? 15.292 -6.766 15.426 1.00 94.38 333 LEU A O 1
ATOM 2501 N N . ALA A 1 334 ? 16.110 -7.229 13.381 1.00 91.81 334 ALA A N 1
ATOM 2502 C CA . ALA A 1 334 ? 17.506 -7.357 13.810 1.00 91.81 334 ALA A CA 1
ATOM 2503 C C . ALA A 1 334 ? 18.062 -6.100 14.495 1.00 91.81 334 ALA A C 1
ATOM 2505 O O . ALA A 1 334 ? 18.890 -6.201 15.397 1.00 91.81 334 ALA A O 1
ATOM 2506 N N . LEU A 1 335 ? 17.576 -4.923 14.100 1.00 89.44 335 LEU A N 1
ATOM 2507 C CA . LEU A 1 335 ? 17.985 -3.634 14.663 1.00 89.44 335 LEU A CA 1
ATOM 2508 C C . LEU A 1 335 ? 17.099 -3.166 15.826 1.00 89.44 335 LEU A C 1
ATOM 2510 O O . LEU A 1 335 ? 17.233 -2.036 16.287 1.00 89.44 335 LEU A O 1
ATOM 2514 N N . GLY A 1 336 ? 16.214 -4.033 16.319 1.00 88.25 336 GLY A N 1
ATOM 2515 C CA . GLY A 1 336 ? 15.357 -3.748 17.460 1.00 88.25 336 GLY A CA 1
ATOM 2516 C C . GLY A 1 336 ? 14.094 -2.958 17.119 1.00 88.25 336 GLY A C 1
ATOM 2517 O O . GLY A 1 336 ? 13.662 -2.861 15.972 1.00 88.25 336 GLY A O 1
ATOM 2518 N N . GLU A 1 337 ? 13.450 -2.452 18.170 1.00 90.19 337 GLU A N 1
ATOM 2519 C CA . GLU A 1 337 ? 12.165 -1.756 18.082 1.00 90.19 337 GLU A CA 1
ATOM 2520 C C . GLU A 1 337 ? 12.348 -0.309 17.583 1.00 90.19 337 GLU A C 1
ATOM 2522 O O . GLU A 1 337 ? 13.224 0.403 18.086 1.00 90.19 337 GLU A O 1
ATOM 2527 N N . PRO A 1 338 ? 11.501 0.171 16.653 1.00 91.44 338 PRO A N 1
ATOM 2528 C CA . PRO A 1 338 ? 11.527 1.559 16.206 1.00 91.44 338 PRO A CA 1
ATOM 2529 C C . PRO A 1 338 ? 11.419 2.570 17.356 1.00 91.44 338 PRO A C 1
ATOM 2531 O O . PRO A 1 338 ? 10.541 2.471 18.216 1.00 91.44 338 PRO A O 1
ATOM 2534 N N . GLY A 1 339 ? 12.328 3.550 17.365 1.00 83.94 339 GLY A N 1
ATOM 2535 C CA . GLY A 1 339 ? 12.425 4.576 18.410 1.00 83.94 339 GLY A CA 1
ATOM 2536 C C . GLY A 1 339 ? 13.224 4.193 19.666 1.00 83.94 339 GLY A C 1
ATOM 2537 O O . GLY A 1 339 ? 13.508 5.084 20.467 1.00 83.94 339 GLY A O 1
ATOM 2538 N N . ARG A 1 340 ? 13.647 2.929 19.829 1.00 81.31 340 ARG A N 1
ATOM 2539 C CA . ARG A 1 340 ? 14.397 2.441 21.005 1.00 81.31 340 ARG A CA 1
ATOM 2540 C C . ARG A 1 340 ? 15.872 2.147 20.711 1.00 81.31 340 ARG A C 1
ATOM 2542 O O . ARG A 1 340 ? 16.282 1.988 19.565 1.00 81.31 340 ARG A O 1
ATOM 2549 N N . GLY A 1 341 ? 16.674 2.053 21.775 1.00 77.31 341 GLY A N 1
ATOM 2550 C CA . GLY A 1 341 ? 18.091 1.689 21.697 1.00 77.31 341 GLY A CA 1
ATOM 2551 C C . GLY A 1 341 ? 18.936 2.756 21.000 1.00 77.31 341 GLY A C 1
ATOM 2552 O O . GLY A 1 341 ? 18.864 3.934 21.342 1.00 77.31 341 GLY A O 1
ATOM 2553 N N . ASP A 1 342 ? 19.721 2.344 20.006 1.00 72.25 342 ASP A N 1
ATOM 2554 C CA . ASP A 1 342 ? 20.530 3.234 19.162 1.00 72.25 342 ASP A CA 1
ATOM 2555 C C . ASP A 1 342 ? 19.701 4.048 18.148 1.00 72.25 342 ASP A C 1
ATOM 2557 O O . ASP A 1 342 ? 20.254 4.841 17.386 1.00 72.25 342 ASP A O 1
ATOM 2561 N N . LYS A 1 343 ? 18.370 3.873 18.155 1.00 81.31 343 LYS A N 1
ATOM 2562 C CA . LYS A 1 343 ? 17.400 4.588 17.316 1.00 81.31 343 LYS A CA 1
ATOM 2563 C C . LYS A 1 343 ? 17.671 4.445 15.813 1.00 81.31 343 LYS A C 1
ATOM 2565 O O . LYS A 1 343 ? 17.274 5.319 15.038 1.00 81.31 343 LYS A O 1
ATOM 2570 N N . LYS A 1 344 ? 18.288 3.337 15.379 1.00 88.06 344 LYS A N 1
ATOM 2571 C CA . LYS A 1 344 ? 18.520 3.042 13.950 1.00 88.06 344 LYS A CA 1
ATOM 2572 C C . LYS A 1 344 ? 17.226 2.981 13.142 1.00 88.06 344 LYS A C 1
ATOM 2574 O O . LYS A 1 344 ? 17.193 3.454 12.007 1.00 88.06 344 LYS A O 1
ATOM 2579 N N . MET A 1 345 ? 16.162 2.452 13.743 1.00 91.19 345 MET A N 1
ATOM 2580 C CA . MET A 1 345 ? 14.858 2.275 13.105 1.00 91.19 345 MET A CA 1
ATOM 2581 C C . MET A 1 345 ? 13.893 3.409 13.446 1.00 91.19 345 MET A C 1
ATOM 2583 O O . MET A 1 345 ? 13.718 3.759 14.619 1.00 91.19 345 MET A O 1
ATOM 2587 N N . ARG A 1 346 ? 13.245 3.959 12.413 1.00 91.75 346 ARG A N 1
ATOM 2588 C CA . ARG A 1 346 ? 12.208 4.988 12.537 1.00 91.75 346 ARG A CA 1
ATOM 2589 C C . ARG A 1 346 ? 10.828 4.357 12.648 1.00 91.75 346 ARG A C 1
ATOM 2591 O O . ARG A 1 346 ? 10.154 4.586 13.637 1.00 91.75 346 ARG A O 1
ATOM 2598 N N . HIS A 1 347 ? 10.425 3.527 11.691 1.00 94.88 347 HIS A N 1
ATOM 2599 C CA . HIS A 1 347 ? 9.134 2.827 11.720 1.00 94.88 347 HIS A CA 1
ATOM 2600 C C . HIS A 1 347 ? 9.281 1.416 11.154 1.00 94.88 347 HIS A C 1
ATOM 2602 O O . HIS A 1 347 ? 10.200 1.149 10.382 1.00 94.88 347 HIS A O 1
ATOM 2608 N N . SER A 1 348 ? 8.356 0.529 11.489 1.00 97.25 348 SER A N 1
ATOM 2609 C CA . SER A 1 348 ? 8.089 -0.677 10.713 1.00 97.25 348 SER A CA 1
ATOM 2610 C C . SER A 1 348 ? 6.594 -0.963 10.667 1.00 97.25 348 SER A C 1
ATOM 2612 O O . SER A 1 348 ? 5.849 -0.553 11.558 1.00 97.25 348 SER A O 1
ATOM 2614 N N . TRP A 1 349 ? 6.157 -1.635 9.605 1.00 98.06 349 TRP A N 1
ATOM 2615 C CA . TRP A 1 349 ? 4.764 -2.022 9.401 1.00 98.06 349 TRP A CA 1
ATOM 2616 C C . TRP A 1 349 ? 4.671 -3.316 8.596 1.00 98.06 349 TRP A C 1
ATOM 2618 O O . TRP A 1 349 ? 5.469 -3.539 7.687 1.00 98.06 349 TRP A O 1
ATOM 2628 N N . ALA A 1 350 ? 3.716 -4.180 8.934 1.00 98.50 350 ALA A N 1
ATOM 2629 C CA . ALA A 1 350 ? 3.365 -5.333 8.111 1.00 98.50 350 ALA A CA 1
ATOM 2630 C C . ALA A 1 350 ? 2.309 -4.934 7.073 1.00 98.50 350 ALA A C 1
ATOM 2632 O O . ALA A 1 350 ? 1.412 -4.146 7.377 1.00 98.50 350 ALA A O 1
ATOM 2633 N N . ILE A 1 351 ? 2.418 -5.468 5.857 1.00 96.88 351 ILE A N 1
ATOM 2634 C CA . ILE A 1 351 ? 1.481 -5.192 4.754 1.00 96.88 351 ILE A CA 1
ATOM 2635 C C . ILE A 1 351 ? 0.582 -6.384 4.435 1.00 96.88 351 ILE A C 1
ATOM 2637 O O . ILE A 1 351 ? -0.467 -6.206 3.833 1.00 96.88 351 ILE A O 1
ATOM 2641 N N . GLY A 1 352 ? 0.970 -7.596 4.840 1.00 97.56 352 GLY A N 1
ATOM 2642 C CA . GLY A 1 352 ? 0.225 -8.795 4.488 1.00 97.56 352 GLY A CA 1
ATOM 2643 C C . GLY A 1 352 ? 0.748 -10.045 5.176 1.00 97.56 352 GLY A C 1
ATOM 2644 O O . GLY A 1 352 ? 1.890 -10.102 5.643 1.00 97.56 352 GLY A O 1
ATOM 2645 N N . VAL A 1 353 ? -0.131 -11.036 5.246 1.00 98.19 353 VAL A N 1
ATOM 2646 C CA . VAL A 1 353 ? 0.120 -12.381 5.756 1.00 98.19 353 VAL A CA 1
ATOM 2647 C C . VAL A 1 353 ? -0.574 -13.373 4.835 1.00 98.19 353 VAL A C 1
ATOM 2649 O O . VAL A 1 353 ? -1.616 -13.046 4.276 1.00 98.19 353 VAL A O 1
ATOM 2652 N N . ASN A 1 354 ? -0.002 -14.560 4.660 1.00 97.44 354 ASN A N 1
ATOM 2653 C CA . ASN A 1 354 ? -0.611 -15.611 3.850 1.00 97.44 354 ASN A CA 1
ATOM 2654 C C . ASN A 1 354 ? -0.931 -16.873 4.655 1.00 97.44 354 ASN A C 1
ATOM 2656 O O . ASN A 1 354 ? -0.543 -17.014 5.820 1.00 97.44 354 ASN A O 1
ATOM 2660 N N . SER A 1 355 ? -1.593 -17.824 3.997 1.00 96.19 355 SER A N 1
ATOM 2661 C CA . SER A 1 355 ? -1.992 -19.100 4.601 1.00 96.19 355 SER A CA 1
ATOM 2662 C C . SER A 1 355 ? -0.836 -20.016 5.034 1.00 96.19 355 SER A C 1
ATOM 2664 O O . SER A 1 355 ? -1.020 -20.921 5.848 1.00 96.19 355 SER A O 1
ATOM 2666 N N . ALA A 1 356 ? 0.388 -19.758 4.562 1.00 97.31 356 ALA A N 1
ATOM 2667 C CA . ALA A 1 356 ? 1.606 -20.438 5.008 1.00 97.31 356 ALA A CA 1
ATOM 2668 C C . ALA A 1 356 ? 2.260 -19.785 6.249 1.00 97.31 356 ALA A C 1
ATOM 2670 O O . ALA A 1 356 ? 3.312 -20.245 6.717 1.00 97.31 356 ALA A O 1
ATOM 2671 N N . GLY A 1 357 ? 1.651 -18.720 6.785 1.00 97.88 357 GLY A N 1
ATOM 2672 C CA . GLY A 1 357 ? 2.105 -18.003 7.976 1.00 97.88 357 GLY A CA 1
ATOM 2673 C C . GLY A 1 357 ? 3.267 -17.039 7.727 1.00 97.88 357 GLY A C 1
ATOM 2674 O O . GLY A 1 357 ? 3.919 -16.623 8.690 1.00 97.88 357 GLY A O 1
ATOM 2675 N N . TYR A 1 358 ? 3.562 -16.694 6.468 1.00 98.62 358 TYR A N 1
ATOM 2676 C CA . TYR A 1 358 ? 4.548 -15.664 6.141 1.00 98.62 358 TYR A CA 1
ATOM 2677 C C . TYR A 1 358 ? 3.916 -14.283 6.256 1.00 98.62 358 TYR A C 1
ATOM 2679 O O . TYR A 1 358 ? 2.954 -13.973 5.564 1.00 98.62 358 TYR A O 1
ATOM 2687 N N . VAL A 1 359 ? 4.499 -13.451 7.110 1.00 98.75 359 VAL A N 1
ATOM 2688 C CA . VAL A 1 359 ? 4.224 -12.025 7.249 1.00 98.75 359 VAL A CA 1
ATOM 2689 C C . VAL A 1 359 ? 5.285 -11.258 6.478 1.00 98.75 359 VAL A C 1
ATOM 2691 O O . VAL A 1 359 ? 6.485 -11.458 6.688 1.00 98.75 359 VAL A O 1
ATOM 2694 N N . VAL A 1 360 ? 4.850 -10.343 5.624 1.00 98.75 360 VAL A N 1
ATOM 2695 C CA . VAL A 1 360 ? 5.739 -9.420 4.918 1.00 98.75 360 VAL A CA 1
ATOM 2696 C C . VAL A 1 360 ? 5.410 -7.987 5.283 1.00 98.75 360 VAL A C 1
ATOM 2698 O O . VAL A 1 360 ? 4.287 -7.644 5.664 1.00 98.75 360 VAL A O 1
ATOM 2701 N N . GLY A 1 361 ? 6.412 -7.133 5.186 1.00 98.38 361 GLY A N 1
ATOM 2702 C CA . GLY A 1 361 ? 6.265 -5.737 5.536 1.00 98.38 361 GLY A CA 1
ATOM 2703 C C . GLY A 1 361 ? 7.514 -4.953 5.234 1.00 98.38 361 GLY A C 1
ATOM 2704 O O . GLY A 1 361 ? 8.375 -5.394 4.478 1.00 98.38 361 GLY A O 1
ATOM 2705 N N . ASN A 1 362 ? 7.595 -3.778 5.835 1.00 98.12 362 ASN A N 1
ATOM 2706 C CA . ASN A 1 362 ? 8.610 -2.790 5.542 1.00 98.12 362 ASN A CA 1
ATOM 2707 C C . ASN A 1 362 ? 9.154 -2.174 6.827 1.00 98.12 362 ASN A C 1
ATOM 2709 O O . ASN A 1 362 ? 8.472 -2.093 7.854 1.00 98.12 362 ASN A O 1
ATOM 2713 N N . GLN A 1 363 ? 10.396 -1.719 6.755 1.00 96.56 363 GLN A N 1
ATOM 2714 C CA . GLN A 1 363 ? 11.096 -1.084 7.854 1.00 96.56 363 GLN A CA 1
ATOM 2715 C C . GLN A 1 363 ? 11.822 0.169 7.345 1.00 96.56 363 GLN A C 1
ATOM 2717 O O . GLN A 1 363 ? 12.527 0.127 6.342 1.00 96.56 363 GLN A O 1
ATOM 2722 N N . LEU A 1 364 ? 11.625 1.304 8.010 1.00 94.31 364 LEU A N 1
ATOM 2723 C CA . LEU A 1 364 ? 12.188 2.601 7.640 1.00 94.31 364 LEU A CA 1
ATOM 2724 C C . LEU A 1 364 ? 13.317 2.984 8.590 1.00 94.31 364 LEU A C 1
ATOM 2726 O O . LEU A 1 364 ? 13.127 3.018 9.808 1.00 94.31 364 LEU A O 1
ATOM 2730 N N . TYR A 1 365 ? 14.460 3.358 8.028 1.00 92.75 365 TYR A N 1
ATOM 2731 C CA . TYR A 1 365 ? 15.627 3.779 8.793 1.00 92.75 365 TYR A CA 1
ATOM 2732 C C . TYR A 1 365 ? 15.559 5.248 9.226 1.00 92.75 365 TYR A C 1
ATOM 2734 O O . TYR A 1 365 ? 15.090 6.127 8.504 1.00 92.75 365 TYR A O 1
ATOM 2742 N N . THR A 1 366 ? 16.084 5.527 10.419 1.00 88.81 366 THR A N 1
ATOM 2743 C CA . THR A 1 366 ? 16.364 6.894 10.889 1.00 88.81 366 THR A CA 1
ATOM 2744 C C . THR A 1 366 ? 17.736 7.360 10.407 1.00 88.81 366 THR A C 1
ATOM 2746 O O . THR A 1 366 ? 17.914 8.526 10.056 1.00 88.81 366 THR A O 1
ATOM 2749 N N . THR A 1 367 ? 18.716 6.456 10.426 1.00 86.69 367 THR A N 1
ATOM 2750 C CA . THR A 1 367 ? 20.113 6.736 10.083 1.00 86.69 367 THR A CA 1
ATOM 2751 C C . THR A 1 367 ? 20.367 6.524 8.601 1.00 86.69 367 THR A C 1
ATOM 2753 O O . THR A 1 367 ? 19.789 5.627 7.989 1.00 86.69 367 THR A O 1
ATOM 2756 N N . ASN A 1 368 ? 21.275 7.313 8.032 1.00 85.81 368 ASN A N 1
ATOM 2757 C CA . ASN A 1 368 ? 21.667 7.123 6.645 1.00 85.81 368 ASN A CA 1
ATOM 2758 C C . ASN A 1 368 ? 22.464 5.812 6.496 1.00 85.81 368 ASN A C 1
ATOM 2760 O O . ASN A 1 368 ? 23.414 5.589 7.247 1.00 85.81 368 ASN A O 1
ATOM 2764 N N . LYS A 1 369 ? 22.100 4.987 5.513 1.00 85.75 369 LYS A N 1
ATOM 2765 C CA . LYS A 1 369 ? 22.979 3.978 4.905 1.00 85.75 369 LYS A CA 1
ATOM 2766 C C . LYS A 1 369 ? 23.505 4.594 3.607 1.00 85.75 369 LYS A C 1
ATOM 2768 O O . LYS A 1 369 ? 22.703 4.994 2.757 1.00 85.75 369 LYS A O 1
ATOM 2773 N N . ASN A 1 370 ? 24.822 4.768 3.478 1.00 84.06 370 ASN A N 1
ATOM 2774 C CA . ASN A 1 370 ? 25.430 5.604 2.434 1.00 84.06 370 ASN A CA 1
ATOM 2775 C C . ASN A 1 370 ? 24.780 7.016 2.357 1.00 84.06 370 ASN A C 1
ATOM 2777 O O . ASN A 1 370 ? 24.878 7.812 3.293 1.00 84.06 370 ASN A O 1
ATOM 2781 N N . ARG A 1 371 ? 24.069 7.324 1.265 1.00 82.44 371 ARG A N 1
ATOM 2782 C CA . ARG A 1 371 ? 23.358 8.588 1.024 1.00 82.44 371 ARG A CA 1
ATOM 2783 C C . ARG A 1 371 ? 21.846 8.383 0.935 1.00 82.44 371 ARG A C 1
ATOM 2785 O O . ARG A 1 371 ? 21.226 9.012 0.095 1.00 82.44 371 ARG A O 1
ATOM 2792 N N . ASN A 1 372 ? 21.260 7.479 1.720 1.00 87.12 372 ASN A N 1
ATOM 2793 C CA . ASN A 1 372 ? 19.805 7.304 1.807 1.00 87.12 372 ASN A CA 1
ATOM 2794 C C . ASN A 1 372 ? 19.364 6.905 3.220 1.00 87.12 372 ASN A C 1
ATOM 2796 O O . ASN A 1 372 ? 20.138 6.307 3.964 1.00 87.12 372 ASN A O 1
ATOM 2800 N N . ARG A 1 373 ? 18.109 7.187 3.576 1.00 90.00 373 ARG A N 1
ATOM 2801 C CA . ARG A 1 373 ? 17.403 6.583 4.717 1.00 90.00 373 ARG A CA 1
ATOM 2802 C C . ARG A 1 373 ? 16.420 5.546 4.174 1.00 90.00 373 ARG A C 1
ATOM 2804 O O . ARG A 1 373 ? 15.255 5.879 3.957 1.00 90.00 373 ARG A O 1
ATOM 2811 N N . PRO A 1 374 ? 16.887 4.321 3.881 1.00 92.06 374 PRO A N 1
ATOM 2812 C CA . PRO A 1 374 ? 16.101 3.399 3.086 1.00 92.06 374 PRO A CA 1
ATOM 2813 C C . PRO A 1 374 ? 14.842 2.939 3.819 1.00 92.06 374 PRO A C 1
ATOM 2815 O O . PRO A 1 374 ? 14.809 2.826 5.049 1.00 92.06 374 PRO A O 1
ATOM 2818 N N . THR A 1 375 ? 13.815 2.633 3.034 1.00 95.25 375 THR A N 1
ATOM 2819 C CA . THR A 1 375 ? 12.813 1.644 3.440 1.00 95.25 375 THR A CA 1
ATOM 2820 C C . THR A 1 375 ? 13.267 0.291 2.913 1.00 95.25 375 THR A C 1
ATOM 2822 O O . THR A 1 375 ? 13.606 0.208 1.740 1.00 95.25 375 THR A O 1
ATOM 2825 N N . GLU A 1 376 ? 13.299 -0.740 3.751 1.00 97.00 376 GLU A N 1
ATOM 2826 C CA . GLU A 1 376 ? 13.657 -2.105 3.354 1.00 97.00 376 GLU A CA 1
ATOM 2827 C C . GLU A 1 376 ? 12.513 -3.067 3.674 1.00 97.00 376 GLU A C 1
ATOM 2829 O O . GLU A 1 376 ? 11.888 -2.963 4.732 1.00 97.00 376 GLU A O 1
ATOM 2834 N N . MET A 1 377 ? 12.242 -4.017 2.782 1.00 98.19 377 MET A N 1
ATOM 2835 C CA . MET A 1 377 ? 11.235 -5.040 3.047 1.00 98.19 377 MET A CA 1
ATOM 2836 C C . MET A 1 377 ? 11.761 -6.085 4.037 1.00 98.19 377 MET A C 1
ATOM 2838 O O . MET A 1 377 ? 12.950 -6.411 4.040 1.00 98.19 377 MET A O 1
ATOM 2842 N N . PHE A 1 378 ? 10.865 -6.667 4.828 1.00 98.69 378 PHE A N 1
ATOM 2843 C CA . PHE A 1 378 ? 11.157 -7.812 5.683 1.00 98.69 378 PHE A CA 1
ATOM 2844 C C . PHE A 1 378 ? 10.207 -8.978 5.409 1.00 98.69 378 PHE A C 1
ATOM 2846 O O . PHE A 1 378 ? 9.092 -8.800 4.916 1.00 98.69 378 PHE A O 1
ATOM 2853 N N . VAL A 1 379 ? 10.650 -10.175 5.792 1.00 98.62 379 VAL A N 1
ATOM 2854 C CA . VAL A 1 379 ? 9.877 -11.420 5.764 1.00 98.62 379 VAL A CA 1
ATOM 2855 C C . VAL A 1 379 ? 10.025 -12.110 7.114 1.00 98.62 379 VAL A C 1
ATOM 2857 O O . VAL A 1 379 ? 11.139 -12.324 7.597 1.00 98.62 379 VAL A O 1
ATOM 2860 N N . TYR A 1 380 ? 8.910 -12.478 7.727 1.00 98.62 380 TYR A N 1
ATOM 2861 C CA . TYR A 1 380 ? 8.863 -13.187 9.000 1.00 98.62 380 TYR A CA 1
ATOM 2862 C C . TYR A 1 380 ? 7.888 -14.357 8.909 1.00 98.62 380 TYR A C 1
ATOM 2864 O O . TYR A 1 380 ? 6.854 -14.240 8.266 1.00 98.62 380 TYR A O 1
ATOM 2872 N N . LYS A 1 381 ? 8.186 -15.482 9.562 1.00 98.00 381 LYS A N 1
ATOM 2873 C CA . LYS A 1 381 ? 7.260 -16.614 9.655 1.00 98.00 381 LYS A CA 1
ATOM 2874 C C . LYS A 1 381 ? 6.720 -16.728 11.073 1.00 98.00 381 LYS A C 1
ATOM 2876 O O . LYS A 1 381 ? 7.496 -16.814 12.025 1.00 98.00 381 LYS A O 1
ATOM 2881 N N . ILE A 1 382 ? 5.398 -16.754 11.213 1.00 97.19 382 ILE A N 1
ATOM 2882 C CA . ILE A 1 382 ? 4.735 -16.869 12.516 1.00 97.19 382 ILE A CA 1
ATOM 2883 C C . ILE A 1 382 ? 5.185 -18.155 13.219 1.00 97.19 382 ILE A C 1
ATOM 2885 O O . ILE A 1 382 ? 5.210 -19.240 12.634 1.00 97.19 382 ILE A O 1
ATOM 2889 N N . GLY A 1 383 ? 5.556 -18.019 14.493 1.00 92.75 383 GLY A N 1
ATOM 2890 C CA . GLY A 1 383 ? 6.051 -19.119 15.321 1.00 92.75 383 GLY A CA 1
ATOM 2891 C C . GLY A 1 383 ? 7.524 -19.478 15.097 1.00 92.75 383 GLY A C 1
ATOM 2892 O O . GLY A 1 383 ? 8.052 -20.312 15.830 1.00 92.75 383 GLY A O 1
ATOM 2893 N N . GLN A 1 384 ? 8.218 -18.847 14.142 1.00 91.44 384 GLN A N 1
ATOM 2894 C CA . GLN A 1 384 ? 9.658 -19.029 13.982 1.00 91.44 384 GLN A CA 1
ATOM 2895 C C . GLN A 1 384 ? 10.430 -18.224 15.037 1.00 91.44 384 GLN A C 1
ATOM 2897 O O . GLN A 1 384 ? 10.144 -17.051 15.296 1.00 91.44 384 GLN A O 1
ATOM 2902 N N . SER A 1 385 ? 11.453 -18.852 15.624 1.00 89.56 385 SER A N 1
ATOM 2903 C CA . SER A 1 385 ? 12.427 -18.179 16.485 1.00 89.56 385 SER A CA 1
ATOM 2904 C C . SER A 1 385 ? 13.416 -17.354 15.660 1.00 89.56 385 SER A C 1
ATOM 2906 O O . SER A 1 385 ? 13.972 -17.858 14.683 1.00 89.56 385 SER A O 1
ATOM 2908 N N . GLY A 1 386 ? 13.712 -16.135 16.105 1.00 93.31 386 GLY A N 1
ATOM 2909 C CA . GLY A 1 386 ? 14.690 -15.250 15.469 1.00 93.31 386 GLY A CA 1
ATOM 2910 C C . GLY A 1 386 ? 14.055 -14.010 14.849 1.00 93.31 386 GLY A C 1
ATOM 2911 O O . GLY A 1 386 ? 12.853 -13.788 14.968 1.00 93.31 386 GLY A O 1
ATOM 2912 N N . ASN A 1 387 ? 14.894 -13.184 14.227 1.00 96.75 387 ASN A N 1
ATOM 2913 C CA . ASN A 1 387 ? 14.470 -11.945 13.583 1.00 96.75 387 ASN A CA 1
ATOM 2914 C C . ASN A 1 387 ? 13.919 -12.210 12.177 1.00 96.75 387 ASN A C 1
ATOM 2916 O O . ASN A 1 387 ? 14.279 -13.198 11.536 1.00 96.75 387 ASN A O 1
ATOM 2920 N N . ALA A 1 388 ? 13.091 -11.291 11.690 1.00 97.62 388 ALA A N 1
ATOM 2921 C CA . ALA A 1 388 ? 12.698 -11.224 10.295 1.00 97.62 388 ALA A CA 1
ATOM 2922 C C . ALA A 1 388 ? 13.931 -11.100 9.387 1.00 97.62 388 ALA A C 1
ATOM 2924 O O . ALA A 1 388 ? 14.920 -10.443 9.731 1.00 97.62 388 ALA A O 1
ATOM 2925 N N . VAL A 1 389 ? 13.849 -11.726 8.218 1.00 97.56 389 VAL A N 1
ATOM 2926 C CA . VAL A 1 389 ? 14.861 -11.652 7.162 1.00 97.56 389 VAL A CA 1
ATOM 2927 C C . VAL A 1 389 ? 14.637 -10.376 6.361 1.00 97.56 389 VAL A C 1
ATOM 2929 O O . VAL A 1 389 ? 13.489 -10.041 6.077 1.00 97.56 389 VAL A O 1
ATOM 2932 N N . ILE A 1 390 ? 15.718 -9.693 5.975 1.00 97.56 390 ILE A N 1
ATOM 2933 C CA . ILE A 1 390 ? 15.704 -8.506 5.107 1.00 97.56 390 ILE A CA 1
ATOM 2934 C C . ILE A 1 390 ? 16.297 -8.913 3.746 1.00 97.56 390 ILE A C 1
ATOM 2936 O O . ILE A 1 390 ? 17.514 -8.859 3.574 1.00 97.56 390 ILE A O 1
ATOM 2940 N N . PRO A 1 391 ? 15.486 -9.397 2.782 1.00 97.06 391 PRO A N 1
ATOM 2941 C CA . PRO A 1 391 ? 16.009 -10.110 1.610 1.00 97.06 391 PRO A CA 1
ATOM 2942 C C . PRO A 1 391 ? 16.858 -9.249 0.672 1.00 97.06 391 PRO A C 1
ATOM 2944 O O . PRO A 1 391 ? 17.738 -9.758 -0.017 1.00 97.06 391 PRO A O 1
ATOM 2947 N N . PHE A 1 392 ? 16.585 -7.945 0.634 1.00 96.00 392 PHE A N 1
ATOM 2948 C CA . PHE A 1 392 ? 17.257 -6.985 -0.241 1.00 96.00 392 PHE A CA 1
ATOM 2949 C C . PHE A 1 392 ? 18.065 -5.948 0.539 1.00 96.00 392 PHE A C 1
ATOM 2951 O O . PHE A 1 392 ? 18.254 -4.833 0.054 1.00 96.00 392 PHE A O 1
ATOM 2958 N N . GLU A 1 393 ? 18.532 -6.293 1.744 1.00 94.31 393 GLU A N 1
ATOM 2959 C CA . GLU A 1 393 ? 19.392 -5.402 2.522 1.00 94.31 393 GLU A CA 1
ATOM 2960 C C . GLU A 1 393 ? 20.583 -4.937 1.673 1.00 94.31 393 GLU A C 1
ATOM 2962 O O . GLU A 1 393 ? 21.339 -5.751 1.140 1.00 94.31 393 GLU A O 1
ATOM 2967 N N . ASN A 1 394 ? 20.744 -3.614 1.548 1.00 90.62 394 ASN A N 1
ATOM 2968 C CA . ASN A 1 394 ? 21.826 -2.995 0.774 1.00 90.62 394 ASN A CA 1
ATOM 2969 C C . ASN A 1 394 ? 21.939 -3.482 -0.687 1.00 90.62 394 ASN A C 1
ATOM 2971 O O . ASN A 1 394 ? 23.024 -3.447 -1.271 1.00 90.62 394 ASN A O 1
ATOM 2975 N N . ALA A 1 395 ? 20.831 -3.917 -1.293 1.00 90.88 395 ALA A N 1
ATOM 2976 C CA . ALA A 1 395 ? 20.785 -4.360 -2.681 1.00 90.88 395 ALA A CA 1
ATOM 2977 C C . ALA A 1 395 ? 19.799 -3.495 -3.489 1.00 90.88 395 ALA A C 1
ATOM 2979 O O . ALA A 1 395 ? 18.657 -3.319 -3.072 1.00 90.88 395 ALA A O 1
ATOM 2980 N N . PRO A 1 396 ? 20.155 -3.015 -4.699 1.00 88.88 396 PRO A N 1
ATOM 2981 C CA . PRO A 1 396 ? 21.355 -3.342 -5.485 1.00 88.88 396 PRO A CA 1
ATOM 2982 C C . PRO A 1 396 ? 22.635 -2.620 -5.031 1.00 88.88 396 PRO A C 1
ATOM 2984 O O . PRO A 1 396 ? 23.719 -2.971 -5.480 1.00 88.88 396 PRO A O 1
ATOM 2987 N N . ALA A 1 397 ? 22.511 -1.626 -4.155 1.00 88.69 397 ALA A N 1
ATOM 2988 C CA . ALA A 1 397 ? 23.622 -0.886 -3.576 1.00 88.69 397 ALA A CA 1
ATOM 2989 C C . ALA A 1 397 ? 23.309 -0.529 -2.117 1.00 88.69 397 ALA A C 1
ATOM 2991 O O . ALA A 1 397 ? 22.152 -0.571 -1.687 1.00 88.69 397 ALA A O 1
ATOM 2992 N N . GLU A 1 398 ? 24.332 -0.138 -1.358 1.00 88.94 398 GLU A N 1
ATOM 2993 C CA . GLU A 1 398 ? 24.159 0.280 0.032 1.00 88.94 398 GLU A CA 1
ATOM 2994 C C . GLU A 1 398 ? 23.147 1.431 0.155 1.00 88.94 398 GLU A C 1
ATOM 2996 O O . GLU A 1 398 ? 23.227 2.445 -0.550 1.00 88.94 398 GLU A O 1
ATOM 3001 N N . GLY A 1 399 ? 22.182 1.261 1.062 1.00 88.56 399 GLY A N 1
ATOM 3002 C CA . GLY A 1 399 ? 21.087 2.210 1.248 1.00 88.56 399 GLY A CA 1
ATOM 3003 C C . GLY A 1 399 ? 20.049 2.207 0.125 1.00 88.56 399 GLY A C 1
ATOM 3004 O O . GLY A 1 399 ? 19.374 3.215 -0.077 1.00 88.56 399 GLY A O 1
ATOM 3005 N N . ALA A 1 400 ? 19.925 1.134 -0.650 1.00 91.44 400 ALA A N 1
ATOM 3006 C CA . ALA A 1 400 ? 18.826 0.982 -1.595 1.00 91.44 400 ALA A CA 1
ATOM 3007 C C . ALA A 1 400 ? 17.472 0.796 -0.894 1.00 91.44 400 ALA A C 1
ATOM 3009 O O . ALA A 1 400 ? 17.379 0.116 0.127 1.00 91.44 400 ALA A O 1
ATOM 3010 N N . ASN A 1 401 ? 16.417 1.375 -1.465 1.00 93.62 401 ASN A N 1
ATOM 3011 C CA . ASN A 1 401 ? 15.051 1.079 -1.046 1.00 93.62 401 ASN A CA 1
ATOM 3012 C C . ASN A 1 401 ? 14.597 -0.297 -1.554 1.00 93.62 401 ASN A C 1
ATOM 3014 O O . ASN A 1 401 ? 14.895 -0.679 -2.685 1.00 93.62 401 ASN A O 1
ATOM 3018 N N . SER A 1 402 ? 13.791 -0.986 -0.752 1.00 96.50 402 SER A N 1
ATOM 3019 C CA . SER A 1 402 ? 12.915 -2.087 -1.146 1.00 96.50 402 SER A CA 1
ATOM 3020 C C . SER A 1 402 ? 11.618 -2.015 -0.340 1.00 96.50 402 SER A C 1
ATOM 3022 O O . SER A 1 402 ? 11.643 -1.811 0.872 1.00 96.50 402 SER A O 1
ATOM 3024 N N . GLN A 1 403 ? 10.476 -2.149 -1.007 1.00 97.44 403 GLN A N 1
ATOM 3025 C CA . GLN A 1 403 ? 9.162 -2.113 -0.376 1.00 97.44 403 GLN A CA 1
ATOM 3026 C C . GLN A 1 403 ? 8.313 -3.277 -0.871 1.00 97.44 403 GLN A C 1
ATOM 3028 O O . GLN A 1 403 ? 8.112 -3.418 -2.073 1.00 97.44 403 GLN A O 1
ATOM 3033 N N . ALA A 1 404 ? 7.830 -4.101 0.057 1.00 98.25 404 ALA A N 1
ATOM 3034 C CA . ALA A 1 404 ? 6.803 -5.100 -0.202 1.00 98.25 404 ALA A CA 1
ATOM 3035 C C . ALA A 1 404 ? 5.422 -4.436 -0.199 1.00 98.25 404 ALA A C 1
ATOM 3037 O O . ALA A 1 404 ? 5.160 -3.556 0.629 1.00 98.25 404 ALA A O 1
ATOM 3038 N N . ALA A 1 405 ? 4.555 -4.894 -1.100 1.00 97.56 405 ALA A N 1
ATOM 3039 C CA . ALA A 1 405 ? 3.216 -4.348 -1.299 1.00 97.56 405 ALA A CA 1
ATOM 3040 C C . ALA A 1 405 ? 2.103 -5.388 -1.127 1.00 97.56 405 ALA A C 1
ATOM 3042 O O . ALA A 1 405 ? 1.056 -5.056 -0.586 1.00 97.56 405 ALA A O 1
ATOM 3043 N N . ALA A 1 406 ? 2.339 -6.644 -1.525 1.00 97.94 406 ALA A N 1
ATOM 3044 C CA . ALA A 1 406 ? 1.383 -7.738 -1.350 1.00 97.94 406 ALA A CA 1
ATOM 3045 C C . ALA A 1 406 ? 2.078 -9.109 -1.308 1.00 97.94 406 ALA A C 1
ATOM 3047 O O . ALA A 1 406 ? 3.213 -9.255 -1.770 1.00 97.94 406 ALA A O 1
ATOM 3048 N N . ILE A 1 407 ? 1.377 -10.113 -0.774 1.00 98.38 407 ILE A N 1
ATOM 3049 C CA . ILE A 1 407 ? 1.766 -11.530 -0.768 1.00 98.38 407 ILE A CA 1
ATOM 3050 C C . ILE A 1 407 ? 0.549 -12.399 -1.112 1.00 98.38 407 ILE A C 1
ATOM 3052 O O . ILE A 1 407 ? -0.549 -12.094 -0.656 1.00 98.38 407 ILE A O 1
ATOM 3056 N N . ASN A 1 408 ? 0.739 -13.478 -1.879 1.00 97.38 408 ASN A N 1
ATOM 3057 C CA . ASN A 1 408 ? -0.306 -14.479 -2.128 1.00 97.38 408 ASN A CA 1
ATOM 3058 C C . ASN A 1 408 ? -0.096 -15.784 -1.332 1.00 97.38 408 ASN A C 1
ATOM 3060 O O . ASN A 1 408 ? 0.903 -15.982 -0.628 1.00 97.38 408 ASN A O 1
ATOM 3064 N N . ASP A 1 409 ? -1.038 -16.715 -1.475 1.00 95.12 409 ASP A N 1
ATOM 3065 C CA . ASP A 1 409 ? -1.022 -18.007 -0.780 1.00 95.12 409 ASP A CA 1
ATOM 3066 C C . ASP A 1 409 ? 0.133 -18.932 -1.208 1.00 95.12 409 ASP A C 1
ATOM 3068 O O . ASP A 1 409 ? 0.590 -19.756 -0.416 1.00 95.12 409 ASP A O 1
ATOM 3072 N N . HIS A 1 410 ? 0.730 -18.708 -2.383 1.00 96.81 410 HIS A N 1
ATOM 3073 C CA . HIS A 1 410 ? 1.945 -19.409 -2.836 1.00 96.81 410 HIS A CA 1
ATOM 3074 C C . HIS A 1 410 ? 3.242 -18.791 -2.308 1.00 96.81 410 HIS A C 1
ATOM 3076 O O . HIS A 1 410 ? 4.340 -19.174 -2.712 1.00 96.81 410 HIS A O 1
ATOM 3082 N N . SER A 1 411 ? 3.130 -17.851 -1.366 1.00 98.19 411 SER A N 1
ATOM 3083 C CA . SER A 1 411 ? 4.256 -17.133 -0.755 1.00 98.19 411 SER A CA 1
ATOM 3084 C C . SER A 1 411 ? 5.038 -16.262 -1.738 1.00 98.19 411 SER A C 1
ATOM 3086 O O . SER A 1 411 ? 6.189 -15.908 -1.470 1.00 98.19 411 SER A O 1
ATOM 3088 N N . MET A 1 412 ? 4.414 -15.886 -2.855 1.00 98.50 412 MET A N 1
ATOM 3089 C CA . MET A 1 412 ? 4.963 -14.919 -3.793 1.00 98.50 412 MET A CA 1
ATOM 3090 C C . MET A 1 412 ? 4.633 -13.506 -3.319 1.00 98.50 412 MET A C 1
ATOM 3092 O O . MET A 1 412 ? 3.485 -13.174 -3.042 1.00 98.50 412 MET A O 1
ATOM 3096 N N . VAL A 1 413 ? 5.667 -12.684 -3.219 1.00 98.75 413 VAL A N 1
ATOM 3097 C CA . VAL A 1 413 ? 5.655 -11.309 -2.730 1.00 98.75 413 VAL A CA 1
ATOM 3098 C C . VAL A 1 413 ? 5.970 -10.391 -3.895 1.00 98.75 413 VAL A C 1
ATOM 3100 O O . VAL A 1 413 ? 6.954 -10.607 -4.608 1.00 98.75 413 VAL A O 1
ATOM 3103 N N . VAL A 1 414 ? 5.170 -9.346 -4.055 1.00 98.75 414 VAL A N 1
ATOM 3104 C CA . VAL A 1 414 ? 5.410 -8.287 -5.037 1.00 98.75 414 VAL A CA 1
ATOM 3105 C C . VAL A 1 414 ? 5.686 -6.964 -4.345 1.00 98.75 414 VAL A C 1
ATOM 3107 O O . VAL A 1 414 ? 5.284 -6.732 -3.201 1.00 98.75 414 VAL A O 1
ATOM 3110 N N . GLY A 1 415 ? 6.403 -6.101 -5.048 1.00 98.50 415 GLY A N 1
ATOM 3111 C CA . GLY A 1 415 ? 6.781 -4.793 -4.553 1.00 98.50 415 GLY A CA 1
ATOM 3112 C C . GLY A 1 415 ? 7.706 -4.075 -5.521 1.00 98.50 415 GLY A C 1
ATOM 3113 O O . GLY A 1 415 ? 7.780 -4.418 -6.703 1.00 98.50 415 GLY A O 1
ATOM 3114 N N . TRP A 1 416 ? 8.436 -3.084 -5.023 1.00 97.69 416 TRP A N 1
ATOM 3115 C CA . TRP A 1 416 ? 9.416 -2.332 -5.805 1.00 97.69 416 TRP A CA 1
ATOM 3116 C C . TRP A 1 416 ? 10.677 -2.026 -5.010 1.00 97.69 416 TRP A C 1
ATOM 3118 O O . TRP A 1 416 ? 10.709 -2.089 -3.781 1.00 97.69 416 TRP A O 1
ATOM 3128 N N . ARG A 1 417 ? 11.747 -1.711 -5.729 1.00 95.44 417 ARG A N 1
ATOM 3129 C CA . ARG A 1 417 ? 13.060 -1.384 -5.175 1.00 95.44 417 ARG A CA 1
ATOM 3130 C C . ARG A 1 417 ? 13.775 -0.374 -6.055 1.00 95.44 417 ARG A C 1
ATOM 3132 O O . ARG A 1 417 ? 13.418 -0.213 -7.221 1.00 95.44 417 ARG A O 1
ATOM 3139 N N . ASP A 1 418 ? 14.824 0.242 -5.520 1.00 93.19 418 ASP A N 1
ATOM 3140 C CA . ASP A 1 418 ? 15.712 1.067 -6.339 1.00 93.19 418 ASP A CA 1
ATOM 3141 C C . ASP A 1 418 ? 16.270 0.229 -7.506 1.00 93.19 418 ASP A C 1
ATOM 3143 O O . ASP A 1 418 ? 16.690 -0.923 -7.332 1.00 93.19 418 ASP A O 1
ATOM 3147 N N . ALA A 1 419 ? 16.254 0.817 -8.703 1.00 89.56 419 ALA A N 1
ATOM 3148 C CA . ALA A 1 419 ? 16.674 0.165 -9.935 1.00 89.56 419 ALA A CA 1
ATOM 3149 C C . ALA A 1 419 ? 18.149 -0.258 -9.874 1.00 89.56 419 ALA A C 1
ATOM 3151 O O . ALA A 1 419 ? 19.005 0.479 -9.375 1.00 89.56 419 ALA A O 1
ATOM 3152 N N . ARG A 1 420 ? 18.471 -1.418 -10.460 1.00 86.81 420 ARG A N 1
ATOM 3153 C CA . ARG A 1 420 ? 19.767 -2.119 -10.303 1.00 86.81 420 ARG A CA 1
ATOM 3154 C C . ARG A 1 420 ? 21.012 -1.395 -10.817 1.00 86.81 420 ARG A C 1
ATOM 3156 O O . ARG A 1 420 ? 22.125 -1.855 -10.599 1.00 86.81 420 ARG A O 1
ATOM 3163 N N . ASN A 1 421 ? 20.804 -0.259 -11.468 1.00 78.38 421 ASN A N 1
ATOM 3164 C CA . ASN A 1 421 ? 21.811 0.527 -12.157 1.00 78.38 421 ASN A CA 1
ATOM 3165 C C . ASN A 1 421 ? 21.856 2.000 -11.685 1.00 78.38 421 ASN A C 1
ATOM 3167 O O . ASN A 1 421 ? 22.497 2.832 -12.323 1.00 78.38 421 ASN A O 1
ATOM 3171 N N . TYR A 1 422 ? 21.145 2.349 -10.606 1.00 71.94 422 TYR A N 1
ATOM 3172 C CA . TYR A 1 422 ? 21.057 3.719 -10.090 1.00 71.94 422 TYR A CA 1
ATOM 3173 C C . TYR A 1 422 ? 21.720 3.824 -8.711 1.00 71.94 422 TYR A C 1
ATOM 3175 O O . TYR A 1 422 ? 21.230 3.262 -7.734 1.00 71.94 422 TYR A O 1
ATOM 3183 N N . THR A 1 423 ? 22.823 4.568 -8.619 1.00 69.00 423 THR A N 1
ATOM 3184 C CA . THR A 1 423 ? 23.581 4.783 -7.368 1.00 69.00 423 THR A CA 1
ATOM 3185 C C . THR A 1 423 ? 23.527 6.231 -6.861 1.00 69.00 423 THR A C 1
ATOM 3187 O O . THR A 1 423 ? 23.898 6.489 -5.713 1.00 69.00 423 THR A O 1
ATOM 3190 N N . SER A 1 424 ? 23.002 7.157 -7.676 1.00 64.81 424 SER A N 1
ATOM 3191 C CA . SER A 1 424 ? 22.852 8.594 -7.393 1.00 64.81 424 SER A CA 1
ATOM 3192 C C . SER A 1 424 ? 21.984 8.887 -6.139 1.00 64.81 424 SER A C 1
ATOM 3194 O O . SER A 1 424 ? 21.254 8.011 -5.659 1.00 64.81 424 SER A O 1
ATOM 3196 N N . PRO A 1 425 ? 22.099 10.080 -5.519 1.00 67.69 425 PRO A N 1
ATOM 3197 C CA . PRO A 1 425 ? 21.934 10.246 -4.065 1.00 67.69 425 PRO A CA 1
ATOM 3198 C C . PRO A 1 425 ? 20.481 10.432 -3.588 1.00 67.69 425 PRO A C 1
ATOM 3200 O O . PRO A 1 425 ? 19.732 11.146 -4.236 1.00 67.69 425 PRO A O 1
ATOM 3203 N N . VAL A 1 426 ? 20.116 9.919 -2.399 1.00 67.25 426 VAL A N 1
ATOM 3204 C CA . VAL A 1 426 ? 18.817 10.153 -1.707 1.00 67.25 426 VAL A CA 1
ATOM 3205 C C . VAL A 1 426 ? 19.035 10.663 -0.273 1.00 67.25 426 VAL A C 1
ATOM 3207 O O . VAL A 1 426 ? 18.506 10.163 0.699 1.00 67.25 426 VAL A O 1
ATOM 3210 N N . VAL A 1 427 ? 19.893 11.647 -0.090 1.00 82.50 427 VAL A N 1
ATOM 3211 C CA . VAL A 1 427 ? 19.805 12.666 0.961 1.00 82.50 427 VAL A CA 1
ATOM 3212 C C . VAL A 1 427 ? 20.515 13.844 0.319 1.00 82.50 427 VAL A C 1
ATOM 3214 O O . VAL A 1 427 ? 21.605 13.660 -0.230 1.00 82.50 427 VAL A O 1
ATOM 3217 N N . SER A 1 428 ? 19.893 15.022 0.309 1.00 84.94 428 SER A N 1
ATOM 3218 C CA . SER A 1 428 ? 20.413 16.191 -0.420 1.00 84.94 428 SER A CA 1
ATOM 3219 C C . SER A 1 428 ? 20.585 15.948 -1.932 1.00 84.94 428 SER A C 1
ATOM 3221 O O . SER A 1 428 ? 21.428 16.571 -2.572 1.00 84.94 428 SER A O 1
ATOM 3223 N N . GLY A 1 429 ? 19.800 15.018 -2.488 1.00 86.81 429 GLY A N 1
ATOM 3224 C CA . GLY A 1 429 ? 19.864 14.561 -3.876 1.00 86.81 429 GLY A CA 1
ATOM 3225 C C . GLY A 1 429 ? 18.513 14.595 -4.591 1.00 86.81 429 GLY A C 1
ATOM 3226 O O . GLY A 1 429 ? 17.711 15.497 -4.352 1.00 86.81 429 GLY A O 1
ATOM 3227 N N . THR A 1 430 ? 18.262 13.601 -5.444 1.00 84.31 430 THR A N 1
ATOM 3228 C CA . THR A 1 430 ? 17.004 13.396 -6.184 1.00 84.31 430 THR A CA 1
ATOM 3229 C C . THR A 1 430 ? 16.467 11.985 -5.942 1.00 84.31 430 THR A C 1
ATOM 3231 O O . THR A 1 430 ? 17.182 11.106 -5.467 1.00 84.31 430 THR A O 1
ATOM 3234 N N . ASN A 1 431 ? 15.194 11.740 -6.254 1.00 85.12 431 ASN A N 1
ATOM 3235 C CA . ASN A 1 431 ? 14.646 10.389 -6.156 1.00 85.12 431 ASN A CA 1
ATOM 3236 C C . ASN A 1 431 ? 15.348 9.433 -7.136 1.00 85.12 431 ASN A C 1
ATOM 3238 O O . ASN A 1 431 ? 15.716 9.809 -8.252 1.00 85.12 431 ASN A O 1
ATOM 3242 N N . ARG A 1 432 ? 15.506 8.174 -6.719 1.00 86.12 432 ARG A N 1
ATOM 3243 C CA . ARG A 1 432 ? 16.024 7.093 -7.567 1.00 86.12 432 ARG A CA 1
ATOM 3244 C C . ARG A 1 432 ? 14.906 6.475 -8.395 1.00 86.12 432 ARG A C 1
ATOM 3246 O O . ARG A 1 432 ? 13.769 6.3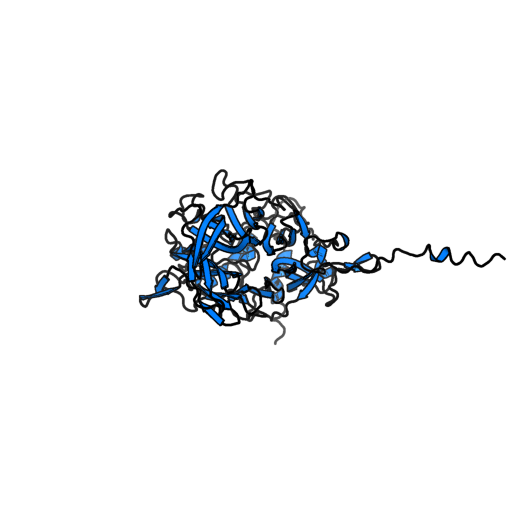62 -7.934 1.00 86.12 432 ARG A O 1
ATOM 3253 N N . LEU A 1 433 ? 15.258 6.011 -9.593 1.00 88.00 433 LEU A N 1
ATOM 3254 C CA . LEU A 1 433 ? 14.370 5.181 -10.402 1.00 88.00 433 LEU A CA 1
ATOM 3255 C C . LEU A 1 433 ? 14.020 3.892 -9.651 1.00 88.00 433 LEU A C 1
ATOM 3257 O O . LEU A 1 433 ? 14.893 3.296 -9.022 1.00 88.00 433 LEU A O 1
ATOM 3261 N N . GLN A 1 434 ? 12.771 3.449 -9.773 1.00 92.25 434 GLN A N 1
ATOM 3262 C CA . GLN A 1 434 ? 12.282 2.214 -9.167 1.00 92.25 434 GLN A CA 1
ATOM 3263 C C . GLN A 1 434 ? 12.105 1.104 -10.219 1.00 92.25 434 GLN A C 1
ATOM 3265 O O . GLN A 1 434 ? 11.837 1.377 -11.394 1.00 92.25 434 GLN A O 1
ATOM 3270 N N . GLU A 1 435 ? 12.252 -0.146 -9.789 1.00 95.31 435 GLU A N 1
ATOM 3271 C CA . GLU A 1 435 ? 11.918 -1.364 -10.530 1.00 95.31 435 GLU A CA 1
ATOM 3272 C C . GLU A 1 435 ? 11.035 -2.263 -9.664 1.00 95.31 435 GLU A C 1
ATOM 3274 O O . GLU A 1 435 ? 11.323 -2.476 -8.482 1.00 95.31 435 GLU A O 1
ATOM 3279 N N . ALA A 1 436 ? 10.000 -2.845 -10.265 1.00 97.88 436 ALA A N 1
ATOM 3280 C CA . ALA A 1 436 ? 9.179 -3.833 -9.584 1.00 97.88 436 ALA A CA 1
ATOM 3281 C C . ALA A 1 436 ? 9.906 -5.184 -9.458 1.00 97.88 436 ALA A C 1
ATOM 3283 O O . ALA A 1 436 ? 10.643 -5.606 -10.360 1.00 97.88 436 ALA A O 1
ATOM 3284 N N . PHE A 1 437 ? 9.673 -5.884 -8.351 1.00 98.31 437 PHE A N 1
ATOM 3285 C CA . PHE A 1 437 ? 10.239 -7.206 -8.090 1.00 98.31 437 PHE A CA 1
ATOM 3286 C C . PHE A 1 437 ? 9.156 -8.243 -7.799 1.00 98.31 437 PHE A C 1
ATOM 3288 O O . PHE A 1 437 ? 8.022 -7.925 -7.437 1.00 98.31 437 PHE A O 1
ATOM 3295 N N . LEU A 1 438 ? 9.578 -9.498 -7.904 1.00 98.69 438 LEU A N 1
ATOM 3296 C CA . LEU A 1 438 ? 8.874 -10.680 -7.447 1.00 98.69 438 LEU A CA 1
ATOM 3297 C C . LEU A 1 438 ? 9.816 -11.493 -6.556 1.00 98.69 438 LEU A C 1
ATOM 3299 O O . LEU A 1 438 ? 10.976 -11.708 -6.911 1.00 98.69 438 LEU A O 1
ATOM 3303 N N . TYR A 1 439 ? 9.344 -11.927 -5.396 1.00 98.69 439 TYR A N 1
ATOM 3304 C CA . TYR A 1 439 ? 10.155 -12.619 -4.397 1.00 98.69 439 TYR A CA 1
ATOM 3305 C C . TYR A 1 439 ? 9.373 -13.770 -3.772 1.00 98.69 439 TYR A C 1
ATOM 3307 O O . TYR A 1 439 ? 8.214 -13.599 -3.424 1.00 98.69 439 TYR A O 1
ATOM 3315 N N . ASN A 1 440 ? 9.983 -14.937 -3.594 1.00 98.56 440 ASN A N 1
ATOM 3316 C CA . ASN A 1 440 ? 9.358 -16.049 -2.885 1.00 98.56 440 ASN A CA 1
ATOM 3317 C C . ASN A 1 440 ? 9.800 -16.050 -1.411 1.00 98.56 440 ASN A C 1
ATOM 3319 O O . ASN A 1 440 ? 10.971 -16.282 -1.104 1.00 98.56 440 ASN A O 1
ATOM 3323 N N . ALA A 1 441 ? 8.855 -15.841 -0.492 1.00 98.25 441 ALA A N 1
ATOM 3324 C CA . ALA A 1 441 ? 9.103 -15.803 0.950 1.00 98.25 441 ALA A CA 1
ATOM 3325 C C . ALA A 1 441 ? 9.541 -17.140 1.560 1.00 98.25 441 ALA A C 1
ATOM 3327 O O . ALA A 1 441 ? 10.240 -17.144 2.574 1.00 98.25 441 ALA A O 1
ATOM 3328 N N . ALA A 1 442 ? 9.179 -18.261 0.939 1.00 96.88 442 ALA A N 1
ATOM 3329 C CA . ALA A 1 442 ? 9.569 -19.590 1.383 1.00 96.88 442 ALA A CA 1
ATOM 3330 C C . ALA A 1 442 ? 10.966 -19.998 0.891 1.00 96.88 442 ALA A C 1
ATOM 3332 O O . ALA A 1 442 ? 11.735 -20.562 1.669 1.00 96.88 442 ALA A O 1
ATOM 3333 N N . SER A 1 443 ? 11.309 -19.718 -0.372 1.00 97.19 443 SER A N 1
ATOM 3334 C CA . SER A 1 443 ? 12.587 -20.146 -0.968 1.00 97.19 443 SER A CA 1
ATOM 3335 C C . SER A 1 443 ? 13.694 -19.088 -0.940 1.00 97.19 443 SER A C 1
ATOM 3337 O O . SER A 1 443 ? 14.863 -19.430 -1.107 1.00 97.19 443 SER A O 1
ATOM 3339 N N . GLY A 1 444 ? 13.351 -17.807 -0.776 1.00 97.06 444 GLY A N 1
ATOM 3340 C CA . GLY A 1 444 ? 14.291 -16.689 -0.897 1.00 97.06 444 GLY A CA 1
ATOM 3341 C C . GLY A 1 444 ? 14.656 -16.316 -2.338 1.00 97.06 444 GLY A C 1
ATOM 3342 O O . GLY A 1 444 ? 15.525 -15.472 -2.556 1.00 97.06 444 GLY A O 1
ATOM 3343 N N . SER A 1 445 ? 14.027 -16.941 -3.337 1.00 97.38 445 SER A N 1
ATOM 3344 C CA . SER A 1 445 ? 14.267 -16.633 -4.750 1.00 97.38 445 SER A CA 1
ATOM 3345 C C . SER A 1 445 ? 13.687 -15.268 -5.125 1.00 97.38 445 SER A C 1
ATOM 3347 O O . SER A 1 445 ? 12.594 -14.917 -4.686 1.00 97.38 445 SER A O 1
ATOM 3349 N N . ALA A 1 446 ? 14.406 -14.509 -5.952 1.00 97.31 446 ALA A N 1
ATOM 3350 C CA . ALA A 1 446 ? 14.035 -13.152 -6.334 1.00 97.31 446 ALA A CA 1
ATOM 3351 C C . ALA A 1 446 ? 14.231 -12.913 -7.831 1.00 97.31 446 ALA A C 1
ATOM 3353 O O . ALA A 1 446 ? 15.227 -13.350 -8.410 1.00 97.31 446 ALA A O 1
ATOM 3354 N N . TRP A 1 447 ? 13.321 -12.147 -8.424 1.00 97.38 447 TRP A N 1
ATOM 3355 C CA . TRP A 1 447 ? 13.352 -11.747 -9.824 1.00 97.38 447 TRP A CA 1
ATOM 3356 C C . TRP A 1 447 ? 12.938 -10.285 -9.959 1.00 97.38 447 TRP A C 1
ATOM 3358 O O . TRP A 1 447 ? 12.115 -9.779 -9.195 1.00 97.38 447 TRP A O 1
ATOM 3368 N N . TYR A 1 448 ? 13.477 -9.604 -10.961 1.00 97.12 448 TYR A N 1
ATOM 3369 C CA . TYR A 1 448 ? 12.932 -8.325 -11.398 1.00 97.12 448 TYR A CA 1
ATOM 3370 C C . TYR A 1 448 ? 11.823 -8.587 -12.409 1.00 97.12 448 TYR A C 1
ATOM 3372 O O . TYR A 1 448 ? 12.025 -9.362 -13.343 1.00 97.12 448 TYR A O 1
ATOM 3380 N N . LEU A 1 449 ? 10.679 -7.914 -12.275 1.00 97.75 449 LEU A N 1
ATOM 3381 C CA . LEU A 1 449 ? 9.565 -8.123 -13.206 1.00 97.75 449 LEU A CA 1
ATOM 3382 C C . LEU A 1 449 ? 9.932 -7.734 -14.644 1.00 97.75 449 LEU A C 1
ATOM 3384 O O . LEU A 1 449 ? 9.495 -8.394 -15.582 1.00 97.75 449 LEU A O 1
ATOM 3388 N N . ASN A 1 450 ? 10.807 -6.738 -14.821 1.00 95.88 450 ASN A N 1
ATOM 3389 C CA . ASN A 1 450 ? 11.314 -6.345 -16.139 1.00 95.88 450 ASN A CA 1
ATOM 3390 C C . ASN A 1 450 ? 12.053 -7.479 -16.871 1.00 95.88 450 ASN A C 1
ATOM 3392 O O . ASN A 1 450 ? 12.015 -7.518 -18.097 1.00 95.88 450 ASN A O 1
ATOM 3396 N N . ASP A 1 451 ? 12.672 -8.420 -16.148 1.00 96.12 451 ASP A N 1
ATOM 3397 C CA . ASP A 1 451 ? 13.381 -9.556 -16.757 1.00 96.12 451 ASP A CA 1
ATOM 3398 C C . ASP A 1 451 ? 12.433 -10.704 -17.157 1.00 96.12 451 ASP A C 1
ATOM 3400 O O . ASP A 1 451 ? 12.850 -11.660 -17.809 1.00 96.12 451 ASP A O 1
ATOM 3404 N N . LEU A 1 452 ? 11.166 -10.635 -16.739 1.00 96.88 452 LEU A N 1
ATOM 3405 C CA . LEU A 1 452 ? 10.160 -11.687 -16.918 1.00 96.88 452 LEU A CA 1
ATOM 3406 C C . LEU A 1 452 ? 9.136 -11.366 -18.017 1.00 96.88 452 LEU A C 1
ATOM 3408 O O . LEU A 1 452 ? 8.270 -12.190 -18.310 1.00 96.88 452 LEU A O 1
ATOM 3412 N N . ILE A 1 453 ? 9.238 -10.182 -18.625 1.00 95.06 453 ILE A N 1
ATOM 3413 C CA . ILE A 1 453 ? 8.349 -9.700 -19.698 1.00 95.06 453 ILE A CA 1
ATOM 3414 C C . ILE A 1 453 ? 8.993 -9.775 -21.088 1.00 95.06 453 ILE A C 1
ATOM 3416 O O . ILE A 1 453 ? 8.355 -9.437 -22.082 1.00 95.06 453 ILE A O 1
ATOM 3420 N N . CYS A 1 454 ? 10.249 -10.222 -21.171 1.00 93.06 454 CYS A N 1
ATOM 3421 C CA . CYS A 1 454 ? 10.964 -10.410 -22.429 1.00 93.06 454 CYS A CA 1
ATOM 3422 C C . CYS A 1 454 ? 11.106 -11.897 -22.766 1.00 93.06 454 CYS A C 1
ATOM 3424 O O . CYS A 1 454 ? 11.377 -12.726 -21.900 1.00 93.06 454 CYS A O 1
ATOM 3426 N N . GLY A 1 455 ? 10.963 -12.212 -24.048 1.00 91.62 455 GLY A N 1
ATOM 3427 C CA . GLY A 1 455 ? 11.235 -13.521 -24.625 1.00 91.62 455 GLY A CA 1
ATOM 3428 C C . GLY A 1 455 ? 12.522 -13.546 -25.454 1.00 91.62 455 GLY A C 1
ATOM 3429 O O . GLY A 1 455 ? 13.315 -12.595 -25.465 1.00 91.62 455 GLY A O 1
ATOM 3430 N N . LYS A 1 456 ? 12.710 -14.635 -26.201 1.00 90.25 456 LYS A N 1
ATOM 3431 C CA . LYS A 1 456 ? 13.749 -14.773 -27.233 1.00 90.25 456 LYS A CA 1
ATOM 3432 C C . LYS A 1 456 ? 13.112 -15.132 -28.571 1.00 90.25 456 LYS A C 1
ATOM 3434 O O . LYS A 1 456 ? 12.198 -15.947 -28.612 1.00 90.25 456 LYS A O 1
ATOM 3439 N N . SER A 1 457 ? 13.592 -14.538 -29.659 1.00 85.75 457 SER A N 1
ATOM 3440 C CA . SER A 1 457 ? 13.216 -14.937 -31.022 1.00 85.75 457 SER A CA 1
ATOM 3441 C C . SER A 1 457 ? 13.776 -16.320 -31.384 1.00 85.75 457 SER A C 1
ATOM 3443 O O . SER A 1 457 ? 14.635 -16.847 -30.676 1.00 85.75 457 SER A O 1
ATOM 3445 N N . ASP A 1 458 ? 13.377 -16.861 -32.541 1.00 82.88 458 ASP A N 1
ATOM 3446 C CA . ASP A 1 458 ? 13.946 -18.104 -33.097 1.00 82.88 458 ASP A CA 1
ATOM 3447 C C . ASP A 1 458 ? 15.468 -18.017 -33.350 1.00 82.88 458 ASP A C 1
ATOM 3449 O O . ASP A 1 458 ? 16.178 -19.019 -33.394 1.00 82.88 458 ASP A O 1
ATOM 3453 N N . SER A 1 459 ? 15.993 -16.795 -33.507 1.00 83.38 459 SER A N 1
ATOM 3454 C CA . SER A 1 459 ? 17.431 -16.512 -33.618 1.00 83.38 459 SER A CA 1
ATOM 3455 C C . SER A 1 459 ? 18.129 -16.350 -32.260 1.00 83.38 459 SER A C 1
ATOM 3457 O O . SER A 1 459 ? 19.299 -15.970 -32.214 1.00 83.38 459 SER A O 1
ATOM 3459 N N . GLY A 1 460 ? 17.415 -16.565 -31.150 1.00 83.12 460 GLY A N 1
ATOM 3460 C CA . GLY A 1 460 ? 17.905 -16.379 -29.783 1.00 83.12 460 GLY A CA 1
ATOM 3461 C C . GLY A 1 460 ? 18.052 -14.916 -29.347 1.00 83.12 460 GLY A C 1
ATOM 3462 O O . GLY A 1 460 ? 18.583 -14.649 -28.268 1.00 83.12 460 GLY A O 1
ATOM 3463 N N . SER A 1 461 ? 17.606 -13.954 -30.161 1.00 86.56 461 SER A N 1
ATOM 3464 C CA . SER A 1 461 ? 17.722 -12.522 -29.869 1.00 86.56 461 SER A CA 1
ATOM 3465 C C . SER A 1 461 ? 16.664 -12.085 -28.854 1.00 86.56 461 SER A C 1
ATOM 3467 O O . SER A 1 461 ? 15.527 -12.550 -28.906 1.00 86.56 461 SER A O 1
ATOM 3469 N N . LYS A 1 462 ? 17.026 -11.180 -27.934 1.00 89.25 462 LYS A N 1
ATOM 3470 C CA . LYS A 1 462 ? 16.093 -10.616 -26.945 1.00 89.25 462 LYS A CA 1
ATOM 3471 C C . LYS A 1 462 ? 14.902 -9.974 -27.664 1.00 89.25 462 LYS A C 1
ATOM 3473 O O . LYS A 1 462 ? 15.106 -9.112 -28.515 1.00 89.25 462 LYS A O 1
ATOM 3478 N N . ASN A 1 463 ? 13.685 -10.356 -27.287 1.00 88.56 463 ASN A N 1
ATOM 3479 C CA . ASN A 1 463 ? 12.459 -9.727 -27.764 1.00 88.56 463 ASN A CA 1
ATOM 3480 C C . ASN A 1 463 ? 11.628 -9.234 -26.575 1.00 88.56 463 ASN A C 1
ATOM 3482 O O . ASN A 1 463 ? 11.051 -10.034 -25.844 1.00 88.56 463 ASN A O 1
ATOM 3486 N N . CYS A 1 464 ? 11.592 -7.916 -26.386 1.00 90.25 464 CYS A N 1
ATOM 3487 C CA . CYS A 1 464 ? 10.854 -7.261 -25.302 1.00 90.25 464 CYS A CA 1
ATOM 3488 C C . CYS A 1 464 ? 9.616 -6.498 -25.786 1.00 90.25 464 CYS A C 1
ATOM 3490 O O . CYS A 1 464 ? 8.946 -5.858 -24.977 1.00 90.25 464 CYS A O 1
ATOM 3492 N N . ALA A 1 465 ? 9.326 -6.518 -27.089 1.00 87.75 465 ALA A N 1
ATOM 3493 C CA . ALA A 1 465 ? 8.079 -5.959 -27.583 1.00 87.75 465 ALA A CA 1
ATOM 3494 C C . ALA A 1 465 ? 6.939 -6.888 -27.153 1.00 87.75 465 ALA A C 1
ATOM 3496 O O . ALA A 1 465 ? 6.953 -8.083 -27.463 1.00 87.75 465 ALA A O 1
ATOM 3497 N N . VAL A 1 466 ? 5.950 -6.348 -26.442 1.00 79.94 466 VAL A N 1
ATOM 3498 C CA . VAL A 1 466 ? 4.764 -7.118 -26.058 1.00 79.94 466 VAL A CA 1
ATOM 3499 C C . VAL A 1 466 ? 4.018 -7.499 -27.328 1.00 79.94 466 VAL A C 1
ATOM 3501 O O . VAL A 1 466 ? 3.583 -6.631 -28.082 1.00 79.94 466 VAL A O 1
ATOM 3504 N N . GLN A 1 467 ? 3.888 -8.803 -27.576 1.00 70.94 467 GLN A N 1
ATOM 3505 C CA . GLN A 1 467 ? 3.464 -9.340 -28.875 1.00 70.94 467 GLN A CA 1
ATOM 3506 C C . GLN A 1 467 ? 2.097 -8.814 -29.344 1.00 70.94 467 GLN A C 1
ATOM 3508 O O . GLN A 1 467 ? 1.897 -8.620 -30.539 1.00 70.94 467 GLN A O 1
ATOM 3513 N N . SER A 1 468 ? 1.169 -8.546 -28.420 1.00 71.81 468 SER A N 1
ATOM 3514 C CA . SER A 1 468 ? -0.180 -8.061 -28.737 1.00 71.81 468 SER A CA 1
ATOM 3515 C C . SER A 1 468 ? -0.232 -6.589 -29.165 1.00 71.81 468 SER A C 1
ATOM 3517 O O . SER A 1 468 ? -1.122 -6.218 -29.927 1.00 71.81 468 SER A O 1
ATOM 3519 N N . SER A 1 469 ? 0.698 -5.748 -28.698 1.00 80.00 469 SER A N 1
ATOM 3520 C CA . SER A 1 469 ? 0.664 -4.289 -28.903 1.00 80.00 469 SER A CA 1
ATOM 3521 C C . SER A 1 469 ? 1.867 -3.734 -29.673 1.00 80.00 469 SER A C 1
ATOM 3523 O O . SER A 1 469 ? 1.813 -2.610 -30.177 1.00 80.00 469 SER A O 1
ATOM 3525 N N . GLY A 1 470 ? 2.967 -4.487 -29.748 1.00 86.94 470 GLY A N 1
ATOM 3526 C CA . GLY A 1 470 ? 4.257 -4.026 -30.262 1.00 86.94 470 GLY A CA 1
ATOM 3527 C C . GLY A 1 470 ? 4.944 -2.972 -29.382 1.00 86.94 470 GLY A C 1
ATOM 3528 O O . GLY A 1 470 ? 5.911 -2.357 -29.826 1.00 86.94 470 GLY A O 1
ATOM 3529 N N . LYS A 1 471 ? 4.444 -2.727 -28.162 1.00 94.06 471 LYS A N 1
ATOM 3530 C CA . LYS A 1 471 ? 4.955 -1.703 -27.237 1.00 94.06 471 LYS A CA 1
ATOM 3531 C C . LYS A 1 471 ? 6.006 -2.264 -26.282 1.00 94.06 471 LYS A C 1
ATOM 3533 O O . LYS A 1 471 ? 6.118 -3.474 -26.090 1.00 94.06 471 LYS A O 1
ATOM 3538 N N . TYR A 1 472 ? 6.749 -1.355 -25.661 1.00 94.75 472 TYR A N 1
ATOM 3539 C CA . TYR A 1 472 ? 7.811 -1.647 -24.700 1.00 94.75 472 TYR A CA 1
ATOM 3540 C C . TYR A 1 472 ? 7.448 -1.080 -23.329 1.00 94.75 472 TYR A C 1
ATOM 3542 O O . TYR A 1 472 ? 6.826 -0.023 -23.253 1.00 94.75 472 TYR A O 1
ATOM 3550 N N . TYR A 1 473 ? 7.847 -1.751 -22.247 1.00 94.88 473 TYR A N 1
ATOM 3551 C CA . TYR A 1 473 ? 7.424 -1.387 -20.893 1.00 94.88 473 TYR A CA 1
ATOM 3552 C C . TYR A 1 473 ? 8.594 -1.373 -19.909 1.00 94.88 473 TYR A C 1
ATOM 3554 O O . TYR A 1 473 ? 9.489 -2.214 -19.981 1.00 94.88 473 TYR A O 1
ATOM 3562 N N . HIS A 1 474 ? 8.542 -0.435 -18.961 1.00 95.19 474 HIS A N 1
ATOM 3563 C CA . HIS A 1 474 ? 9.339 -0.439 -17.730 1.00 95.19 474 HIS A CA 1
ATOM 3564 C C . HIS A 1 474 ? 8.403 -0.575 -16.526 1.00 95.19 474 HIS A C 1
ATOM 3566 O O . HIS A 1 474 ? 7.698 0.375 -16.169 1.00 95.19 474 HIS A O 1
ATOM 3572 N N . ILE A 1 475 ? 8.381 -1.755 -15.907 1.00 97.25 475 ILE A N 1
ATOM 3573 C CA . ILE A 1 475 ? 7.533 -2.071 -14.754 1.00 97.25 475 ILE A CA 1
ATOM 3574 C C . ILE A 1 475 ? 8.161 -1.461 -13.501 1.00 97.25 475 ILE A C 1
ATOM 3576 O O . ILE A 1 475 ? 9.276 -1.817 -13.105 1.00 97.25 475 ILE A O 1
ATOM 3580 N N . THR A 1 476 ? 7.449 -0.518 -12.886 1.00 95.19 476 THR A N 1
ATOM 3581 C CA . THR A 1 476 ? 8.004 0.339 -11.824 1.00 95.19 476 THR A CA 1
ATOM 3582 C C . THR A 1 476 ? 7.486 -0.041 -10.447 1.00 95.19 476 THR A C 1
ATOM 3584 O O . THR A 1 476 ? 8.278 -0.178 -9.519 1.00 95.19 476 THR A O 1
ATOM 3587 N N . TYR A 1 477 ? 6.173 -0.239 -10.320 1.00 97.25 477 TYR A N 1
ATOM 3588 C CA . TYR A 1 477 ? 5.514 -0.521 -9.045 1.00 97.25 477 TYR A CA 1
ATOM 3589 C C . TYR A 1 477 ? 4.589 -1.719 -9.211 1.00 97.25 477 TYR A C 1
ATOM 3591 O O . TYR A 1 477 ? 3.699 -1.663 -10.048 1.00 97.25 477 TYR A O 1
ATOM 3599 N N . ALA A 1 478 ? 4.783 -2.785 -8.438 1.00 98.25 478 ALA A N 1
ATOM 3600 C CA . ALA A 1 478 ? 3.819 -3.878 -8.336 1.00 98.25 478 ALA A CA 1
ATOM 3601 C C . ALA A 1 478 ? 3.132 -3.802 -6.970 1.00 98.25 478 ALA A C 1
ATOM 3603 O O . ALA A 1 478 ? 3.818 -3.803 -5.948 1.00 98.25 478 ALA A O 1
ATOM 3604 N N . ASN A 1 479 ? 1.802 -3.703 -6.968 1.00 94.94 479 ASN A N 1
ATOM 3605 C CA . ASN A 1 479 ? 1.010 -3.391 -5.771 1.00 94.94 479 ASN A CA 1
ATOM 3606 C C . ASN A 1 479 ? 0.039 -4.499 -5.358 1.00 94.94 479 ASN A C 1
ATOM 3608 O O . ASN A 1 479 ? -0.444 -4.491 -4.234 1.00 94.94 479 ASN A O 1
ATOM 3612 N N . GLY A 1 480 ? -0.230 -5.466 -6.235 1.00 96.44 480 GLY A N 1
ATOM 3613 C CA . GLY A 1 480 ? -1.134 -6.572 -5.938 1.00 96.44 480 GLY A CA 1
ATOM 3614 C C . GLY A 1 480 ? -0.694 -7.853 -6.624 1.00 96.44 480 GLY A C 1
ATOM 3615 O O . GLY A 1 480 ? -0.148 -7.815 -7.726 1.00 96.44 480 GLY A O 1
ATOM 3616 N N . ILE A 1 481 ? -0.941 -8.982 -5.969 1.00 98.19 481 ILE A N 1
ATOM 3617 C CA . ILE A 1 481 ? -0.765 -10.317 -6.533 1.00 98.19 481 ILE A CA 1
ATOM 3618 C C . ILE A 1 481 ? -1.976 -11.167 -6.153 1.00 98.19 481 ILE A C 1
ATOM 3620 O O . ILE A 1 481 ? -2.357 -11.243 -4.988 1.00 98.19 481 ILE A O 1
ATOM 3624 N N . SER A 1 482 ? -2.596 -11.760 -7.161 1.00 97.56 482 SER A N 1
ATOM 3625 C CA . SER A 1 482 ? -3.769 -12.623 -7.020 1.00 97.56 482 SER A CA 1
ATOM 3626 C C . SER A 1 482 ? -3.371 -14.056 -6.642 1.00 97.56 482 SER A C 1
ATOM 3628 O O . SER A 1 482 ? -2.181 -14.399 -6.571 1.00 97.56 482 SER A O 1
ATOM 3630 N N . ALA A 1 483 ? -4.369 -14.907 -6.393 1.00 96.06 483 ALA A N 1
ATOM 3631 C CA . ALA A 1 483 ? -4.146 -16.299 -6.016 1.00 96.06 483 ALA A CA 1
ATOM 3632 C C . ALA A 1 483 ? -3.369 -17.071 -7.094 1.00 96.06 483 ALA A C 1
ATOM 3634 O O . ALA A 1 483 ? -2.405 -17.749 -6.755 1.00 96.06 483 ALA A O 1
ATOM 3635 N N . ASP A 1 484 ? -3.705 -16.881 -8.375 1.00 96.50 484 ASP A N 1
ATOM 3636 C CA . ASP A 1 484 ? -3.055 -17.574 -9.497 1.00 96.50 484 ASP A CA 1
ATOM 3637 C C . ASP A 1 484 ? -1.650 -17.033 -9.832 1.00 96.50 484 ASP A C 1
ATOM 3639 O O . ASP A 1 484 ? -0.930 -17.608 -10.651 1.00 96.50 484 ASP A O 1
ATOM 3643 N N . GLY A 1 485 ? -1.239 -15.938 -9.185 1.00 97.75 485 GLY A N 1
ATOM 3644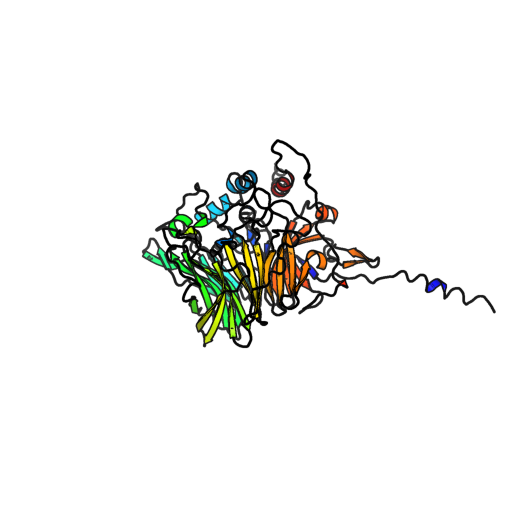 C CA . GLY A 1 485 ? 0.033 -15.265 -9.424 1.00 97.75 485 GLY A CA 1
ATOM 3645 C C . GLY A 1 485 ? -0.017 -14.139 -10.462 1.00 97.75 485 GLY A C 1
ATOM 3646 O O . GLY A 1 485 ? 1.039 -13.599 -10.795 1.00 97.75 485 GLY A O 1
ATOM 3647 N N . SER A 1 486 ? -1.197 -13.742 -10.952 1.00 98.12 486 SER A N 1
ATOM 3648 C CA . SER A 1 486 ? -1.365 -12.521 -11.749 1.00 98.12 486 SER A CA 1
ATOM 3649 C C . SER A 1 486 ? -1.080 -11.282 -10.906 1.00 98.12 486 SER A C 1
ATOM 3651 O O . SER A 1 486 ? -1.503 -11.206 -9.749 1.00 98.12 486 SER A O 1
ATOM 3653 N N . ILE A 1 487 ? -0.383 -10.306 -11.487 1.00 98.56 487 ILE A N 1
ATOM 3654 C CA . ILE A 1 487 ? 0.134 -9.126 -10.779 1.00 98.56 487 ILE A CA 1
ATOM 3655 C C . ILE A 1 487 ? -0.519 -7.850 -11.317 1.00 98.56 487 ILE A C 1
ATOM 3657 O O . ILE A 1 487 ? -0.547 -7.635 -12.529 1.00 98.56 487 ILE A O 1
ATOM 3661 N N . ALA A 1 488 ? -0.978 -6.981 -10.412 1.00 97.06 488 ALA A N 1
ATOM 3662 C CA . ALA A 1 488 ? -1.288 -5.584 -10.715 1.00 97.06 488 ALA A CA 1
ATOM 3663 C C . ALA A 1 488 ? -0.025 -4.732 -10.591 1.00 97.06 488 ALA A C 1
ATOM 3665 O O . ALA A 1 488 ? 0.602 -4.682 -9.523 1.00 97.06 488 ALA A O 1
ATOM 3666 N N . ALA A 1 489 ? 0.330 -4.039 -11.670 1.00 97.50 489 ALA A N 1
ATOM 3667 C CA . ALA A 1 489 ? 1.505 -3.185 -11.695 1.00 97.50 489 ALA A CA 1
ATOM 3668 C C . ALA A 1 489 ? 1.291 -1.892 -12.487 1.00 97.50 489 ALA A C 1
ATOM 3670 O O . ALA A 1 489 ? 0.504 -1.826 -13.425 1.00 97.50 489 ALA A O 1
ATOM 3671 N N . THR A 1 490 ? 2.042 -0.865 -12.114 1.00 96.38 490 THR A N 1
ATOM 3672 C CA . THR A 1 490 ? 2.218 0.366 -12.881 1.00 96.38 490 THR A CA 1
ATOM 3673 C C . THR A 1 490 ? 3.463 0.230 -13.750 1.00 96.38 490 THR A C 1
ATOM 3675 O O . THR A 1 490 ? 4.551 -0.109 -13.258 1.00 96.38 490 THR A O 1
ATOM 3678 N N . ALA A 1 491 ? 3.326 0.569 -15.029 1.00 95.25 491 ALA A N 1
ATOM 3679 C CA . ALA A 1 491 ? 4.419 0.597 -15.987 1.00 95.25 491 ALA A CA 1
ATOM 3680 C C . ALA A 1 491 ? 4.500 1.933 -16.735 1.00 95.25 491 ALA A C 1
ATOM 3682 O O . ALA A 1 491 ? 3.509 2.642 -16.885 1.00 95.25 491 ALA A O 1
ATOM 3683 N N . TYR A 1 492 ? 5.687 2.247 -17.250 1.00 93.69 492 TYR A N 1
ATOM 3684 C CA . TYR A 1 492 ? 5.847 3.246 -18.306 1.00 93.69 492 TYR A CA 1
ATOM 3685 C C . TYR A 1 492 ? 5.871 2.525 -19.646 1.00 93.69 492 TYR A C 1
ATOM 3687 O O . TYR A 1 492 ? 6.763 1.707 -19.885 1.00 93.69 492 TYR A O 1
ATOM 3695 N N . ARG A 1 493 ? 4.894 2.820 -20.498 1.00 94.19 493 ARG A N 1
ATOM 3696 C CA . ARG A 1 493 ? 4.776 2.307 -21.862 1.00 94.19 493 ARG A CA 1
ATOM 3697 C C . ARG A 1 493 ? 5.499 3.224 -22.842 1.00 94.19 493 ARG A C 1
ATOM 3699 O O . ARG A 1 493 ? 5.339 4.441 -22.782 1.00 94.19 493 ARG A O 1
ATOM 3706 N N . TYR A 1 494 ? 6.210 2.626 -23.787 1.00 93.50 494 TYR A N 1
ATOM 3707 C CA . TYR A 1 494 ? 6.961 3.293 -24.844 1.00 93.50 494 TYR A CA 1
ATOM 3708 C C . TYR A 1 494 ? 6.600 2.713 -26.211 1.00 93.50 494 TYR A C 1
ATOM 3710 O O . TYR A 1 494 ? 6.346 1.512 -26.353 1.00 93.50 494 TYR A O 1
ATOM 3718 N N . ASP A 1 495 ? 6.620 3.565 -27.234 1.00 93.00 495 ASP A N 1
ATOM 3719 C CA . ASP A 1 495 ? 6.297 3.167 -28.605 1.00 93.00 495 ASP A CA 1
ATOM 3720 C C . ASP A 1 495 ? 7.390 2.320 -29.262 1.00 93.00 495 ASP A C 1
ATOM 3722 O O . ASP A 1 495 ? 7.104 1.566 -30.190 1.00 93.00 495 ASP A O 1
ATOM 3726 N N . ASN A 1 496 ? 8.635 2.445 -28.802 1.00 91.38 496 ASN A N 1
ATOM 3727 C CA . ASN A 1 496 ? 9.786 1.737 -29.348 1.00 91.38 496 ASN A CA 1
ATOM 3728 C C . ASN A 1 496 ? 10.902 1.576 -28.296 1.00 91.38 496 ASN A C 1
ATOM 3730 O O . ASN A 1 496 ? 10.924 2.255 -27.268 1.00 91.38 496 ASN A O 1
ATOM 3734 N N . GLU A 1 497 ? 11.863 0.692 -28.576 1.00 89.75 497 GLU A N 1
ATOM 3735 C CA . GLU A 1 497 ? 12.979 0.395 -27.665 1.00 89.75 497 GLU A CA 1
ATOM 3736 C C . GLU A 1 497 ? 13.919 1.594 -27.453 1.00 89.75 497 GLU A C 1
ATOM 3738 O O . GLU A 1 497 ? 14.523 1.734 -26.391 1.00 89.75 497 GLU A O 1
ATOM 3743 N N . THR A 1 498 ? 14.041 2.489 -28.440 1.00 90.44 498 THR A N 1
ATOM 3744 C CA . THR A 1 498 ? 14.884 3.689 -28.303 1.00 90.44 498 THR A CA 1
ATOM 3745 C C . THR A 1 498 ? 14.319 4.632 -27.249 1.00 90.44 498 THR A C 1
ATOM 3747 O O . THR A 1 498 ? 15.074 5.116 -26.407 1.00 90.44 498 THR A O 1
ATOM 3750 N N . ASP A 1 499 ? 13.008 4.854 -27.267 1.00 90.25 499 ASP A N 1
ATOM 3751 C CA . ASP A 1 499 ? 12.305 5.676 -26.286 1.00 90.25 499 ASP A CA 1
ATOM 3752 C C . ASP A 1 499 ? 12.375 5.062 -24.886 1.00 90.25 499 ASP A C 1
ATOM 3754 O O . ASP A 1 499 ? 12.684 5.780 -23.937 1.00 90.25 499 ASP A O 1
ATOM 3758 N N . LEU A 1 500 ? 12.228 3.735 -24.759 1.00 89.62 500 LEU A N 1
ATOM 3759 C CA . LEU A 1 500 ? 12.455 3.019 -23.495 1.00 89.62 500 LEU A CA 1
ATOM 3760 C C . LEU A 1 500 ? 13.882 3.246 -22.969 1.00 89.62 500 LEU A C 1
ATOM 3762 O O . LEU A 1 500 ? 14.075 3.652 -21.821 1.00 89.62 500 LEU A O 1
ATOM 3766 N N . ASN A 1 501 ? 14.892 3.024 -23.813 1.00 87.94 501 ASN A N 1
ATOM 3767 C CA . ASN A 1 501 ? 16.300 3.165 -23.433 1.00 87.94 501 ASN A CA 1
ATOM 3768 C C . ASN A 1 501 ? 16.660 4.614 -23.083 1.00 87.94 501 ASN A C 1
ATOM 3770 O O . ASN A 1 501 ? 17.505 4.864 -22.220 1.00 87.94 501 ASN A O 1
ATOM 3774 N N . LYS A 1 502 ? 16.004 5.583 -23.729 1.00 86.12 502 LYS A N 1
ATOM 3775 C CA . LYS A 1 502 ? 16.168 7.007 -23.429 1.00 86.12 502 LYS A CA 1
ATOM 3776 C C . LYS A 1 502 ? 15.249 7.510 -22.314 1.00 86.12 502 LYS A C 1
ATOM 3778 O O . LYS A 1 502 ? 15.459 8.628 -21.847 1.00 86.12 502 LYS A O 1
ATOM 3783 N N . LYS A 1 503 ? 14.267 6.707 -21.894 1.00 85.31 503 LYS A N 1
ATOM 3784 C CA . LYS A 1 503 ? 13.167 7.081 -20.990 1.00 85.31 503 LYS A CA 1
ATOM 3785 C C . LYS A 1 503 ? 12.460 8.360 -21.448 1.00 85.31 503 LYS A C 1
ATOM 3787 O O 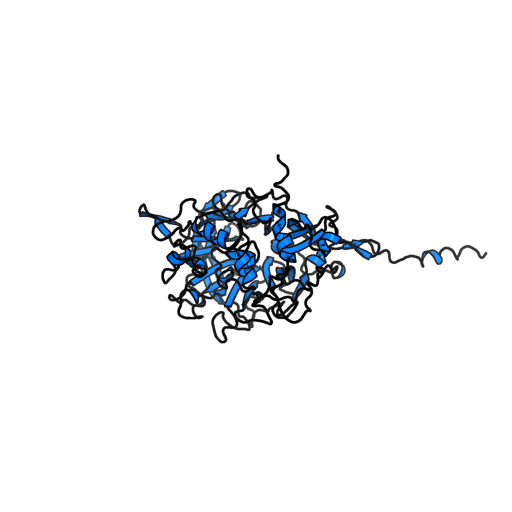. LYS A 1 503 ? 12.201 9.261 -20.657 1.00 85.31 503 LYS A O 1
ATOM 3792 N N . GLN A 1 504 ? 12.198 8.454 -22.749 1.00 88.19 504 GLN A N 1
ATOM 3793 C CA . GLN A 1 504 ? 11.536 9.596 -23.385 1.00 88.19 504 GLN A CA 1
ATOM 3794 C C . GLN A 1 504 ? 10.154 9.183 -23.877 1.00 88.19 504 GLN A C 1
ATOM 3796 O O . GLN A 1 504 ? 9.963 8.039 -24.268 1.00 88.19 504 GLN A O 1
ATOM 3801 N N . ASN A 1 505 ? 9.194 10.112 -23.857 1.00 87.75 505 ASN A N 1
ATOM 3802 C CA . ASN A 1 505 ? 7.829 9.890 -24.357 1.00 87.75 505 ASN A CA 1
ATOM 3803 C C . ASN A 1 505 ? 7.094 8.706 -23.692 1.00 87.75 505 ASN A C 1
ATOM 3805 O O . ASN A 1 505 ? 6.211 8.102 -24.297 1.00 87.75 505 ASN A O 1
ATOM 3809 N N . GLY A 1 506 ? 7.469 8.358 -22.458 1.00 88.94 506 GLY A N 1
ATOM 3810 C CA . GLY A 1 506 ? 6.814 7.300 -21.697 1.00 88.94 506 GLY A CA 1
ATOM 3811 C C . GLY A 1 506 ? 5.420 7.723 -21.241 1.00 88.94 506 GLY A C 1
ATOM 3812 O O . GLY A 1 506 ? 5.238 8.840 -20.759 1.00 88.94 506 GLY A O 1
ATOM 3813 N N . VAL A 1 507 ? 4.450 6.819 -21.355 1.00 91.00 507 VAL A N 1
ATOM 3814 C CA . VAL A 1 507 ? 3.086 7.005 -20.840 1.00 91.00 507 VAL A CA 1
ATOM 3815 C C . VAL A 1 507 ? 2.888 6.090 -19.639 1.00 91.00 507 VAL A C 1
ATOM 3817 O O . VAL A 1 507 ? 3.148 4.891 -19.733 1.00 91.00 507 VAL A O 1
ATOM 3820 N N . VAL A 1 508 ? 2.446 6.648 -18.513 1.00 91.25 508 VAL A N 1
ATOM 3821 C CA . VAL A 1 508 ? 2.087 5.862 -17.325 1.00 91.25 508 VAL A CA 1
ATOM 3822 C C . VAL A 1 508 ? 0.847 5.030 -17.647 1.00 91.25 508 VAL A C 1
ATOM 3824 O O . VAL A 1 508 ? -0.128 5.555 -18.179 1.00 91.25 508 VAL A O 1
ATOM 3827 N N . VAL A 1 509 ? 0.895 3.731 -17.361 1.00 92.62 509 VAL A N 1
ATOM 3828 C CA . VAL A 1 509 ? -0.218 2.796 -17.565 1.00 92.62 509 VAL A CA 1
ATOM 3829 C C . VAL A 1 509 ? -0.348 1.847 -16.377 1.00 92.62 509 VAL A C 1
ATOM 3831 O O . VAL A 1 509 ? 0.648 1.436 -15.775 1.00 92.62 509 VAL A O 1
ATOM 3834 N N . SER A 1 510 ? -1.584 1.457 -16.081 1.00 94.06 510 SER A N 1
ATOM 3835 C CA . SER A 1 510 ? -1.896 0.349 -15.177 1.00 94.06 510 SER A CA 1
ATOM 3836 C C . SER A 1 510 ? -2.025 -0.936 -15.984 1.00 94.06 510 SER A C 1
ATOM 3838 O O . SER A 1 510 ? -2.639 -0.945 -17.052 1.00 94.06 510 SER A O 1
ATOM 3840 N N . ILE A 1 511 ? -1.399 -2.012 -15.513 1.00 94.50 511 ILE A N 1
ATOM 3841 C CA . ILE A 1 511 ? -1.328 -3.280 -16.236 1.00 94.50 511 ILE A CA 1
ATOM 3842 C C . ILE A 1 511 ? -1.646 -4.474 -15.339 1.00 94.50 511 ILE A C 1
ATOM 3844 O O . ILE A 1 511 ? -1.302 -4.502 -14.153 1.00 94.50 511 ILE A O 1
ATOM 3848 N N . LYS A 1 512 ? -2.227 -5.505 -15.958 1.00 95.75 512 LYS A N 1
ATOM 3849 C CA . LYS A 1 512 ? -2.268 -6.873 -15.441 1.00 95.75 512 LYS A CA 1
ATOM 3850 C C . LYS A 1 512 ? -1.148 -7.662 -16.103 1.00 95.75 512 LYS A C 1
ATOM 3852 O O . LYS A 1 512 ? -1.072 -7.738 -17.331 1.00 95.75 512 LYS A O 1
ATOM 3857 N N . MET A 1 513 ? -0.307 -8.284 -15.289 1.00 97.19 513 MET A N 1
ATOM 3858 C CA . MET A 1 513 ? 0.695 -9.244 -15.734 1.00 97.19 513 MET A CA 1
ATOM 3859 C C . MET A 1 513 ? 0.183 -10.654 -15.444 1.00 97.19 513 MET A C 1
ATOM 3861 O O . MET A 1 513 ? 0.087 -11.033 -14.279 1.00 97.19 513 MET A O 1
ATOM 3865 N N . SER A 1 514 ? -0.158 -11.419 -16.482 1.00 96.56 514 SER A N 1
ATOM 3866 C CA . SER A 1 514 ? -0.678 -12.789 -16.331 1.00 96.56 514 SER A CA 1
ATOM 3867 C C . SER A 1 514 ? 0.453 -13.801 -16.535 1.00 96.56 514 SER A C 1
ATOM 3869 O O . SER A 1 514 ? 1.135 -13.714 -17.567 1.00 96.56 514 SER A O 1
ATOM 3871 N N . PRO A 1 515 ? 0.709 -14.716 -15.582 1.00 96.94 515 PRO A N 1
ATOM 3872 C CA . PRO A 1 515 ? 1.813 -15.661 -15.683 1.00 96.94 515 PRO A CA 1
ATOM 3873 C C . PRO A 1 515 ? 1.527 -16.739 -16.733 1.00 96.94 515 PRO A C 1
ATOM 3875 O O . PRO A 1 515 ? 0.385 -17.133 -16.956 1.00 96.94 515 PRO A O 1
ATOM 3878 N N . ALA A 1 516 ? 2.583 -17.272 -17.342 1.00 94.69 516 ALA A N 1
ATOM 3879 C CA . ALA A 1 516 ? 2.509 -18.402 -18.265 1.00 94.69 516 ALA A CA 1
ATOM 3880 C C . ALA A 1 516 ? 2.075 -19.700 -17.561 1.00 94.69 516 ALA A C 1
ATOM 3882 O O . ALA A 1 516 ? 1.548 -20.610 -18.197 1.00 94.69 516 ALA A O 1
ATOM 3883 N N . VAL A 1 517 ? 2.319 -19.789 -16.250 1.00 94.56 517 VAL A N 1
ATOM 3884 C CA . VAL A 1 517 ? 1.927 -20.906 -15.390 1.00 94.56 517 VAL A CA 1
ATOM 3885 C C . VAL A 1 517 ? 1.298 -20.326 -14.129 1.00 94.56 517 VAL A C 1
ATOM 3887 O O . VAL A 1 517 ? 1.972 -19.604 -13.398 1.00 94.56 517 VAL A O 1
ATOM 3890 N N . ALA A 1 518 ? 0.024 -20.633 -13.888 1.00 95.75 518 ALA A N 1
ATOM 3891 C CA . ALA A 1 518 ? -0.670 -20.266 -12.658 1.00 95.75 518 ALA A CA 1
ATOM 3892 C C . ALA A 1 518 ? -0.070 -20.980 -11.435 1.00 95.75 518 ALA A C 1
ATOM 3894 O O . ALA A 1 518 ? 0.558 -22.033 -11.570 1.00 95.75 518 ALA A O 1
ATOM 3895 N N . ASP A 1 519 ? -0.283 -20.416 -10.245 1.00 94.88 519 ASP A N 1
ATOM 3896 C CA . ASP A 1 519 ? 0.069 -21.027 -8.953 1.00 94.88 519 ASP A CA 1
ATOM 3897 C C . ASP A 1 519 ? 1.562 -21.381 -8.816 1.00 94.88 519 ASP A C 1
ATOM 3899 O O . ASP A 1 519 ? 1.971 -22.332 -8.141 1.00 94.88 519 ASP A O 1
ATOM 3903 N N . PHE A 1 520 ? 2.415 -20.628 -9.508 1.00 96.25 520 PHE A N 1
ATOM 3904 C CA . PHE A 1 520 ? 3.838 -20.909 -9.557 1.00 96.25 520 PHE A CA 1
ATOM 3905 C C . PHE A 1 520 ? 4.521 -20.592 -8.217 1.00 96.25 520 PHE A C 1
ATOM 3907 O O . PHE A 1 520 ? 4.271 -19.578 -7.569 1.00 96.25 520 PHE A O 1
ATOM 3914 N N . THR A 1 521 ? 5.465 -21.451 -7.833 1.00 93.25 521 THR A N 1
ATOM 3915 C CA . THR A 1 521 ? 6.330 -21.263 -6.651 1.00 93.25 521 THR A CA 1
ATOM 3916 C C . THR A 1 521 ? 7.786 -21.001 -7.034 1.00 93.25 521 THR A C 1
ATOM 3918 O O . THR A 1 521 ? 8.613 -20.642 -6.199 1.00 93.25 521 THR A O 1
ATOM 3921 N N . SER A 1 522 ? 8.132 -21.162 -8.310 1.00 94.44 522 SER A N 1
ATOM 3922 C CA . SER A 1 522 ? 9.450 -20.848 -8.854 1.00 94.44 522 SER A CA 1
ATOM 3923 C C . SER A 1 522 ? 9.345 -20.526 -10.339 1.00 94.44 522 SER A C 1
ATOM 3925 O O . SER A 1 522 ? 8.359 -20.869 -10.991 1.00 94.44 522 SER A O 1
ATOM 3927 N N . ILE A 1 523 ? 10.372 -19.863 -10.866 1.00 95.25 523 ILE A N 1
ATOM 3928 C CA . ILE A 1 523 ? 10.468 -19.502 -12.278 1.00 95.25 523 ILE A CA 1
ATOM 3929 C C . ILE A 1 523 ? 11.707 -20.174 -12.858 1.00 95.25 523 ILE A C 1
ATOM 3931 O O . ILE A 1 523 ? 12.821 -19.982 -12.367 1.00 95.25 523 ILE A O 1
ATOM 3935 N N . ASP A 1 524 ? 11.494 -20.967 -13.906 1.00 93.00 524 ASP A N 1
ATOM 3936 C CA . ASP A 1 524 ? 12.555 -21.614 -14.677 1.00 93.00 524 ASP A CA 1
ATOM 3937 C C . ASP A 1 524 ? 13.477 -20.549 -15.294 1.00 93.00 524 ASP A C 1
ATOM 3939 O O . ASP A 1 524 ? 13.009 -19.561 -15.866 1.00 93.00 524 ASP A O 1
ATOM 3943 N N . SER A 1 525 ? 14.793 -20.756 -15.193 1.00 91.69 525 SER A N 1
ATOM 3944 C CA . SER A 1 525 ? 15.804 -19.812 -15.675 1.00 91.69 525 SER A CA 1
ATOM 3945 C C . SER A 1 525 ? 15.678 -19.506 -17.164 1.00 91.69 525 SER A C 1
ATOM 3947 O O . SER A 1 525 ? 16.107 -18.431 -17.584 1.00 91.69 525 SER A O 1
ATOM 3949 N N . LYS A 1 526 ? 15.048 -20.390 -17.955 1.00 90.38 526 LYS A N 1
ATOM 3950 C CA . LYS A 1 526 ? 14.738 -20.095 -19.357 1.00 90.38 526 LYS A CA 1
ATOM 3951 C C . LYS A 1 526 ? 13.935 -18.804 -19.482 1.00 90.38 526 LYS A C 1
ATOM 3953 O O . LYS A 1 526 ? 14.291 -17.973 -20.304 1.00 90.38 526 LYS A O 1
ATOM 3958 N N . TYR A 1 527 ? 12.944 -18.577 -18.619 1.00 93.56 527 TYR A N 1
ATOM 3959 C CA . TYR A 1 527 ? 12.062 -17.409 -18.674 1.00 93.56 527 TYR A CA 1
ATOM 3960 C C . TYR A 1 527 ? 12.711 -16.096 -18.219 1.00 93.56 527 TYR A C 1
ATOM 3962 O O . TYR A 1 527 ? 12.100 -15.039 -18.348 1.00 93.56 527 TYR A O 1
ATOM 3970 N N . VAL A 1 528 ? 13.931 -16.145 -17.683 1.00 94.81 528 VAL A N 1
ATOM 3971 C CA . VAL A 1 528 ? 14.625 -14.959 -17.183 1.00 94.81 528 VAL A CA 1
ATOM 3972 C C . VAL A 1 528 ? 15.483 -14.377 -18.302 1.00 94.81 528 VAL A C 1
ATOM 3974 O O . VAL A 1 528 ? 16.555 -14.892 -18.631 1.00 94.81 528 VAL A O 1
ATOM 3977 N N . VAL A 1 529 ? 15.017 -13.278 -18.891 1.00 94.50 529 VAL A N 1
ATOM 3978 C CA . VAL A 1 529 ? 15.711 -12.562 -19.963 1.00 94.50 529 VAL A CA 1
ATOM 3979 C C . VAL A 1 529 ? 16.068 -11.166 -19.468 1.00 94.50 529 VAL A C 1
ATOM 3981 O O . VAL A 1 529 ? 15.207 -10.308 -19.330 1.00 94.50 529 VAL A O 1
ATOM 3984 N N . SER A 1 530 ? 17.356 -10.937 -19.197 1.00 91.88 530 SER A N 1
ATOM 3985 C CA . SER A 1 530 ? 17.836 -9.682 -18.606 1.00 91.88 530 SER A CA 1
ATOM 3986 C C . SER A 1 530 ? 17.382 -8.453 -19.403 1.00 91.88 530 SER A C 1
ATOM 3988 O O . SER A 1 530 ? 17.695 -8.313 -20.591 1.00 91.88 530 SER A O 1
ATOM 3990 N N . ASN A 1 531 ? 16.668 -7.550 -18.730 1.00 90.88 531 ASN A N 1
ATOM 3991 C CA . ASN A 1 531 ? 16.162 -6.311 -19.308 1.00 90.88 531 ASN A CA 1
ATOM 3992 C C . ASN A 1 531 ? 16.295 -5.136 -18.319 1.00 90.88 531 ASN A C 1
ATOM 3994 O O . ASN A 1 531 ? 15.298 -4.554 -17.888 1.00 90.88 531 ASN A O 1
ATOM 3998 N N . PRO A 1 532 ? 17.528 -4.795 -17.907 1.00 87.88 532 PRO A N 1
ATOM 3999 C CA . PRO A 1 532 ? 17.750 -3.713 -16.966 1.00 87.88 532 PRO A CA 1
ATOM 4000 C C . PRO A 1 532 ? 17.515 -2.348 -17.631 1.00 87.88 532 PRO A C 1
ATOM 4002 O O . PRO A 1 532 ? 17.816 -2.180 -18.817 1.00 87.88 532 PRO A O 1
ATOM 4005 N N . PRO A 1 533 ? 17.068 -1.331 -16.876 1.00 83.50 533 PRO A N 1
ATOM 4006 C CA . PRO A 1 533 ? 16.967 0.022 -17.399 1.00 83.50 533 PRO A CA 1
ATOM 4007 C C . PRO A 1 533 ? 18.356 0.555 -17.772 1.00 83.50 533 PRO A C 1
ATOM 4009 O O . PRO A 1 533 ? 19.319 0.427 -17.007 1.00 83.50 533 PRO A O 1
ATOM 4012 N N . VAL A 1 534 ? 18.450 1.209 -18.932 1.00 78.25 534 VAL A N 1
ATOM 4013 C CA . VAL A 1 534 ? 19.686 1.864 -19.377 1.00 78.25 534 VAL A CA 1
ATOM 4014 C C . VAL A 1 534 ? 20.003 3.046 -18.454 1.00 78.25 534 VAL A C 1
ATOM 4016 O O . VAL A 1 534 ? 19.128 3.855 -18.110 1.00 78.25 534 VAL A O 1
ATOM 4019 N N . VAL A 1 535 ? 21.263 3.132 -18.024 1.00 64.94 535 VAL A N 1
ATOM 4020 C CA . VAL A 1 535 ? 21.790 4.291 -17.297 1.00 64.94 535 VAL A CA 1
ATOM 4021 C C . VAL A 1 535 ? 22.058 5.382 -18.308 1.00 64.94 535 VAL A C 1
ATOM 4023 O O . VAL A 1 535 ? 22.913 5.230 -19.175 1.00 64.94 535 VAL A O 1
ATOM 4026 N N . GLN A 1 536 ? 21.360 6.502 -18.178 1.00 54.44 536 GLN A N 1
ATOM 4027 C CA . GLN A 1 536 ? 21.923 7.743 -18.674 1.00 54.44 536 GLN A CA 1
ATOM 4028 C C . GLN A 1 536 ? 22.817 8.258 -17.564 1.00 54.44 536 GLN A C 1
ATOM 4030 O O . GLN A 1 536 ? 22.326 8.683 -16.520 1.00 54.44 536 GLN A O 1
ATOM 4035 N N . THR A 1 537 ? 24.127 8.153 -17.754 1.00 40.91 537 THR A N 1
ATOM 4036 C CA . THR A 1 537 ? 25.079 8.884 -16.928 1.00 40.91 537 THR A CA 1
ATOM 4037 C C . THR A 1 537 ? 24.793 10.364 -17.156 1.00 40.91 537 THR A C 1
ATOM 4039 O O . THR A 1 537 ? 25.260 10.951 -18.131 1.00 40.91 537 THR A O 1
ATOM 4042 N N . ALA A 1 538 ? 23.986 10.973 -16.288 1.00 38.03 538 ALA A N 1
ATOM 4043 C CA . ALA A 1 538 ? 24.166 12.386 -16.014 1.00 38.03 538 ALA A CA 1
ATOM 4044 C C . ALA A 1 538 ? 25.615 12.509 -15.537 1.00 38.03 538 ALA A C 1
ATOM 4046 O O . ALA A 1 538 ? 26.024 11.738 -14.674 1.00 38.03 538 ALA A O 1
ATOM 4047 N N . ALA A 1 539 ? 26.399 13.368 -16.181 1.00 33.12 539 ALA A N 1
ATOM 4048 C CA . ALA A 1 539 ? 27.818 13.544 -15.918 1.00 33.12 539 ALA A CA 1
ATOM 4049 C C . ALA A 1 539 ? 28.085 13.784 -14.418 1.00 33.12 539 ALA A C 1
ATOM 4051 O O . ALA A 1 539 ? 28.021 14.908 -13.930 1.00 33.12 539 ALA A O 1
ATOM 4052 N N . GLU A 1 540 ? 28.385 12.719 -13.684 1.00 33.59 540 GLU A N 1
ATOM 4053 C CA . GLU A 1 540 ? 29.102 12.772 -12.420 1.00 33.59 540 GLU A CA 1
ATOM 4054 C C . GLU A 1 540 ? 30.584 12.769 -12.795 1.00 33.59 540 GLU A C 1
ATOM 4056 O O . GLU A 1 540 ? 31.175 11.707 -12.896 1.00 33.59 540 GLU A O 1
ATOM 4061 N N . GLU A 1 541 ? 31.124 13.947 -13.128 1.00 31.53 541 GLU A N 1
ATOM 4062 C CA . GLU A 1 541 ? 32.543 14.326 -12.989 1.00 31.53 541 GLU A CA 1
ATOM 4063 C C . GLU A 1 541 ? 32.776 15.725 -13.595 1.00 31.53 541 GLU A C 1
ATOM 4065 O O . GLU A 1 541 ? 33.172 15.890 -14.746 1.00 31.53 541 GLU A O 1
ATOM 4070 N N . SER A 1 542 ? 32.552 16.769 -12.797 1.00 25.25 542 SER A N 1
ATOM 4071 C CA . SER A 1 542 ? 33.418 17.949 -12.848 1.00 25.25 542 SER A CA 1
ATOM 4072 C C . SER A 1 542 ? 33.452 18.607 -11.476 1.00 25.25 542 SER A C 1
ATOM 4074 O O . SER A 1 542 ? 32.438 19.071 -10.951 1.00 25.25 542 SER A O 1
ATOM 4076 N N . GLU A 1 543 ? 34.643 18.592 -10.896 1.00 31.72 543 GLU A N 1
ATOM 4077 C CA . GLU A 1 543 ? 35.018 19.291 -9.682 1.00 31.72 543 GLU A CA 1
ATOM 4078 C C . GLU A 1 543 ? 34.668 20.787 -9.745 1.00 31.72 543 GLU A C 1
ATOM 4080 O O . GLU A 1 543 ? 34.769 21.436 -10.783 1.00 31.72 543 GLU A O 1
ATOM 4085 N N . SER A 1 544 ? 34.365 21.347 -8.573 1.00 28.48 544 SER A N 1
ATOM 4086 C CA . SER A 1 544 ? 34.373 22.781 -8.257 1.00 28.48 544 SER A CA 1
ATOM 4087 C C . SER A 1 544 ? 33.390 23.702 -9.005 1.00 28.48 544 SER A C 1
ATOM 4089 O O . SER A 1 544 ? 33.671 24.245 -10.064 1.00 28.48 544 SER A O 1
ATOM 4091 N N . GLY A 1 545 ? 32.306 24.043 -8.301 1.00 25.98 545 GLY A N 1
ATOM 4092 C CA . GLY A 1 545 ? 31.684 25.366 -8.385 1.00 25.98 545 GLY A CA 1
ATOM 4093 C C . GLY A 1 545 ? 30.502 25.513 -9.345 1.00 25.98 545 GLY A C 1
ATOM 4094 O O . GLY A 1 545 ? 30.584 25.217 -10.527 1.00 25.98 545 GLY A O 1
ATOM 4095 N N . GLY A 1 546 ? 29.422 26.099 -8.823 1.00 25.09 546 GLY A N 1
ATOM 4096 C CA . GLY A 1 546 ? 28.347 26.684 -9.625 1.00 25.09 546 GLY A CA 1
ATOM 4097 C C . GLY A 1 546 ? 27.153 25.760 -9.834 1.00 25.09 546 GLY A C 1
ATOM 4098 O O . GLY A 1 546 ? 27.274 24.666 -10.366 1.00 25.09 546 GLY A O 1
ATOM 4099 N N . GLY A 1 547 ? 25.980 26.218 -9.397 1.00 32.97 547 GLY A N 1
ATOM 4100 C CA . GLY A 1 547 ? 24.723 25.496 -9.530 1.00 32.97 547 GLY A CA 1
ATOM 4101 C C . GLY A 1 547 ? 24.436 25.078 -10.971 1.00 32.97 547 GLY A C 1
ATOM 4102 O O . GLY A 1 547 ? 24.344 25.905 -11.871 1.00 32.97 547 GLY A O 1
ATOM 4103 N N . GLY A 1 548 ? 24.242 23.779 -11.154 1.00 23.30 548 GLY A N 1
ATOM 4104 C CA . GLY A 1 548 ? 23.697 23.178 -12.359 1.00 23.30 548 GLY A CA 1
ATOM 4105 C C . GLY A 1 548 ? 22.666 22.152 -11.928 1.00 23.30 548 GLY A C 1
ATOM 4106 O O . GLY A 1 548 ? 22.979 20.976 -11.779 1.00 23.30 548 GLY A O 1
ATOM 4107 N N . GLY A 1 549 ? 21.445 22.615 -11.652 1.00 29.31 549 GLY A N 1
ATOM 4108 C CA . GLY A 1 549 ? 20.304 21.722 -11.487 1.00 29.31 549 GLY A CA 1
ATOM 4109 C C . GLY A 1 549 ? 20.168 20.890 -12.756 1.00 29.31 549 GLY A C 1
ATOM 4110 O O . GLY A 1 549 ? 20.082 21.442 -13.853 1.00 29.31 549 GLY A O 1
ATOM 4111 N N . SER A 1 550 ? 20.210 19.565 -12.624 1.00 30.30 550 SER A N 1
ATOM 4112 C CA . SER A 1 550 ? 20.074 18.658 -13.756 1.00 30.30 550 SER A CA 1
ATOM 4113 C C . SER A 1 550 ? 18.679 18.822 -14.371 1.00 30.30 550 SER A C 1
ATOM 4115 O O . SER A 1 550 ? 17.700 18.238 -13.907 1.00 30.30 550 SER A O 1
ATOM 4117 N N . LEU A 1 551 ? 18.624 19.611 -15.443 1.00 34.53 551 LEU A N 1
ATOM 4118 C CA . LEU A 1 551 ? 17.490 19.912 -16.323 1.00 34.53 551 LEU A CA 1
ATOM 4119 C C . LEU A 1 551 ? 16.819 18.681 -16.963 1.00 34.53 551 LEU A C 1
ATOM 4121 O O . LEU A 1 551 ? 15.844 18.831 -17.690 1.00 34.53 551 LEU A O 1
ATOM 4125 N N . PHE A 1 552 ? 17.294 17.463 -16.698 1.00 40.03 552 PHE A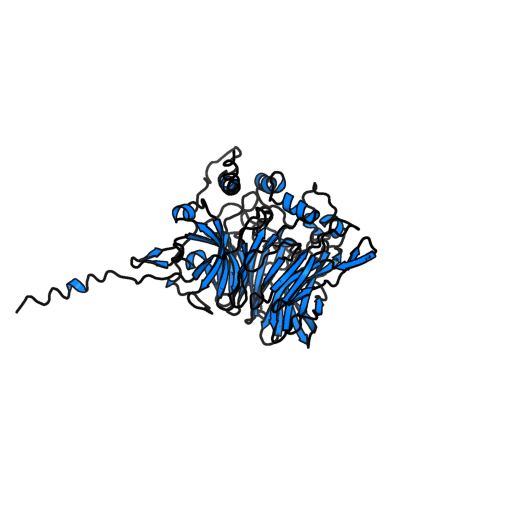 N 1
ATOM 4126 C CA . PHE A 1 552 ? 16.754 16.254 -17.312 1.00 40.03 552 PHE A CA 1
ATOM 4127 C C . PHE A 1 552 ? 15.404 15.833 -16.703 1.00 40.03 552 PHE A C 1
ATOM 4129 O O . PHE A 1 552 ? 14.475 15.512 -17.438 1.00 40.03 552 PHE A O 1
ATOM 4136 N N . TRP A 1 553 ? 15.226 15.958 -15.382 1.00 36.97 553 TRP A N 1
ATOM 4137 C CA . TRP A 1 553 ? 13.945 15.638 -14.729 1.00 36.97 553 TRP A CA 1
ATOM 4138 C C . TRP A 1 553 ? 12.858 16.699 -14.962 1.00 36.97 553 TRP A C 1
ATOM 4140 O O . TRP A 1 553 ? 11.679 16.366 -14.988 1.00 36.97 553 TRP A O 1
ATOM 4150 N N . LEU A 1 554 ? 13.238 17.954 -15.229 1.00 36.66 554 LEU A N 1
ATOM 4151 C CA . LEU A 1 554 ? 12.287 19.024 -15.562 1.00 36.66 554 LEU A CA 1
ATOM 4152 C C . LEU A 1 554 ? 11.660 18.864 -16.957 1.00 36.66 554 LEU A C 1
ATOM 4154 O O . LEU A 1 554 ? 10.583 19.400 -17.197 1.00 36.66 554 LEU A O 1
ATOM 4158 N N . THR A 1 555 ? 12.265 18.086 -17.863 1.00 39.88 555 THR A N 1
ATOM 4159 C CA . THR A 1 555 ? 11.644 17.800 -19.173 1.00 39.88 555 THR A CA 1
ATOM 4160 C C . THR A 1 555 ? 10.546 16.737 -19.110 1.00 39.88 555 THR A C 1
ATOM 4162 O O . THR A 1 555 ? 9.638 16.768 -19.935 1.00 39.88 555 THR A O 1
ATOM 4165 N N . LEU A 1 556 ? 10.540 15.880 -18.082 1.00 42.38 556 LEU A N 1
ATOM 4166 C CA . LEU A 1 556 ? 9.424 14.964 -17.802 1.00 42.38 556 LEU A CA 1
ATOM 4167 C C . LEU A 1 556 ? 8.220 15.670 -17.154 1.00 42.38 556 LEU A C 1
ATOM 4169 O O . LEU A 1 556 ? 7.125 15.121 -17.154 1.00 42.38 556 LEU A O 1
ATOM 4173 N N . LEU A 1 557 ? 8.391 16.911 -16.683 1.00 40.53 557 LEU A N 1
ATOM 4174 C CA . LEU A 1 557 ? 7.319 17.738 -16.117 1.00 40.53 557 LEU A CA 1
ATOM 4175 C C . LEU A 1 557 ? 6.690 18.721 -17.123 1.00 40.53 557 LEU A C 1
ATOM 4177 O O . LEU A 1 557 ? 5.723 19.400 -16.791 1.00 40.53 557 LEU A O 1
ATOM 4181 N N . ALA A 1 558 ? 7.188 18.786 -18.364 1.00 32.94 558 ALA A N 1
ATOM 4182 C CA . ALA A 1 558 ? 6.670 19.688 -19.402 1.00 32.94 558 ALA A CA 1
ATOM 4183 C C . ALA A 1 558 ? 5.602 19.052 -20.321 1.00 32.94 558 ALA A C 1
ATOM 4185 O O . ALA A 1 558 ? 5.091 19.711 -21.230 1.00 32.94 558 ALA A O 1
ATOM 4186 N N . ALA A 1 559 ? 5.239 17.786 -20.096 1.00 33.53 559 ALA A N 1
ATOM 4187 C CA . ALA A 1 559 ? 4.346 17.032 -20.975 1.00 33.53 559 ALA A CA 1
ATOM 4188 C C . ALA A 1 559 ? 2.837 17.400 -20.953 1.00 33.53 559 ALA A C 1
ATOM 4190 O O . ALA A 1 559 ? 2.118 16.817 -21.763 1.00 33.53 559 ALA A O 1
ATOM 4191 N N . PRO A 1 560 ? 2.330 18.386 -20.172 1.00 34.59 560 PRO A N 1
ATOM 4192 C CA . PRO A 1 560 ? 1.001 18.955 -20.448 1.00 34.59 560 PRO A CA 1
ATOM 4193 C C . PRO A 1 560 ? 1.002 20.235 -21.308 1.00 34.59 560 PRO A C 1
ATOM 4195 O O . PRO A 1 560 ? -0.044 20.618 -21.826 1.00 34.59 560 PRO A O 1
ATOM 4198 N N . PHE A 1 561 ? 2.134 20.920 -21.522 1.00 36.31 561 PHE A N 1
ATOM 4199 C CA . PHE A 1 561 ? 2.111 22.274 -22.117 1.00 36.31 561 PHE A CA 1
ATOM 4200 C C . PHE A 1 561 ? 2.177 22.333 -23.653 1.00 36.31 561 PHE A C 1
ATOM 4202 O O . PHE A 1 561 ? 2.025 23.406 -24.237 1.00 36.31 561 PHE A O 1
ATOM 4209 N N . ALA A 1 562 ? 2.318 21.200 -24.346 1.00 33.91 562 ALA A N 1
ATOM 4210 C CA . ALA A 1 562 ? 2.327 21.166 -25.814 1.00 33.91 562 ALA A CA 1
ATOM 4211 C C . ALA A 1 562 ? 0.921 21.125 -26.458 1.00 33.91 562 ALA A C 1
ATOM 4213 O O . ALA A 1 562 ? 0.809 21.186 -27.684 1.00 33.91 562 ALA A O 1
ATOM 4214 N N . TRP A 1 563 ? -0.158 21.051 -25.666 1.00 31.50 563 TRP A N 1
ATOM 4215 C CA . TRP A 1 563 ? -1.540 20.927 -26.162 1.00 31.50 563 TRP A CA 1
ATOM 4216 C C . TRP A 1 563 ? -2.450 22.129 -25.865 1.00 31.50 563 TRP A C 1
ATOM 4218 O O . TRP A 1 563 ? -3.670 22.025 -25.966 1.00 31.50 563 TRP A O 1
ATOM 4228 N N . TRP A 1 564 ? -1.872 23.305 -25.595 1.00 27.59 564 TRP A N 1
ATOM 4229 C CA . TRP A 1 564 ? -2.632 24.558 -25.466 1.00 27.59 564 TRP A CA 1
ATOM 4230 C C . TRP A 1 564 ? -2.117 25.685 -26.375 1.00 27.59 564 TRP A C 1
ATOM 4232 O O . TRP A 1 564 ? -2.075 26.846 -25.995 1.00 27.59 564 TRP A O 1
ATOM 4242 N N . HIS A 1 565 ? -1.731 25.346 -27.613 1.00 31.89 565 HIS A N 1
ATOM 4243 C CA . HIS A 1 565 ? -1.472 26.347 -28.663 1.00 31.89 565 HIS A CA 1
ATOM 4244 C C . HIS A 1 565 ? -2.004 25.977 -30.060 1.00 31.89 565 HIS A C 1
ATOM 4246 O O . HIS A 1 565 ? -1.571 26.523 -31.072 1.00 31.89 565 HIS A O 1
ATOM 4252 N N . ARG A 1 566 ? -3.009 25.095 -30.136 1.00 32.62 566 ARG A N 1
ATOM 4253 C CA . ARG A 1 566 ? -3.826 24.900 -31.347 1.00 32.62 566 ARG A CA 1
ATOM 4254 C C . ARG A 1 566 ? -5.302 25.105 -31.035 1.00 32.62 566 ARG A C 1
ATOM 4256 O O . ARG A 1 566 ? -6.060 24.146 -30.980 1.00 32.62 566 ARG A O 1
ATOM 4263 N N . ARG A 1 567 ? -5.685 26.362 -30.813 1.00 33.72 567 ARG A N 1
ATOM 4264 C CA . ARG A 1 567 ? -7.027 26.919 -31.060 1.00 33.72 567 ARG A CA 1
ATOM 4265 C C . ARG A 1 567 ? -6.968 28.438 -30.879 1.00 33.72 567 ARG A C 1
ATOM 4267 O O . ARG A 1 567 ? -7.327 28.957 -29.832 1.00 33.72 567 ARG A O 1
ATOM 4274 N N . HIS A 1 568 ? -6.474 29.107 -31.913 1.00 34.94 568 HIS A N 1
ATOM 4275 C CA . HIS A 1 568 ? -7.029 30.349 -32.443 1.00 34.94 568 HIS A CA 1
ATOM 4276 C C . HIS A 1 568 ? -6.811 30.342 -33.950 1.00 34.94 568 HIS A C 1
ATOM 4278 O O . HIS A 1 568 ? -5.685 29.976 -34.362 1.00 34.94 568 HIS A O 1
#

Sequence (568 aa):
MNKQFTLLALLIGASLQAQAAQDPFFTITEDSAGSASKGYEGPWAIGISKQGDALLTLHTDNDAGSYFSRAPFANFLVDRFNFEPGCLLASSVCNSYWDDQVHRTYQWRIDNLNGGSQRENTGAFSGDENDGIVTALGDTSDDYVGYKMATAPYKSDGYYHVRTAFASVAGNQVDLNAKFTLTNDSGSAVNSLSLPNSMTKLDDRYIVAGTVAVTAGSDSSFKNCYGGNSDKSGHFTYCPGFDTQAAFWVLDSSGDNPQLTVAPSYYRADNSVLETAAATGLAEYNGKLYGVGYSSTGEAGSSTLSGRNVAVYWDLTLSGNTLSFGSLSKVPLALGEPGRGDKKMRHSWAIGVNSAGYVVGNQLYTTNKNRNRPTEMFVYKIGQSGNAVIPFENAPAEGANSQAAAINDHSMVVGWRDARNYTSPVVSGTNRLQEAFLYNAASGSAWYLNDLICGKSDSGSKNCAVQSSGKYYHITYANGISADGSIAATAYRYDNETDLNKKQNGVVVSIKMSPAVADFTSIDSKYVVSNPPVVQTAAEESESGGGGGSLFWLTLLAAPFAWWHRRH

Organism: NCBI:txid218936

Radius of gyration: 24.81 Å; chains: 1; bounding box: 61×78×83 Å

pLDDT: mean 84.85, std 17.48, range [23.3, 98.75]

Foldseek 3Di:
DPPDPPPVVVVVVPPPPLDAWFAFQWFWDFFPWDDDPDPFDDQFFFAAAQQRPDTWTKTFQAQQQFQQLHDSPDDLAFPLVSPLVGGQAAPVSNCVQDPDDGRHNLVVLVCQQQVNFGMFITHLDTDTQQRWGWNYAYNDSQWTKTWHWAPAAQDPQFRHTAIWIWIGDNRDIDTDAAPDWDQGPVRDTDGHDWGFQYWYDDPLKIKTKWKHFPAFAPPCLLNLSGVPDSPDPNSSLSPPRGQMFIWMWMAGNNRDDTDIDTDPDFPDDANQERWGWTWNEWEAEPNWIKTWKKTWPRALDRHNSSTEIFTWMWTWDDDPRDIDTDDIGTQAAPVGDQSDDPNQWPYWIWNYAAHQQKTKTWTWGPDDFPQAREIFMWIDGPPDPDHTDRLQDQPPHTRKYWTWADAENLQKTKWKIFFSPDPFHRRNHGRGAMFIKIARSVPSDIDTVQQRQWIAHSSRHIGNQSPVQRKHWGWGTWRYAHHFGKTWTKIFIDNDPVCQQVVHPTDITIIIIHGPGTSDNDDDCNSGHDDGHHDDPPDPDDDDDDDDDPCPVVVVVCVVPVPPPPDD

Secondary structure (DSSP, 8-state):
--SSSSTTTTTTTT-------B--SEEEEE--PPPPSSS-EEEEEEEE-TTS--EEEEEESS-HHHHTTS-TT---SS-GGGTTT---S-HHHHHHHHTS-TTSHHHHHHHHHHT---EEEESS--EETTT-EEEEE-SSSSSEEEEEE-SSPB-SSS-B--EEEEEEETTEEEEE--S-EEE-TTS-EEE-BEEEEEEEEETTEEEEEEEEEEEEPTTTHHHHHHS--TTSTTGGGGTT-EEEEEEEEEE-TTS-S-EEEE-SS-SS--TTS----EEEEEEEETTEEEEEEEEE---S-SSGGG--EEEEEEEEEEETTEEEEEEEEEPP-TT-STTSTT--EEEEEEEEE-TT-EEEEEEEESSPBTTB--EEEEEEETT-SSPPB-TTTT-SSTT--EEEEEE-TT-EEEEEEE-TT----BTTT-PPPEEEEEEETTT--EEEGGGGS-EE-TTS-EE-S-TTT--EEEEEEEEEE-TTS-EEEEEEEESSHHHHHHT-S-EEEEEEEEESSTT-S---GGG----PPPP--------S------THHHHTT-TTGGGSSS--